Protein AF-A0A3M1V4D2-F1 (afdb_monomer)

Mean predicted aligned error: 13.79 Å

Structure (mmCIF, N/CA/C/O backbone):
data_AF-A0A3M1V4D2-F1
#
_entry.id   AF-A0A3M1V4D2-F1
#
loop_
_atom_site.group_PDB
_atom_site.id
_atom_site.type_symbol
_atom_site.label_atom_id
_atom_site.label_alt_id
_atom_site.label_comp_id
_atom_site.label_asym_id
_atom_site.label_entity_id
_atom_site.label_seq_id
_atom_site.pdbx_PDB_ins_code
_atom_site.Cartn_x
_atom_site.Cartn_y
_atom_site.Cartn_z
_atom_site.occupancy
_atom_site.B_iso_or_equiv
_atom_site.auth_seq_id
_atom_site.auth_comp_id
_atom_site.auth_asym_id
_atom_site.auth_atom_id
_atom_site.pdbx_PDB_model_num
ATOM 1 N N . MET A 1 1 ? -28.086 -14.097 -13.554 1.00 26.41 1 MET A N 1
ATOM 2 C CA . MET A 1 1 ? -28.713 -13.886 -12.233 1.00 26.41 1 MET A CA 1
ATOM 3 C C . MET A 1 1 ? -28.212 -12.572 -11.662 1.00 26.41 1 MET A C 1
ATOM 5 O O . MET A 1 1 ? -27.008 -12.388 -11.540 1.00 26.41 1 MET A O 1
ATOM 9 N N . ALA A 1 2 ? -29.116 -11.616 -11.460 1.00 24.11 2 ALA A N 1
ATOM 10 C CA . ALA A 1 2 ? -28.806 -10.274 -10.987 1.00 24.11 2 ALA A CA 1
ATOM 11 C C . ALA A 1 2 ? -28.511 -10.312 -9.480 1.00 24.11 2 ALA A C 1
ATOM 13 O O . ALA A 1 2 ? -29.419 -10.561 -8.695 1.00 24.11 2 ALA A O 1
ATOM 14 N N . ARG A 1 3 ? -27.258 -10.076 -9.073 1.00 22.58 3 ARG A N 1
ATOM 15 C CA . ARG A 1 3 ? -26.969 -9.670 -7.693 1.00 22.58 3 ARG A CA 1
ATOM 16 C C . ARG A 1 3 ? -27.338 -8.193 -7.586 1.00 22.58 3 ARG A C 1
ATOM 18 O O . ARG A 1 3 ? -26.773 -7.357 -8.289 1.00 22.58 3 ARG A O 1
ATOM 25 N N . SER A 1 4 ? -28.363 -7.925 -6.789 1.00 23.22 4 SER A N 1
ATOM 26 C CA . SER A 1 4 ? -28.792 -6.603 -6.347 1.00 23.22 4 SER A CA 1
ATOM 27 C C . SER A 1 4 ? -27.593 -5.761 -5.917 1.00 23.22 4 SER A C 1
ATOM 29 O O . SER A 1 4 ? -26.728 -6.240 -5.186 1.00 23.22 4 SER A O 1
ATOM 31 N N . SER A 1 5 ? -27.547 -4.506 -6.368 1.00 21.42 5 SER A N 1
ATOM 32 C CA . SER A 1 5 ? -26.651 -3.493 -5.810 1.00 21.42 5 SER A CA 1
ATOM 33 C C . SER A 1 5 ? -26.750 -3.517 -4.281 1.00 21.42 5 SER A C 1
ATOM 35 O O . SER A 1 5 ? -27.875 -3.470 -3.780 1.00 21.42 5 SER A O 1
ATOM 37 N N . PRO A 1 6 ? -25.638 -3.563 -3.527 1.00 26.36 6 PRO A N 1
ATOM 38 C CA . PRO A 1 6 ? -25.705 -3.355 -2.094 1.00 26.36 6 PRO A CA 1
ATOM 39 C C . PRO A 1 6 ? -26.093 -1.891 -1.890 1.00 26.36 6 PRO A C 1
ATOM 41 O O . PRO A 1 6 ? -25.299 -0.971 -2.087 1.00 26.36 6 PRO A O 1
ATOM 44 N N . THR A 1 7 ? -27.358 -1.657 -1.562 1.00 24.75 7 THR A N 1
ATOM 45 C CA . THR A 1 7 ? -27.764 -0.450 -0.856 1.00 24.75 7 THR A CA 1
ATOM 46 C C . THR A 1 7 ? -26.901 -0.384 0.393 1.00 24.75 7 THR A C 1
ATOM 48 O O . THR A 1 7 ? -27.079 -1.185 1.305 1.00 24.75 7 THR A O 1
ATOM 51 N N . PHE A 1 8 ? -25.921 0.523 0.395 1.00 33.62 8 PHE A N 1
ATOM 52 C CA . PHE A 1 8 ? -25.154 0.874 1.581 1.00 33.62 8 PHE A CA 1
ATOM 53 C C . PHE A 1 8 ? -26.161 1.175 2.690 1.00 33.62 8 PHE A C 1
ATOM 55 O O . PHE A 1 8 ? -26.823 2.217 2.651 1.00 33.62 8 PHE A O 1
ATOM 62 N N . HIS A 1 9 ? -26.300 0.269 3.658 1.00 32.53 9 HIS A N 1
ATOM 63 C CA . HIS A 1 9 ? -26.887 0.605 4.943 1.00 32.53 9 HIS A CA 1
ATOM 64 C C . HIS A 1 9 ? -25.924 1.597 5.581 1.00 32.53 9 HIS A C 1
ATOM 66 O O . HIS A 1 9 ? -25.039 1.236 6.344 1.00 32.53 9 HIS A O 1
ATOM 72 N N . ARG A 1 10 ? -26.046 2.875 5.205 1.00 37.75 10 ARG A N 1
ATOM 73 C CA . ARG A 1 10 ? -25.435 3.946 5.971 1.00 37.75 10 ARG A CA 1
ATOM 74 C C . ARG A 1 10 ? -26.011 3.786 7.367 1.00 37.75 10 ARG A C 1
ATOM 76 O O . ARG A 1 10 ? -27.197 4.062 7.560 1.00 37.75 10 ARG A O 1
ATOM 83 N N . HIS A 1 11 ? -25.176 3.402 8.324 1.00 42.81 11 HIS A N 1
ATOM 84 C CA . HIS A 1 11 ? -25.389 3.716 9.728 1.00 42.81 11 HIS A CA 1
ATOM 85 C C . HIS A 1 11 ? -25.345 5.236 9.892 1.00 42.81 11 HIS A C 1
ATOM 87 O O . HIS A 1 11 ? -24.552 5.777 10.638 1.00 42.81 11 HIS A O 1
ATOM 93 N N . ARG A 1 12 ? -26.219 5.982 9.205 1.00 42.88 12 ARG A N 1
ATOM 94 C CA . ARG A 1 12 ? -26.533 7.330 9.640 1.00 42.88 12 ARG A CA 1
ATOM 95 C C . ARG A 1 12 ? -27.176 7.130 10.997 1.00 42.88 12 ARG A C 1
ATOM 97 O O . ARG A 1 12 ? -28.382 6.911 11.082 1.00 42.88 12 ARG A O 1
ATOM 104 N N . LEU A 1 13 ? -26.348 7.190 12.039 1.00 49.31 13 LEU A N 1
ATOM 105 C CA . LEU A 1 13 ? -26.752 7.725 13.315 1.00 49.31 13 LEU A CA 1
ATOM 106 C C . LEU A 1 13 ? -27.535 8.961 12.941 1.00 49.31 13 LEU A C 1
ATOM 108 O O . LEU A 1 13 ? -26.986 9.925 12.400 1.00 49.31 13 LEU A O 1
ATOM 112 N N . SER A 1 14 ? -28.855 8.837 13.042 1.00 40.41 14 SER A N 1
ATOM 113 C CA . SER A 1 14 ? -29.757 9.901 12.669 1.00 40.41 14 SER A CA 1
ATOM 114 C C . SER A 1 14 ? -29.241 11.160 13.354 1.00 40.41 14 SER A C 1
ATOM 116 O O . SER A 1 14 ? -28.643 11.117 14.437 1.00 40.41 14 SER A O 1
ATOM 118 N N . THR A 1 15 ? -29.488 12.318 12.767 1.00 44.69 15 THR A N 1
ATOM 119 C CA . THR A 1 15 ? -29.325 13.618 13.432 1.00 44.69 15 THR A CA 1
ATOM 120 C C . THR A 1 15 ? -30.051 13.700 14.795 1.00 44.69 15 THR A C 1
ATOM 122 O O . THR A 1 15 ? -29.921 14.698 15.490 1.00 44.69 15 THR A O 1
ATOM 125 N N . HIS A 1 16 ? -30.747 12.631 15.210 1.00 41.44 16 HIS A N 1
ATOM 126 C CA . HIS A 1 16 ? -31.436 12.416 16.474 1.00 41.44 16 HIS A CA 1
ATOM 127 C C . HIS A 1 16 ? -30.729 11.523 17.504 1.00 41.44 16 HIS A C 1
ATOM 129 O O . HIS A 1 16 ? -31.363 11.253 18.516 1.00 41.44 16 HIS A O 1
ATOM 135 N N . ALA A 1 17 ? -29.484 11.047 17.325 1.00 48.53 17 ALA A N 1
ATOM 136 C CA . ALA A 1 17 ? -28.775 10.431 18.463 1.00 48.53 17 ALA A CA 1
ATOM 137 C C . ALA A 1 17 ? -28.760 11.438 19.629 1.00 48.53 17 ALA A C 1
ATOM 139 O O . ALA A 1 17 ? -28.096 12.476 19.546 1.00 48.53 17 ALA A O 1
ATOM 140 N N . GLN A 1 18 ? -29.602 11.176 20.629 1.00 50.59 18 GLN A N 1
ATOM 141 C CA . GLN A 1 18 ? -29.739 11.957 21.848 1.00 50.59 18 GLN A CA 1
ATOM 142 C C . GLN A 1 18 ? -28.381 11.954 22.562 1.00 50.59 18 GLN A C 1
ATOM 144 O O . GLN A 1 18 ? -27.518 11.129 22.256 1.00 50.59 18 GLN A O 1
ATOM 149 N N . ALA A 1 19 ? -28.141 12.910 23.458 1.00 58.62 19 ALA A N 1
ATOM 150 C CA . ALA A 1 19 ? -26.905 12.917 24.234 1.00 58.62 19 ALA A CA 1
ATOM 151 C C . ALA A 1 19 ? -26.676 11.531 24.874 1.00 58.62 19 ALA A C 1
ATOM 153 O O . ALA A 1 19 ? -27.565 11.041 25.565 1.00 58.62 19 ALA A O 1
ATOM 154 N N . GLY A 1 20 ? -25.516 10.907 24.623 1.00 75.88 20 GLY A N 1
ATOM 155 C CA . GLY A 1 20 ? -25.144 9.628 25.236 1.00 75.88 20 GLY A CA 1
ATOM 156 C C . GLY A 1 20 ? -25.184 8.390 24.333 1.00 75.88 20 GLY A C 1
ATOM 157 O O . GLY A 1 20 ? -25.438 7.307 24.844 1.00 75.88 20 GLY A O 1
ATOM 158 N N . TYR A 1 21 ? -24.915 8.500 23.024 1.00 88.94 21 TYR A N 1
ATOM 159 C CA . TYR A 1 21 ? -24.713 7.311 22.182 1.00 88.94 21 TYR A CA 1
ATOM 160 C C . TYR A 1 21 ? -23.415 6.594 22.586 1.00 88.94 21 TYR A C 1
ATOM 162 O O . TYR A 1 21 ? -22.324 7.153 22.441 1.00 88.94 21 TYR A O 1
ATOM 170 N N . ARG A 1 22 ? -23.526 5.376 23.123 1.00 93.56 22 ARG A N 1
ATOM 171 C CA . ARG A 1 22 ? -22.419 4.629 23.736 1.00 93.56 22 ARG A CA 1
ATOM 172 C C . ARG A 1 22 ? -21.688 3.794 22.694 1.00 93.56 22 ARG A C 1
ATOM 174 O O . ARG A 1 22 ? -22.275 2.905 22.075 1.00 93.56 22 ARG A O 1
ATOM 181 N N . ILE A 1 23 ? -20.397 4.051 22.519 1.00 94.88 23 ILE A N 1
ATOM 182 C CA . ILE A 1 23 ? -19.546 3.331 21.571 1.00 94.88 23 ILE A CA 1
ATOM 183 C C . ILE A 1 23 ? -18.421 2.652 22.338 1.00 94.88 23 ILE A C 1
ATOM 185 O O . ILE A 1 23 ? -17.636 3.304 23.031 1.00 94.88 23 ILE A O 1
ATOM 189 N N . VAL A 1 24 ? -18.333 1.337 22.169 1.00 95.44 24 VAL A N 1
ATOM 190 C CA . VAL A 1 24 ? -17.286 0.506 22.755 1.00 95.44 24 VAL A CA 1
ATOM 191 C C . VAL A 1 24 ? -16.304 0.097 21.670 1.00 95.44 24 VAL A C 1
ATOM 193 O O . VAL A 1 24 ? -16.643 -0.631 20.743 1.00 95.44 24 VAL A O 1
ATOM 196 N N . PHE A 1 25 ? -15.067 0.550 21.804 1.00 94.38 25 PHE A N 1
ATOM 197 C CA . PHE A 1 25 ? -13.943 0.131 20.986 1.00 94.38 25 PHE A CA 1
ATOM 198 C C . PHE A 1 25 ? -13.201 -1.013 21.683 1.00 94.38 25 PHE A C 1
ATOM 200 O O . PHE A 1 25 ? -12.829 -0.896 22.851 1.00 94.38 25 PHE A O 1
ATOM 207 N N . LEU A 1 26 ? -12.976 -2.115 20.971 1.00 91.56 26 LEU A N 1
ATOM 208 C CA . LEU A 1 26 ? -12.243 -3.283 21.457 1.00 91.56 26 LEU A CA 1
ATOM 209 C C . LEU A 1 26 ? -10.895 -3.362 20.742 1.00 91.56 26 LEU A C 1
ATOM 211 O O . LEU A 1 26 ? -10.863 -3.499 19.526 1.00 91.56 26 LEU A O 1
ATOM 215 N N . GLY A 1 27 ? -9.796 -3.305 21.483 1.00 81.75 27 GLY A N 1
ATOM 216 C CA . GLY A 1 27 ? -8.440 -3.275 20.941 1.00 81.75 27 GLY A CA 1
ATOM 217 C C . GLY A 1 27 ? -7.927 -1.853 20.725 1.00 81.75 27 GLY A C 1
ATOM 218 O O . GLY A 1 27 ? -8.624 -0.978 20.213 1.00 81.75 27 GLY A O 1
ATOM 219 N N . GLY A 1 28 ? -6.678 -1.621 21.120 1.00 73.88 28 GLY A N 1
ATOM 220 C CA . GLY A 1 28 ? -6.023 -0.318 21.053 1.00 73.88 28 GLY A CA 1
ATOM 221 C C . GLY A 1 28 ? -5.097 -0.179 19.858 1.00 73.88 28 GLY A C 1
ATOM 222 O O . GLY A 1 28 ? -3.987 0.276 20.059 1.00 73.88 28 GLY A O 1
ATOM 223 N N . ASN A 1 29 ? -5.496 -0.606 18.656 1.00 76.44 29 ASN A N 1
ATOM 224 C CA . ASN A 1 29 ? -4.677 -0.429 17.453 1.00 76.44 29 ASN A CA 1
ATOM 225 C C . ASN A 1 29 ? -4.819 0.993 16.860 1.00 76.44 29 ASN A C 1
ATOM 227 O O . ASN A 1 29 ? -5.741 1.740 17.203 1.00 76.44 29 ASN A O 1
ATOM 231 N N . LEU A 1 30 ? -3.921 1.377 15.943 1.00 83.50 30 LEU A N 1
ATOM 232 C CA . LEU A 1 30 ? -3.942 2.712 15.325 1.00 83.50 30 LEU A CA 1
ATOM 233 C C . LEU A 1 30 ? -5.248 3.004 14.560 1.00 83.50 30 LEU A C 1
ATOM 235 O O . LEU A 1 30 ? -5.706 4.144 14.557 1.00 83.50 30 LEU A O 1
ATOM 239 N N . GLY A 1 31 ? -5.874 1.995 13.949 1.00 89.00 31 GLY A N 1
ATOM 240 C CA . GLY A 1 31 ? -7.160 2.140 13.264 1.00 89.00 31 GLY A CA 1
ATOM 241 C C . GLY A 1 31 ? -8.300 2.488 14.221 1.00 89.00 31 GLY A C 1
ATOM 242 O O . GLY A 1 31 ? -9.074 3.403 13.944 1.00 89.00 31 GLY A O 1
ATOM 243 N N . THR A 1 32 ? -8.365 1.838 15.386 1.00 91.00 32 THR A N 1
ATOM 244 C CA . THR A 1 32 ? -9.307 2.168 16.468 1.00 91.00 32 THR A CA 1
ATOM 245 C C . THR A 1 32 ? -9.144 3.620 16.919 1.00 91.00 32 THR A C 1
ATOM 247 O O . THR A 1 32 ? -10.123 4.362 17.027 1.00 91.00 32 THR A O 1
ATOM 250 N N . LEU A 1 33 ? -7.902 4.055 17.151 1.00 91.69 33 LEU A N 1
ATOM 251 C CA . LEU A 1 33 ? -7.619 5.424 17.580 1.00 91.69 33 LEU A CA 1
ATOM 252 C C . LEU A 1 33 ? -7.946 6.444 16.480 1.00 91.69 33 LEU A C 1
ATOM 254 O O . LEU A 1 33 ? -8.520 7.492 16.773 1.00 91.69 33 LEU A O 1
ATOM 258 N N . ALA A 1 34 ? -7.644 6.129 15.218 1.00 93.44 34 ALA A N 1
ATOM 259 C CA . ALA A 1 34 ? -8.008 6.955 14.070 1.00 93.44 34 ALA A CA 1
ATOM 260 C C . ALA A 1 34 ? -9.533 7.081 13.916 1.00 93.44 34 ALA A C 1
ATOM 262 O O . ALA A 1 34 ? -10.034 8.181 13.674 1.00 93.44 34 ALA A O 1
ATOM 263 N N . ALA A 1 35 ? -10.281 5.992 14.119 1.00 95.00 35 ALA A N 1
ATOM 264 C CA . ALA A 1 35 ? -11.741 6.011 14.104 1.00 95.00 35 ALA A CA 1
ATOM 265 C C . ALA A 1 35 ? -12.301 6.936 15.191 1.00 95.00 35 ALA A C 1
ATOM 267 O O . ALA A 1 35 ? -13.112 7.811 14.892 1.00 95.00 35 ALA A O 1
ATOM 268 N N . ALA A 1 36 ? -11.832 6.799 16.436 1.00 94.38 36 ALA A N 1
ATOM 269 C CA . ALA A 1 36 ? -12.242 7.667 17.540 1.00 94.38 36 ALA A CA 1
ATOM 270 C C . ALA A 1 36 ? -11.868 9.141 17.291 1.00 94.38 36 ALA A C 1
ATOM 272 O O . ALA A 1 36 ? -12.657 10.043 17.576 1.00 94.38 36 ALA A O 1
ATOM 273 N N . PHE A 1 37 ? -10.691 9.392 16.713 1.00 94.75 37 PHE A N 1
ATOM 274 C CA . PHE A 1 37 ? -10.229 10.736 16.374 1.00 94.75 37 PHE A CA 1
ATOM 275 C C . PHE A 1 37 ? -11.132 11.417 15.353 1.00 94.75 37 PHE A C 1
ATOM 277 O O . PHE A 1 37 ? -11.637 12.507 15.614 1.00 94.75 37 PHE A O 1
ATOM 284 N N . HIS A 1 38 ? -11.364 10.773 14.208 1.00 94.06 38 HIS A N 1
ATOM 285 C CA . HIS A 1 38 ? -12.225 11.320 13.162 1.00 94.06 38 HIS A CA 1
ATOM 286 C C . HIS A 1 38 ? -13.684 11.413 13.618 1.00 94.06 38 HIS A C 1
ATOM 288 O O . HIS A 1 38 ? -14.352 12.396 13.309 1.00 94.06 38 HIS A O 1
ATOM 294 N N . LEU A 1 39 ? -14.157 10.456 14.424 1.00 93.19 39 LEU A N 1
ATOM 295 C CA . LEU A 1 39 ? -15.479 10.520 15.037 1.00 93.19 39 LEU A CA 1
ATOM 296 C C . LEU A 1 39 ? -15.656 11.799 15.859 1.00 93.19 39 LEU A C 1
ATOM 298 O O . LEU A 1 39 ? -16.659 12.474 15.681 1.00 93.19 39 LEU A O 1
ATOM 302 N N . LEU A 1 40 ? -14.721 12.122 16.758 1.00 93.12 40 LEU A N 1
ATOM 303 C CA . LEU A 1 40 ? -14.877 13.221 17.721 1.00 93.12 40 LEU A CA 1
ATOM 304 C C . LEU A 1 40 ? -14.452 14.585 17.173 1.00 93.12 40 LEU A C 1
ATOM 306 O O . LEU A 1 40 ? -15.011 15.611 17.564 1.00 93.12 40 LEU A O 1
ATOM 310 N N . ARG A 1 41 ? -13.466 14.623 16.277 1.00 91.19 41 ARG A N 1
ATOM 311 C CA . ARG A 1 41 ? -12.979 15.872 15.685 1.00 91.19 41 ARG A CA 1
ATOM 312 C C . ARG A 1 41 ? -14.062 16.584 14.878 1.00 91.19 41 ARG A C 1
ATOM 314 O O . ARG A 1 41 ? -14.167 17.801 14.959 1.00 91.19 41 ARG A O 1
ATOM 321 N N . GLU A 1 42 ? -14.866 15.827 14.140 1.00 82.69 42 GLU A N 1
ATOM 322 C CA . GLU A 1 42 ? -15.872 16.352 13.209 1.00 82.69 42 GLU A CA 1
ATOM 323 C C . GLU A 1 42 ? -17.194 16.739 13.911 1.00 82.69 42 GLU A C 1
ATOM 325 O O . GLU A 1 42 ? -18.194 17.028 13.256 1.00 82.69 42 GLU A O 1
ATOM 330 N N . GLN A 1 43 ? -17.235 16.727 15.252 1.00 81.31 43 GLN A N 1
ATOM 331 C CA . GLN A 1 43 ? -18.458 16.948 16.030 1.00 81.31 43 GLN A CA 1
ATOM 332 C C . GLN A 1 43 ? -18.452 18.301 16.741 1.00 81.31 43 GLN A C 1
ATOM 334 O O . GLN A 1 43 ? -17.613 18.520 17.617 1.00 81.31 43 GLN A O 1
ATOM 339 N N . PRO A 1 44 ? -19.457 19.162 16.484 1.00 78.69 44 PRO A N 1
ATOM 340 C CA . PRO A 1 44 ? -19.649 20.395 17.247 1.00 78.69 44 PRO A CA 1
ATOM 341 C C . PRO A 1 44 ? -19.877 20.130 18.740 1.00 78.69 44 PRO A C 1
ATOM 343 O O . PRO A 1 44 ? -19.427 20.893 19.588 1.00 78.69 44 PRO A O 1
ATOM 346 N N . ASN A 1 45 ? -20.565 19.029 19.070 1.00 81.19 45 ASN A N 1
ATOM 347 C CA . ASN A 1 45 ? -20.783 18.587 20.443 1.00 81.19 45 ASN A CA 1
ATOM 348 C C . ASN A 1 45 ? -20.279 17.152 20.641 1.00 81.19 45 ASN A C 1
ATOM 350 O O . ASN A 1 45 ? -21.022 16.182 20.473 1.00 81.19 45 ASN A O 1
ATOM 354 N N . ARG A 1 46 ? -19.016 17.029 21.058 1.00 83.56 46 ARG A N 1
ATOM 355 C CA . ARG A 1 46 ? -18.359 15.744 21.353 1.00 83.56 46 ARG A CA 1
ATOM 356 C C . ARG A 1 46 ? -19.089 14.925 22.427 1.00 83.56 46 ARG A C 1
ATOM 358 O O . ARG A 1 46 ? -19.093 13.703 22.345 1.00 83.56 46 ARG A O 1
ATOM 365 N N . ARG A 1 47 ? -19.792 15.576 23.372 1.00 80.06 47 ARG A N 1
ATOM 366 C CA . ARG A 1 47 ? -20.532 14.915 24.474 1.00 80.06 47 ARG A CA 1
ATOM 367 C C . ARG A 1 47 ? -21.740 14.095 24.014 1.00 80.06 47 ARG A C 1
ATOM 369 O O . ARG A 1 47 ? -22.369 13.420 24.821 1.00 80.06 47 ARG A O 1
ATOM 376 N N . ARG A 1 48 ? -22.086 14.156 22.727 1.00 84.38 48 ARG A N 1
ATOM 377 C CA . ARG A 1 48 ? -23.099 13.286 22.127 1.00 84.38 48 ARG A CA 1
ATOM 378 C C . ARG A 1 48 ? -22.697 11.808 22.171 1.00 84.38 48 ARG A C 1
ATOM 380 O O . ARG A 1 48 ? -23.585 10.961 22.198 1.00 84.38 48 ARG A O 1
ATOM 387 N N . PHE A 1 49 ? -21.396 11.518 22.209 1.00 89.62 49 PHE A N 1
ATOM 388 C CA . PHE A 1 49 ? -20.848 10.166 22.237 1.00 89.62 49 PHE A CA 1
ATOM 389 C C . PHE A 1 49 ? -20.229 9.850 23.605 1.00 89.62 49 PHE A C 1
ATOM 391 O O . PHE A 1 49 ? -19.397 10.615 24.092 1.00 89.62 49 PHE A O 1
ATOM 398 N N . ASP A 1 50 ? -20.600 8.715 24.205 1.00 91.56 50 ASP A N 1
ATOM 399 C CA . ASP A 1 50 ? -19.850 8.104 25.314 1.00 91.56 50 ASP A CA 1
ATOM 400 C C . ASP A 1 50 ? -18.908 7.056 24.717 1.00 91.56 50 ASP A C 1
ATOM 402 O O . ASP A 1 50 ? -19.341 5.970 24.330 1.00 91.56 50 ASP A O 1
ATOM 406 N N . VAL A 1 51 ? -17.632 7.411 24.567 1.00 92.88 51 VAL A N 1
ATOM 407 C CA . VAL A 1 51 ? -16.633 6.561 23.910 1.00 92.88 51 VAL A CA 1
ATOM 408 C C . VAL A 1 51 ? -15.756 5.883 24.953 1.00 92.88 51 VAL A C 1
ATOM 410 O O . VAL A 1 51 ? -15.051 6.552 25.717 1.00 92.88 51 VAL A O 1
ATOM 413 N N . ARG A 1 52 ? -15.750 4.548 24.937 1.00 92.56 52 ARG A N 1
ATOM 414 C CA . ARG A 1 52 ? -14.900 3.718 25.800 1.00 92.56 52 ARG A CA 1
ATOM 415 C C . ARG A 1 52 ? -14.042 2.784 24.962 1.00 92.56 52 ARG A C 1
ATOM 417 O O . ARG A 1 52 ? -14.547 2.152 24.040 1.00 92.56 52 ARG A O 1
ATOM 424 N N . LEU A 1 53 ? -12.756 2.691 25.280 1.00 90.94 53 LEU A N 1
ATOM 425 C CA . LEU A 1 53 ? -11.782 1.885 24.548 1.00 90.94 53 LEU A CA 1
ATOM 426 C C . LEU A 1 53 ? -11.131 0.873 25.491 1.00 90.94 53 LEU A C 1
ATOM 428 O O . LEU A 1 53 ? -10.464 1.263 26.445 1.00 90.94 53 LEU A O 1
ATOM 432 N N . PHE A 1 54 ? -11.318 -0.414 25.206 1.00 86.62 54 PHE A N 1
ATOM 433 C CA . PHE A 1 54 ? -10.811 -1.542 25.986 1.00 86.62 54 PHE A CA 1
ATOM 434 C C . PHE A 1 54 ? -9.595 -2.166 25.306 1.00 86.62 54 PHE A C 1
ATOM 436 O O . PHE A 1 54 ? -9.619 -2.394 24.098 1.00 86.62 54 PHE A O 1
ATOM 443 N N . PHE A 1 55 ? -8.540 -2.473 26.059 1.00 76.56 55 PHE A N 1
ATOM 444 C CA . PHE A 1 55 ? -7.349 -3.136 25.519 1.00 76.56 55 PHE A CA 1
ATOM 445 C C . PHE A 1 55 ? -6.616 -3.967 26.573 1.00 76.56 55 PHE A C 1
ATOM 447 O O . PHE A 1 55 ? -6.686 -3.694 27.774 1.00 76.56 55 PHE A O 1
ATOM 454 N N . THR A 1 56 ? -5.902 -4.987 26.096 1.00 66.69 56 THR A N 1
ATOM 455 C CA . THR A 1 56 ? -5.210 -5.995 26.912 1.00 66.69 56 THR A CA 1
ATOM 456 C C . THR A 1 56 ? -3.983 -5.451 27.627 1.00 66.69 56 THR A C 1
ATOM 458 O O . THR A 1 56 ? -3.645 -5.924 28.710 1.00 66.69 56 THR A O 1
ATOM 461 N N . ASP A 1 57 ? -3.321 -4.457 27.045 1.00 61.47 57 ASP A N 1
ATOM 462 C CA . ASP A 1 57 ? -2.016 -4.026 27.527 1.00 61.47 57 ASP A CA 1
ATOM 463 C C . ASP A 1 57 ? -2.097 -2.979 28.637 1.00 61.47 57 ASP A C 1
ATOM 465 O O . ASP A 1 57 ? -3.075 -2.244 28.799 1.00 61.47 57 ASP A O 1
ATOM 469 N N . ARG A 1 58 ? -0.987 -2.863 29.373 1.00 52.69 58 ARG A N 1
ATOM 470 C CA . ARG A 1 58 ? -0.789 -1.828 30.395 1.00 52.69 58 ARG A CA 1
ATOM 471 C C . ARG A 1 58 ? -0.687 -0.427 29.790 1.00 52.69 58 ARG A C 1
ATOM 473 O O . ARG A 1 58 ? -1.068 0.546 30.442 1.00 52.69 58 ARG A O 1
ATOM 480 N N . CYS A 1 59 ? -0.188 -0.328 28.556 1.00 50.62 59 CYS A N 1
ATOM 481 C CA . CYS A 1 59 ? 0.015 0.924 27.843 1.00 50.62 59 CYS A CA 1
ATOM 482 C C . CYS A 1 59 ? -0.716 0.891 26.489 1.00 50.62 59 CYS A C 1
ATOM 484 O O . CYS A 1 59 ? -0.473 -0.017 25.695 1.00 50.62 59 CYS A O 1
ATOM 486 N N . PRO A 1 60 ? -1.567 1.881 26.162 1.00 47.22 60 PRO A N 1
ATOM 487 C CA . PRO A 1 60 ? -2.206 1.933 24.846 1.00 47.22 60 PRO A CA 1
ATOM 488 C C . PRO A 1 60 ? -1.179 2.023 23.704 1.00 47.22 60 PRO A C 1
ATOM 490 O O . PRO A 1 60 ? -1.446 1.557 22.601 1.00 47.22 60 PRO A O 1
ATOM 493 N N . LEU A 1 61 ? 0.014 2.560 23.983 1.00 52.75 61 LEU A N 1
ATOM 494 C CA . LEU A 1 61 ? 1.113 2.656 23.021 1.00 52.75 61 LEU A CA 1
ATOM 495 C C . LEU A 1 61 ? 1.746 1.293 22.712 1.00 52.75 61 LEU A C 1
ATOM 497 O O . LEU A 1 61 ? 2.132 1.061 21.572 1.00 52.75 61 LEU A O 1
ATOM 501 N N . SER A 1 62 ? 1.819 0.387 23.696 1.00 45.41 62 SER A N 1
ATOM 502 C CA . SER A 1 62 ? 2.307 -0.980 23.473 1.00 45.41 62 SER A CA 1
ATOM 503 C C . SER A 1 62 ? 1.272 -1.795 22.687 1.00 45.41 62 SER A C 1
ATOM 505 O O . SER A 1 62 ? 1.637 -2.469 21.727 1.00 45.41 62 SER A O 1
ATOM 507 N N . ALA A 1 63 ? -0.024 -1.623 22.985 1.00 43.28 63 ALA A N 1
ATOM 508 C CA . ALA A 1 63 ? -1.110 -2.323 22.286 1.00 43.28 63 ALA A CA 1
ATOM 509 C C . ALA A 1 63 ? -1.162 -1.988 20.789 1.00 43.28 63 ALA A C 1
ATOM 511 O O . ALA A 1 63 ? -1.433 -2.859 19.964 1.00 43.28 63 ALA A O 1
ATOM 512 N N . CYS A 1 64 ? -0.871 -0.732 20.433 1.00 48.56 64 CYS A N 1
ATOM 513 C CA . CYS A 1 64 ? -0.780 -0.291 19.041 1.00 48.56 64 CYS A CA 1
ATOM 514 C C . CYS A 1 64 ? 0.397 -0.911 18.276 1.00 48.56 64 CYS A C 1
ATOM 516 O O . CYS A 1 64 ? 0.326 -1.008 17.054 1.00 48.56 64 CYS A O 1
ATOM 518 N N . MET A 1 65 ? 1.484 -1.244 18.979 1.00 48.12 65 MET A N 1
ATOM 519 C CA . MET A 1 65 ? 2.764 -1.642 18.387 1.00 48.12 65 MET A CA 1
ATOM 520 C C . MET A 1 65 ? 2.984 -3.155 18.370 1.00 48.12 65 MET A C 1
ATOM 522 O O . MET A 1 65 ? 3.731 -3.637 17.524 1.00 48.12 65 MET A O 1
ATOM 526 N N . HIS A 1 66 ? 2.373 -3.897 19.298 1.00 46.66 66 HIS A N 1
ATOM 527 C CA . HIS A 1 66 ? 2.725 -5.299 19.534 1.00 46.66 66 HIS A CA 1
ATOM 528 C C . HIS A 1 66 ? 1.648 -6.307 19.144 1.00 46.66 66 HIS A C 1
ATOM 530 O O . HIS A 1 66 ? 1.984 -7.477 18.980 1.00 46.66 66 HIS A O 1
ATOM 536 N N . GLY A 1 67 ? 0.377 -5.904 19.009 1.00 33.91 67 GLY A N 1
ATOM 537 C CA . GLY A 1 67 ? -0.722 -6.826 18.675 1.00 33.91 67 GLY A CA 1
ATOM 538 C C . GLY A 1 67 ? -0.912 -7.995 19.663 1.00 33.91 67 GLY A C 1
ATOM 539 O O . GLY A 1 67 ? -1.803 -8.813 19.474 1.00 33.91 67 GLY A O 1
ATOM 540 N N . ALA A 1 68 ? -0.107 -8.079 20.722 1.00 30.83 68 ALA A N 1
ATOM 541 C CA . ALA A 1 68 ? -0.091 -9.120 21.737 1.00 30.83 68 ALA A CA 1
ATOM 542 C C . ALA A 1 68 ? 0.499 -8.547 23.043 1.00 30.83 68 ALA A C 1
ATOM 544 O O . ALA A 1 68 ? 1.362 -7.665 22.984 1.00 30.83 68 ALA A O 1
ATOM 545 N N . PRO A 1 69 ? 0.063 -9.035 24.219 1.00 30.80 69 PRO A N 1
ATOM 546 C CA . PRO A 1 69 ? 0.582 -8.575 25.500 1.00 30.80 69 PRO A CA 1
ATOM 547 C C . PRO A 1 69 ? 2.045 -8.999 25.685 1.00 30.80 69 PRO A C 1
ATOM 549 O O . PRO A 1 69 ? 2.366 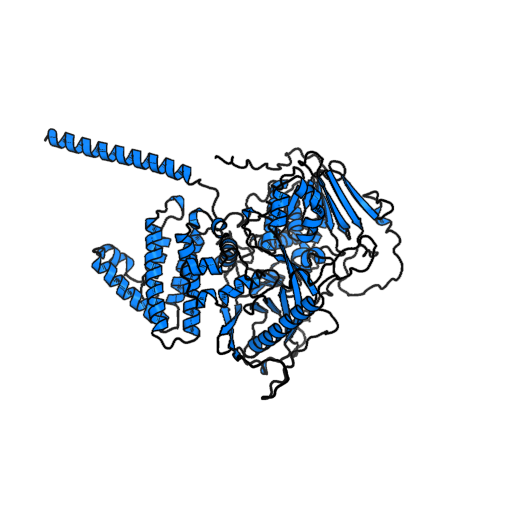-10.184 25.683 1.00 30.80 69 PRO A O 1
ATOM 552 N N . GLY A 1 70 ? 2.926 -8.021 25.897 1.00 32.19 70 GLY A N 1
ATOM 553 C CA . GLY A 1 70 ? 4.343 -8.229 26.200 1.00 32.19 70 GLY A CA 1
ATOM 554 C C . GLY A 1 70 ? 4.870 -7.200 27.208 1.00 32.19 70 GLY A C 1
ATOM 555 O O . GLY A 1 70 ? 4.232 -6.162 27.417 1.00 32.19 70 GLY A O 1
ATOM 556 N N . PRO A 1 71 ? 6.011 -7.464 27.874 1.00 29.39 71 PRO A N 1
ATOM 557 C CA . PRO A 1 71 ? 6.633 -6.477 28.748 1.00 29.39 71 PRO A CA 1
ATOM 558 C C . PRO A 1 71 ? 6.988 -5.222 27.934 1.00 29.39 71 PRO A C 1
ATOM 560 O O . PRO A 1 71 ? 7.447 -5.364 26.792 1.00 29.39 71 PRO A O 1
ATOM 563 N N . PRO A 1 72 ? 6.791 -4.011 28.495 1.00 32.78 72 PRO A N 1
ATOM 564 C CA . PRO A 1 72 ? 7.149 -2.776 27.812 1.00 32.78 72 PRO A CA 1
ATOM 565 C C . PRO A 1 72 ? 8.595 -2.881 27.329 1.00 32.78 72 PRO A C 1
ATOM 567 O O . PRO A 1 72 ? 9.474 -3.338 28.062 1.00 32.78 72 PRO A O 1
ATOM 570 N N . LEU A 1 73 ? 8.830 -2.521 26.067 1.00 34.09 73 LEU A N 1
ATOM 571 C CA . LEU A 1 73 ? 10.166 -2.118 25.653 1.00 34.09 73 LEU A CA 1
ATOM 572 C C . LEU A 1 73 ? 10.611 -1.063 26.672 1.00 34.09 73 LEU A C 1
ATOM 574 O O . LEU A 1 73 ? 9.885 -0.087 26.883 1.00 34.09 73 LEU A O 1
ATOM 578 N N . GLU A 1 74 ? 11.784 -1.229 27.290 1.00 31.42 74 GLU A N 1
ATOM 579 C CA . GLU A 1 74 ? 12.507 -0.010 27.634 1.00 31.42 74 GLU A CA 1
ATOM 580 C C . GLU A 1 74 ? 12.582 0.803 26.342 1.00 31.42 74 GLU A C 1
ATOM 582 O O . GLU A 1 74 ? 12.760 0.194 25.278 1.00 31.42 74 GLU A O 1
ATOM 587 N N . PRO A 1 75 ? 12.365 2.124 26.381 1.00 32.34 75 PRO A N 1
ATOM 588 C CA . PRO A 1 75 ? 12.529 2.963 25.214 1.00 32.34 75 PRO A CA 1
ATOM 589 C C . PRO A 1 75 ? 14.001 2.901 24.802 1.00 32.34 75 PRO A C 1
ATOM 591 O O . PRO A 1 75 ? 14.795 3.788 25.086 1.00 32.34 75 PRO A O 1
ATOM 594 N N . ALA A 1 76 ? 14.387 1.835 24.102 1.00 31.25 76 ALA A N 1
ATOM 595 C CA . ALA A 1 76 ? 15.514 1.862 23.219 1.00 31.25 76 ALA A CA 1
ATOM 596 C C . ALA A 1 76 ? 15.162 3.001 22.273 1.00 31.25 76 ALA A C 1
ATOM 598 O O . ALA A 1 76 ? 14.243 2.876 21.454 1.00 31.25 76 ALA A O 1
ATOM 599 N N . ALA A 1 77 ? 15.869 4.118 22.427 1.00 31.94 77 ALA A N 1
ATOM 600 C CA . ALA A 1 77 ? 15.732 5.354 21.663 1.00 31.94 77 ALA A CA 1
ATOM 601 C C . ALA A 1 77 ? 15.812 5.154 20.129 1.00 31.94 77 ALA A C 1
ATOM 603 O O . ALA A 1 77 ? 15.717 6.104 19.362 1.00 31.94 77 ALA A O 1
ATOM 604 N N . ASN A 1 78 ? 15.951 3.906 19.670 1.00 41.31 78 ASN A N 1
ATOM 605 C CA . ASN A 1 78 ? 16.422 3.489 18.365 1.00 41.31 78 ASN A CA 1
ATOM 606 C C . ASN A 1 78 ? 15.542 2.390 17.729 1.00 41.31 78 ASN A C 1
ATOM 608 O O . ASN A 1 78 ? 16.025 1.665 16.860 1.00 41.31 78 ASN A O 1
ATOM 612 N N . SER A 1 79 ? 14.270 2.225 18.133 1.00 39.94 79 SER A N 1
ATOM 613 C CA . SER A 1 79 ? 13.361 1.311 17.414 1.00 39.94 79 SER A CA 1
ATOM 614 C C . SER A 1 79 ? 12.939 1.907 16.060 1.00 39.94 79 SER A C 1
ATOM 616 O O . SER A 1 79 ? 11.930 2.605 15.928 1.00 39.94 79 SER A O 1
ATOM 618 N N . GLY A 1 80 ? 13.784 1.682 15.051 1.00 50.94 80 GLY A N 1
ATOM 619 C CA . GLY A 1 80 ? 13.645 2.154 13.681 1.00 50.94 80 GLY A CA 1
ATOM 620 C C . GLY A 1 80 ? 12.271 1.834 13.112 1.00 50.94 80 GLY A C 1
ATOM 621 O O . GLY A 1 80 ? 11.958 0.696 12.782 1.00 50.94 80 GLY A O 1
ATOM 622 N N . SER A 1 81 ? 11.449 2.868 12.990 1.00 64.88 81 SER A N 1
ATOM 623 C CA . SER A 1 81 ? 10.124 2.765 12.406 1.00 64.88 81 SER A CA 1
ATOM 624 C C . SER A 1 81 ? 10.007 3.786 11.302 1.00 64.88 81 SER A C 1
ATOM 626 O O . SER A 1 81 ? 10.338 4.961 11.477 1.00 64.88 81 SER A O 1
ATOM 628 N N . VAL A 1 82 ? 9.610 3.301 10.136 1.00 72.06 82 VAL A N 1
ATOM 629 C CA . VAL A 1 82 ? 9.593 4.072 8.900 1.00 72.06 82 VAL A CA 1
ATOM 630 C C . VAL A 1 82 ? 8.160 4.300 8.463 1.00 72.06 82 VAL A C 1
ATOM 632 O O . VAL A 1 82 ? 7.308 3.421 8.586 1.00 72.06 82 VAL A O 1
ATOM 635 N N . LEU A 1 83 ? 7.888 5.483 7.928 1.00 80.94 83 LEU A N 1
ATOM 636 C CA . LEU A 1 83 ? 6.636 5.762 7.237 1.00 80.94 83 LEU A CA 1
ATOM 637 C C . LEU A 1 83 ? 6.939 5.938 5.761 1.00 80.94 83 LEU A C 1
ATOM 639 O O . LEU A 1 83 ? 7.758 6.777 5.395 1.00 80.94 83 LEU A O 1
ATOM 643 N N . LEU A 1 84 ? 6.270 5.180 4.900 1.00 85.12 84 LEU A N 1
ATOM 644 C CA . LEU A 1 84 ? 6.382 5.417 3.468 1.00 85.12 84 LEU A CA 1
ATOM 645 C C . LEU A 1 84 ? 5.720 6.751 3.123 1.00 85.12 84 LEU A C 1
ATOM 647 O O . LEU A 1 84 ? 4.653 7.092 3.635 1.00 85.12 84 LEU A O 1
ATOM 651 N N . GLY A 1 85 ? 6.321 7.502 2.206 1.00 85.81 85 GLY A N 1
ATOM 652 C CA . GLY A 1 85 ? 5.779 8.784 1.762 1.00 85.81 85 GLY A CA 1
ATOM 653 C C . GLY A 1 85 ? 4.444 8.663 1.027 1.00 85.81 85 GLY A C 1
ATOM 654 O O . GLY A 1 85 ? 3.709 9.644 0.917 1.00 85.81 85 GLY A O 1
ATOM 655 N N . GLY A 1 86 ? 4.108 7.457 0.557 1.00 83.75 86 GLY A N 1
ATOM 656 C CA . GLY A 1 86 ? 2.805 7.098 -0.007 1.00 83.75 86 GLY A CA 1
ATOM 657 C C . GLY A 1 86 ? 1.705 6.817 1.029 1.00 83.75 86 GLY A C 1
ATOM 658 O O . GLY A 1 86 ? 0.586 6.474 0.637 1.00 83.75 86 GLY A O 1
ATOM 659 N N . TYR A 1 87 ? 1.974 6.936 2.335 1.00 87.19 87 TYR A N 1
ATOM 660 C CA . TYR A 1 87 ? 0.977 6.784 3.408 1.00 87.19 87 TYR A CA 1
ATOM 661 C C . TYR A 1 87 ? 0.191 8.086 3.625 1.00 87.19 87 TYR A C 1
ATOM 663 O O . TYR A 1 87 ? 0.327 8.770 4.638 1.00 87.19 87 TYR A O 1
ATOM 671 N N . TRP A 1 88 ? -0.600 8.470 2.620 1.00 87.00 88 TRP A N 1
ATOM 672 C CA . TRP A 1 88 ? -1.314 9.749 2.570 1.00 87.00 88 TRP A CA 1
ATOM 673 C C . TRP A 1 88 ? -2.221 9.986 3.772 1.00 87.00 88 TRP A C 1
ATOM 675 O O . TRP A 1 88 ? -2.197 11.075 4.348 1.00 87.00 88 TRP A O 1
ATOM 685 N N . ASN A 1 89 ? -3.016 8.982 4.146 1.00 89.38 89 ASN A N 1
ATOM 686 C CA . ASN A 1 89 ? -3.985 9.108 5.226 1.00 89.38 89 ASN A CA 1
ATOM 687 C C . ASN A 1 89 ? -3.281 9.137 6.581 1.00 89.38 89 ASN A C 1
ATOM 689 O O . ASN A 1 89 ? -3.616 9.970 7.416 1.00 89.38 89 ASN A O 1
ATOM 693 N N . THR A 1 90 ? -2.255 8.309 6.771 1.00 89.88 90 THR A N 1
ATOM 694 C CA . THR A 1 90 ? -1.456 8.276 8.003 1.00 89.88 90 THR A CA 1
ATOM 695 C C . THR A 1 90 ? -0.698 9.581 8.211 1.00 89.88 90 THR A C 1
ATOM 697 O O . THR A 1 90 ? -0.773 10.171 9.286 1.00 89.88 90 THR A O 1
ATOM 700 N N . LEU A 1 91 ? -0.007 10.078 7.179 1.00 89.50 91 LEU A N 1
ATOM 701 C CA . LEU A 1 91 ? 0.730 11.342 7.257 1.00 89.50 91 LEU A CA 1
ATOM 702 C C . LEU A 1 91 ? -0.225 12.528 7.451 1.00 89.50 91 LEU A C 1
ATOM 704 O O . LEU A 1 91 ? 0.082 13.443 8.216 1.00 89.50 91 LEU A O 1
ATOM 708 N N . SER A 1 92 ? -1.402 12.505 6.812 1.00 89.62 92 SER A N 1
ATOM 709 C CA . SER A 1 92 ? -2.426 13.531 7.025 1.00 89.62 92 SER A CA 1
ATOM 710 C C . SER A 1 92 ? -3.005 13.476 8.439 1.00 89.62 92 SER A C 1
ATOM 712 O O . SER A 1 92 ? -3.114 14.523 9.074 1.00 89.62 92 SER A O 1
ATOM 714 N N . LEU A 1 93 ? -3.340 12.285 8.952 1.00 91.31 93 LEU A N 1
ATOM 715 C CA . LEU A 1 93 ? -3.801 12.082 10.327 1.00 91.31 93 LEU A CA 1
ATOM 716 C C . LEU A 1 93 ? -2.769 12.629 11.310 1.00 91.31 93 LEU A C 1
ATOM 718 O O . LEU A 1 93 ? -3.113 13.466 12.139 1.00 91.31 93 LEU A O 1
ATOM 722 N N . ALA A 1 94 ? -1.506 12.217 11.173 1.00 90.06 94 ALA A N 1
ATOM 723 C CA . ALA A 1 94 ? -0.409 12.682 12.011 1.00 90.06 94 ALA A CA 1
ATOM 724 C C . ALA A 1 94 ? -0.323 14.213 12.005 1.00 90.06 94 ALA A C 1
ATOM 726 O O . ALA A 1 94 ? -0.352 14.846 13.059 1.00 90.06 94 ALA A O 1
ATOM 727 N N . ARG A 1 95 ? -0.307 14.833 10.817 1.00 90.38 95 ARG A N 1
ATOM 728 C CA . ARG A 1 95 ? -0.230 16.295 10.679 1.00 90.38 95 ARG A CA 1
ATOM 729 C C . ARG A 1 95 ? -1.380 16.972 11.412 1.00 90.38 95 ARG A C 1
ATOM 731 O O . ARG A 1 95 ? -1.163 17.921 12.163 1.00 90.38 95 ARG A O 1
ATOM 738 N N . THR A 1 96 ? -2.595 16.480 11.206 1.00 91.75 96 THR A N 1
ATOM 739 C CA . THR A 1 96 ? -3.797 17.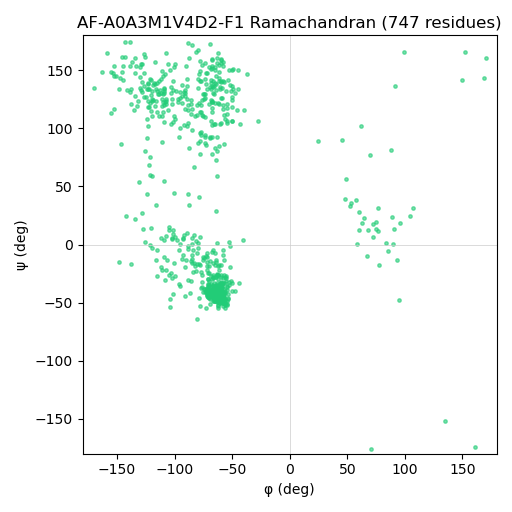025 11.830 1.00 91.75 96 THR A CA 1
ATOM 740 C C . THR A 1 96 ? -3.794 16.838 13.347 1.00 91.75 96 THR A C 1
ATOM 742 O O . THR A 1 96 ? -4.152 17.770 14.065 1.00 91.75 96 THR A O 1
ATOM 745 N N . VAL A 1 97 ? -3.369 15.678 13.847 1.00 92.25 97 VAL A N 1
ATOM 746 C CA . VAL A 1 97 ? -3.215 15.399 15.280 1.00 92.25 97 VAL A CA 1
ATOM 747 C C . VAL A 1 97 ? -2.250 16.402 15.912 1.00 92.25 97 VAL A C 1
ATOM 749 O O . VAL A 1 97 ? -2.622 17.062 16.875 1.00 92.25 97 VAL A O 1
ATOM 752 N N . TYR A 1 98 ? -1.063 16.603 15.335 1.00 91.25 98 TYR A N 1
ATOM 753 C CA . TYR A 1 98 ? -0.089 17.578 15.841 1.00 91.25 98 TYR A CA 1
ATOM 754 C C . TYR A 1 98 ? -0.636 19.009 15.852 1.00 91.25 98 TYR A C 1
ATOM 756 O O . TYR A 1 98 ? -0.539 19.704 16.863 1.00 91.25 98 TYR A O 1
ATOM 764 N N . GLN A 1 99 ? -1.263 19.441 14.755 1.00 91.88 99 GLN A N 1
ATOM 765 C CA . GLN A 1 99 ? -1.882 20.767 14.663 1.00 91.88 99 GLN A CA 1
ATOM 766 C C . GLN A 1 99 ? -2.969 20.965 15.726 1.00 91.88 99 GLN A C 1
ATOM 768 O O . GLN A 1 99 ? -3.011 22.003 16.384 1.00 91.88 99 GLN A O 1
ATOM 773 N N . THR A 1 100 ? -3.820 19.957 15.922 1.00 92.88 100 THR A N 1
ATOM 774 C CA . THR A 1 100 ? -4.937 20.021 16.872 1.00 92.88 100 THR A CA 1
ATOM 775 C C . THR A 1 100 ? -4.437 19.986 18.315 1.00 92.88 100 THR A C 1
ATOM 777 O O . THR A 1 100 ? -4.837 20.819 19.120 1.00 92.88 100 THR A O 1
ATOM 780 N N . ALA A 1 101 ? -3.498 19.092 18.634 1.00 90.75 101 ALA A N 1
ATOM 781 C CA . ALA A 1 101 ? -2.891 18.987 19.960 1.00 90.75 101 ALA A CA 1
ATOM 782 C C . ALA A 1 101 ? -2.153 20.271 20.350 1.00 90.75 101 ALA A C 1
ATOM 784 O O . ALA A 1 101 ? -2.229 20.705 21.499 1.00 90.75 101 ALA A O 1
ATOM 785 N N . ARG A 1 102 ? -1.476 20.918 19.394 1.00 90.31 102 ARG A N 1
ATOM 786 C CA . ARG A 1 102 ? -0.851 22.225 19.608 1.00 90.31 102 ARG A CA 1
ATOM 787 C C . ARG A 1 102 ? -1.888 23.319 19.854 1.00 90.31 102 ARG A C 1
ATOM 789 O O . ARG A 1 102 ? -1.720 24.090 20.795 1.00 90.31 102 ARG A O 1
ATOM 796 N N . ALA A 1 103 ? -2.947 23.378 19.044 1.00 91.69 103 ALA A N 1
ATOM 797 C CA . ALA A 1 103 ? -4.022 24.359 19.205 1.00 91.69 103 ALA A CA 1
ATOM 798 C C . ALA A 1 103 ? -4.732 24.229 20.566 1.00 91.69 103 ALA A C 1
ATOM 800 O O . ALA A 1 103 ? -5.059 25.237 21.184 1.00 91.69 103 ALA A O 1
ATOM 801 N N . GLU A 1 104 ? -4.894 23.003 21.069 1.00 91.50 104 GLU A N 1
ATOM 802 C CA . GLU A 1 104 ? -5.460 22.719 22.396 1.00 91.50 104 GLU A CA 1
ATOM 803 C C . GLU A 1 104 ? -4.415 22.783 23.535 1.00 91.50 104 GLU A C 1
ATOM 805 O O . GLU A 1 104 ? -4.723 22.503 24.690 1.00 91.50 104 GLU A O 1
ATOM 810 N N . GLY A 1 105 ? -3.170 23.185 23.244 1.00 89.38 105 GLY A N 1
ATOM 811 C CA . GLY A 1 105 ? -2.130 23.422 24.250 1.00 89.38 105 GLY A CA 1
ATOM 812 C C . GLY A 1 105 ? -1.506 22.165 24.868 1.00 89.38 105 GLY A C 1
ATOM 813 O O . GLY A 1 105 ? -0.778 22.279 25.849 1.00 89.38 105 GLY A O 1
ATOM 814 N N . LEU A 1 106 ? -1.729 20.982 24.292 1.00 86.69 106 LEU A N 1
ATOM 815 C CA . LEU A 1 106 ? -1.275 19.689 24.828 1.00 86.69 106 LEU A CA 1
ATOM 816 C C . LEU A 1 106 ? 0.203 19.366 24.536 1.00 86.69 106 LEU A C 1
ATOM 818 O O . LEU A 1 106 ? 0.725 18.363 25.029 1.00 86.69 106 LEU A O 1
ATOM 822 N N . LEU A 1 107 ? 0.868 20.190 23.717 1.00 83.06 107 LEU A N 1
ATOM 823 C CA . LEU A 1 107 ? 2.258 20.008 23.272 1.00 83.06 107 LEU A CA 1
ATOM 824 C C . LEU A 1 107 ? 3.193 21.169 23.660 1.00 83.06 107 LEU A C 1
ATOM 826 O O . LEU A 1 107 ? 4.280 21.263 23.098 1.00 83.06 107 LEU A O 1
ATOM 830 N N . ARG A 1 108 ? 2.789 22.061 24.580 1.00 74.06 108 ARG A N 1
ATOM 831 C CA . ARG A 1 108 ? 3.548 23.288 24.915 1.00 74.06 108 ARG A CA 1
ATOM 832 C C . ARG A 1 108 ? 4.988 23.020 25.362 1.00 74.06 108 ARG A C 1
ATOM 834 O O . ARG A 1 108 ? 5.882 23.718 24.904 1.00 74.06 108 ARG A O 1
ATOM 841 N N . ASP A 1 109 ? 5.195 21.970 26.150 1.00 71.00 109 ASP A N 1
ATOM 842 C CA . ASP A 1 109 ? 6.505 21.627 26.725 1.00 71.00 109 ASP A CA 1
ATOM 843 C C . ASP A 1 109 ? 7.202 20.479 25.972 1.00 71.00 109 ASP A C 1
ATOM 845 O O . ASP A 1 109 ? 8.160 19.881 26.460 1.00 71.00 109 ASP A O 1
ATOM 849 N N . SER A 1 110 ? 6.699 20.109 24.787 1.00 71.12 110 SER A N 1
ATOM 850 C CA . SER A 1 110 ? 7.280 19.020 24.002 1.00 71.12 110 SER A CA 1
ATOM 851 C C . SER A 1 110 ? 8.339 19.545 23.027 1.00 71.12 110 SER A C 1
ATOM 853 O O . SER A 1 110 ? 8.023 20.424 22.220 1.00 71.12 110 SER A O 1
ATOM 855 N N . PRO A 1 111 ? 9.548 18.947 22.982 1.00 65.00 111 PRO A N 1
ATOM 856 C CA . PRO A 1 111 ? 10.527 19.241 21.929 1.00 65.00 111 PRO A CA 1
ATOM 857 C C . PRO A 1 111 ? 10.023 18.831 20.529 1.00 65.00 111 PRO A C 1
ATOM 859 O O . PRO A 1 111 ? 10.531 19.288 19.507 1.00 65.00 111 PRO A O 1
ATOM 862 N N . PHE A 1 112 ? 8.963 18.021 20.471 1.00 70.81 112 PHE A N 1
ATOM 863 C CA . PHE A 1 112 ? 8.302 17.555 19.257 1.00 70.81 112 PHE A CA 1
ATOM 864 C C . PHE A 1 112 ? 6.924 18.207 19.110 1.00 70.81 112 PHE A C 1
ATOM 866 O O . PHE A 1 112 ? 5.909 17.530 19.003 1.00 70.81 112 PHE A O 1
ATOM 873 N N . SER A 1 113 ? 6.859 19.538 19.135 1.00 76.06 113 SER A N 1
ATOM 874 C CA . SER A 1 113 ? 5.594 20.285 19.026 1.00 76.06 113 SER A CA 1
ATOM 875 C C . SER A 1 113 ? 4.995 20.313 17.609 1.00 76.06 113 SER A C 1
ATOM 877 O O . SER A 1 113 ? 3.827 20.674 17.435 1.00 76.06 113 SER A O 1
ATOM 879 N N . GLU A 1 114 ? 5.758 19.888 16.596 1.00 83.00 114 GLU A N 1
ATOM 880 C CA . GLU A 1 114 ? 5.340 19.797 15.196 1.00 83.00 114 GLU A CA 1
ATOM 881 C C . GLU A 1 114 ? 5.750 18.460 14.564 1.00 83.00 114 GLU A C 1
ATOM 883 O O . GLU A 1 114 ? 6.821 17.926 14.851 1.00 83.00 114 GLU A O 1
ATOM 888 N N . LEU A 1 115 ? 4.942 17.957 13.621 1.00 84.44 115 LEU A N 1
ATOM 889 C CA . LEU A 1 115 ? 5.237 16.715 12.893 1.00 84.44 115 LEU A CA 1
ATOM 890 C C . LEU A 1 115 ? 6.574 16.782 12.131 1.00 84.44 115 LEU A C 1
ATOM 892 O O . LEU A 1 115 ? 7.294 15.790 12.050 1.00 84.44 115 LEU A O 1
ATOM 896 N N . ALA A 1 116 ? 6.928 17.948 11.584 1.00 82.31 116 ALA A N 1
ATOM 897 C CA . ALA A 1 116 ? 8.186 18.140 10.860 1.00 82.31 116 ALA A CA 1
ATOM 898 C C . ALA A 1 116 ? 9.425 17.938 11.755 1.00 82.31 116 ALA A C 1
ATOM 900 O O . ALA A 1 116 ? 10.475 17.532 11.263 1.00 82.31 116 ALA A O 1
ATOM 901 N N . ASN A 1 117 ? 9.292 18.137 13.071 1.00 79.94 117 ASN A N 1
ATOM 902 C CA . ASN A 1 117 ? 10.381 17.911 14.024 1.00 79.94 117 ASN A CA 1
ATOM 903 C C . ASN A 1 117 ? 10.616 16.419 14.286 1.00 79.94 117 ASN A C 1
ATOM 905 O O . ASN A 1 117 ? 11.642 16.055 14.849 1.00 79.94 117 ASN A O 1
ATOM 909 N N . VAL A 1 118 ? 9.686 15.562 13.862 1.00 80.19 118 VAL A N 1
ATOM 910 C CA . VAL A 1 118 ? 9.669 14.121 14.135 1.00 80.19 118 VAL A CA 1
ATOM 911 C C . VAL A 1 118 ? 9.995 13.292 12.898 1.00 80.19 118 VAL A C 1
ATOM 913 O O . VAL A 1 118 ? 10.570 12.211 13.018 1.00 80.19 118 VAL A O 1
ATOM 916 N N . LEU A 1 119 ? 9.646 13.792 11.711 1.00 84.56 119 LEU A N 1
ATOM 917 C CA . LEU A 1 119 ? 9.917 13.131 10.439 1.00 84.56 119 LEU A CA 1
ATOM 918 C C . LEU A 1 119 ? 11.284 13.532 9.879 1.00 84.56 119 LEU A C 1
ATOM 920 O O . LEU A 1 119 ? 11.635 14.708 9.829 1.00 84.56 119 LEU A O 1
ATOM 924 N N . GLU A 1 120 ? 12.031 12.553 9.381 1.00 83.69 120 GLU A N 1
ATOM 925 C CA . GLU A 1 120 ? 13.272 12.770 8.644 1.00 83.69 120 GLU A CA 1
ATOM 926 C C . GLU A 1 120 ? 13.145 12.199 7.223 1.00 83.69 120 GLU A C 1
ATOM 928 O O . GLU A 1 120 ? 13.058 10.978 7.075 1.00 83.69 120 GLU A O 1
ATOM 933 N N . PRO A 1 121 ? 13.092 13.044 6.176 1.00 85.81 121 PRO A N 1
ATOM 934 C CA . PRO A 1 121 ? 12.904 12.593 4.800 1.00 85.81 121 PRO A CA 1
ATOM 935 C C . PRO A 1 121 ? 14.126 11.830 4.279 1.00 85.81 121 PRO A C 1
ATOM 937 O O . PRO A 1 121 ? 15.258 12.291 4.406 1.00 85.81 121 PRO A O 1
ATOM 940 N N . GLN A 1 122 ? 13.888 10.686 3.640 1.00 83.56 122 GLN A N 1
ATOM 941 C CA . GLN A 1 122 ? 14.926 9.808 3.106 1.00 83.56 122 GLN A CA 1
ATOM 942 C C . GLN A 1 122 ? 14.644 9.422 1.648 1.00 83.56 122 GLN A C 1
ATOM 944 O O . GLN A 1 122 ? 13.499 9.240 1.221 1.00 83.56 122 GLN A O 1
ATOM 949 N N . SER A 1 123 ? 15.723 9.301 0.874 1.00 83.06 123 SER A N 1
ATOM 950 C CA . SER A 1 123 ? 15.679 9.082 -0.579 1.00 83.06 123 SER A CA 1
ATOM 951 C C . SER A 1 123 ? 16.261 7.763 -1.035 1.00 83.06 123 SER A C 1
ATOM 953 O O . SER A 1 123 ? 16.077 7.400 -2.189 1.00 83.06 123 SER A O 1
ATOM 955 N N . VAL A 1 124 ? 16.986 7.064 -0.171 1.00 83.00 124 VAL A N 1
ATOM 956 C CA . VAL A 1 124 ? 17.708 5.857 -0.560 1.00 83.00 124 VAL A CA 1
ATOM 957 C C . VAL A 1 124 ? 17.036 4.645 0.060 1.00 83.00 124 VAL A C 1
ATOM 959 O O . VAL A 1 124 ? 16.690 4.651 1.243 1.00 83.00 124 VAL A O 1
ATOM 962 N N . VAL A 1 125 ? 16.865 3.612 -0.758 1.00 83.62 125 VAL A N 1
ATOM 963 C CA . VAL A 1 125 ? 16.552 2.252 -0.325 1.00 83.62 125 VAL A CA 1
ATOM 964 C C . VAL A 1 125 ? 17.691 1.364 -0.802 1.00 83.62 125 VAL A C 1
ATOM 966 O O . VAL A 1 125 ? 18.025 1.376 -1.987 1.00 83.62 125 VAL A O 1
ATOM 969 N N . SER A 1 126 ? 18.307 0.614 0.106 1.00 84.19 126 SER A N 1
ATOM 970 C CA . SER A 1 126 ? 19.309 -0.384 -0.258 1.00 84.19 126 SER A CA 1
ATOM 971 C C . SER A 1 126 ? 18.631 -1.728 -0.458 1.00 84.19 126 SER A C 1
ATOM 973 O O . SER A 1 126 ? 17.861 -2.187 0.377 1.00 84.19 126 SER A O 1
ATOM 975 N N . LEU A 1 127 ? 18.934 -2.374 -1.567 1.00 86.88 127 LEU A N 1
ATOM 976 C CA . LEU A 1 127 ? 18.514 -3.729 -1.861 1.00 86.88 127 LEU A CA 1
ATOM 977 C C . LEU A 1 127 ? 19.730 -4.643 -1.804 1.00 86.88 127 LEU A C 1
ATOM 979 O O . LEU A 1 127 ? 20.829 -4.242 -2.195 1.00 86.88 127 LEU A O 1
ATOM 983 N N . ILE A 1 128 ? 19.539 -5.866 -1.336 1.00 85.12 128 ILE A N 1
ATOM 984 C CA . ILE A 1 128 ? 20.529 -6.924 -1.458 1.00 85.12 128 ILE A CA 1
ATOM 985 C C . ILE A 1 128 ? 20.158 -7.754 -2.677 1.00 85.12 128 ILE A C 1
ATOM 987 O O . ILE A 1 128 ? 19.044 -8.244 -2.818 1.00 85.12 128 ILE A O 1
ATOM 991 N N . GLU A 1 129 ? 21.090 -7.843 -3.611 1.00 87.75 129 GLU A N 1
ATOM 992 C CA . GLU A 1 129 ? 20.908 -8.549 -4.864 1.00 87.75 129 GLU A CA 1
ATOM 993 C C . GLU A 1 129 ? 21.792 -9.787 -4.871 1.00 87.75 129 GLU A C 1
ATOM 995 O O . GLU A 1 129 ? 23.016 -9.692 -4.796 1.00 87.75 129 GLU A O 1
ATOM 1000 N N . THR A 1 130 ? 21.167 -10.954 -4.977 1.00 84.06 130 THR A N 1
ATOM 1001 C CA . THR A 1 130 ? 21.878 -12.232 -5.003 1.00 84.06 130 THR A CA 1
ATOM 1002 C C . THR A 1 130 ? 22.141 -12.649 -6.448 1.00 84.06 130 THR A C 1
ATOM 1004 O O . THR A 1 130 ? 21.210 -12.807 -7.235 1.00 84.06 130 THR A O 1
ATOM 1007 N N . ARG A 1 131 ? 23.414 -12.842 -6.803 1.00 82.31 131 ARG A N 1
ATOM 1008 C CA . ARG A 1 131 ? 23.877 -13.351 -8.107 1.00 82.31 131 ARG A CA 1
ATOM 1009 C C . ARG A 1 131 ? 24.810 -14.548 -7.906 1.00 82.31 131 ARG A C 1
ATOM 1011 O O . ARG A 1 131 ? 25.357 -14.675 -6.819 1.00 82.31 131 ARG A O 1
ATOM 1018 N N . PRO A 1 132 ? 25.099 -15.369 -8.936 1.00 81.50 132 PRO A N 1
ATOM 1019 C CA . PRO A 1 132 ? 25.985 -16.532 -8.791 1.00 81.50 132 PRO A CA 1
ATOM 1020 C C . PRO A 1 132 ? 27.338 -16.241 -8.118 1.00 81.50 132 PRO A C 1
ATOM 1022 O O . PRO A 1 132 ? 27.847 -17.075 -7.381 1.00 81.50 132 PRO A O 1
ATOM 1025 N N . ALA A 1 133 ? 27.901 -15.047 -8.331 1.00 79.88 133 ALA A N 1
ATOM 1026 C CA . ALA A 1 133 ? 29.174 -14.637 -7.737 1.00 79.88 133 ALA A CA 1
ATOM 1027 C C . ALA A 1 133 ? 29.082 -14.251 -6.247 1.00 79.88 133 ALA A C 1
ATOM 1029 O O . ALA A 1 133 ? 30.071 -14.360 -5.532 1.00 79.88 133 ALA A O 1
ATOM 1030 N N . GLY A 1 134 ? 27.922 -13.805 -5.755 1.00 83.06 134 GLY A N 1
ATOM 1031 C CA . GLY A 1 134 ? 27.788 -13.249 -4.406 1.00 83.06 134 GLY A CA 1
ATOM 1032 C C . GLY A 1 134 ? 26.543 -12.388 -4.204 1.00 83.06 134 GLY A C 1
ATOM 1033 O O . GLY A 1 134 ? 25.693 -12.258 -5.089 1.00 83.06 134 GLY A O 1
ATOM 1034 N N . HIS A 1 135 ? 26.461 -11.777 -3.030 1.00 83.31 135 HIS A N 1
ATOM 1035 C CA . HIS A 1 135 ? 25.468 -10.778 -2.664 1.00 83.31 135 HIS A CA 1
ATOM 1036 C C . HIS A 1 135 ? 26.029 -9.377 -2.899 1.00 83.31 135 HIS A C 1
ATOM 1038 O O . HIS A 1 135 ? 27.127 -9.058 -2.452 1.00 83.31 135 HIS A O 1
ATOM 1044 N N . TYR A 1 136 ? 25.265 -8.527 -3.577 1.00 84.62 136 TYR A N 1
ATOM 1045 C CA . TYR A 1 136 ? 25.648 -7.162 -3.922 1.00 84.62 136 TYR A CA 1
ATOM 1046 C C . TYR A 1 136 ? 24.696 -6.170 -3.273 1.00 84.62 136 TYR A C 1
ATOM 1048 O O . TYR A 1 136 ? 23.479 -6.347 -3.327 1.00 84.62 136 TYR A O 1
ATOM 1056 N N . ARG A 1 137 ? 25.227 -5.063 -2.754 1.00 85.31 137 ARG A N 1
ATOM 1057 C CA . ARG A 1 137 ? 24.389 -3.920 -2.389 1.00 85.31 137 ARG A CA 1
ATOM 1058 C C . ARG A 1 137 ? 23.958 -3.171 -3.653 1.00 85.31 137 ARG A C 1
ATOM 1060 O O . ARG A 1 137 ? 24.783 -2.805 -4.494 1.00 85.31 137 ARG A O 1
ATOM 1067 N N . TRP A 1 138 ? 22.665 -2.909 -3.782 1.00 87.31 138 TRP A N 1
ATOM 1068 C CA . TRP A 1 138 ? 22.078 -2.099 -4.843 1.00 87.31 138 TRP A CA 1
ATOM 1069 C C . TRP A 1 138 ? 21.270 -0.955 -4.238 1.00 87.31 138 TRP A C 1
ATOM 1071 O O . TRP A 1 138 ? 20.191 -1.155 -3.696 1.00 87.31 138 TRP A O 1
ATOM 1081 N N . ASN A 1 139 ? 21.779 0.269 -4.346 1.00 86.25 139 ASN A N 1
ATOM 1082 C CA . ASN A 1 139 ? 21.055 1.444 -3.878 1.00 86.25 139 ASN A CA 1
ATOM 1083 C C . ASN A 1 139 ? 20.103 1.959 -4.959 1.00 86.25 139 ASN A C 1
ATOM 1085 O O . ASN A 1 139 ? 20.531 2.294 -6.064 1.00 86.25 139 ASN A O 1
ATOM 1089 N N . LEU A 1 140 ? 18.824 2.064 -4.611 1.00 86.81 140 LEU A N 1
ATOM 1090 C CA . LEU A 1 140 ? 17.829 2.807 -5.367 1.00 86.81 140 LEU A CA 1
ATOM 1091 C C . LEU A 1 140 ? 17.672 4.195 -4.750 1.00 86.81 140 LEU A C 1
ATOM 1093 O O . LEU A 1 140 ? 17.388 4.324 -3.559 1.00 86.81 140 LEU A O 1
ATOM 1097 N N . THR A 1 141 ? 17.835 5.227 -5.575 1.00 86.12 141 THR A N 1
ATOM 1098 C CA . THR A 1 141 ? 17.677 6.625 -5.166 1.00 86.12 141 THR A CA 1
ATOM 1099 C C . THR A 1 141 ? 16.391 7.195 -5.747 1.00 86.12 141 THR A C 1
ATOM 1101 O O . THR A 1 141 ? 16.179 7.183 -6.958 1.00 86.12 141 THR A O 1
ATOM 1104 N N . PHE A 1 142 ? 15.551 7.738 -4.873 1.00 86.19 142 PHE A N 1
ATOM 1105 C CA . PHE A 1 142 ? 14.285 8.379 -5.193 1.00 86.19 142 PHE A CA 1
ATOM 1106 C C . PHE A 1 142 ? 14.389 9.897 -4.988 1.00 86.19 142 PHE A C 1
ATOM 1108 O O . PHE A 1 142 ? 14.867 10.349 -3.940 1.00 86.19 142 PHE A O 1
ATOM 1115 N N . PRO A 1 143 ? 13.932 10.714 -5.950 1.00 84.31 143 PRO A N 1
ATOM 1116 C CA . PRO A 1 143 ? 14.074 12.164 -5.872 1.00 84.31 143 PRO A CA 1
ATOM 1117 C C . PRO A 1 143 ? 13.256 12.751 -4.715 1.00 84.31 143 PRO A C 1
ATOM 1119 O O . PRO A 1 143 ? 12.088 12.399 -4.545 1.00 84.31 143 PRO A O 1
ATOM 1122 N N . GLN A 1 144 ? 13.829 13.685 -3.951 1.00 83.69 144 GLN A N 1
ATOM 1123 C CA . GLN A 1 144 ? 13.040 14.487 -3.012 1.00 83.69 144 GLN A CA 1
ATOM 1124 C C . GLN A 1 144 ? 12.273 15.571 -3.762 1.00 83.69 144 GLN A C 1
ATOM 1126 O O . GLN A 1 144 ? 12.775 16.189 -4.701 1.00 83.69 144 GLN A O 1
ATOM 1131 N N . ARG A 1 145 ? 11.041 15.806 -3.337 1.00 79.25 145 ARG A N 1
ATOM 1132 C CA . ARG A 1 145 ? 10.144 16.822 -3.879 1.00 79.25 145 ARG A CA 1
ATOM 1133 C C . ARG A 1 145 ? 10.057 17.984 -2.893 1.00 79.25 145 ARG A C 1
ATOM 1135 O O . ARG A 1 145 ? 10.268 17.815 -1.696 1.00 79.25 145 ARG A O 1
ATOM 1142 N N . LYS A 1 146 ? 9.724 19.170 -3.404 1.00 76.00 146 LYS A N 1
ATOM 1143 C CA . LYS A 1 146 ? 9.579 20.395 -2.594 1.00 76.00 146 LYS A CA 1
ATOM 1144 C C . LYS A 1 146 ? 8.287 20.429 -1.765 1.00 76.00 146 LYS A C 1
ATOM 1146 O O . LYS A 1 146 ? 8.129 21.302 -0.918 1.00 76.00 146 LYS A O 1
ATOM 1151 N N . ASP A 1 147 ? 7.369 19.503 -2.023 1.00 71.62 147 ASP A N 1
ATOM 1152 C CA . ASP A 1 147 ? 6.105 19.365 -1.305 1.00 71.62 147 ASP A CA 1
ATOM 1153 C C . ASP A 1 147 ? 6.383 18.940 0.158 1.00 71.62 147 ASP A C 1
ATOM 1155 O O . ASP A 1 147 ? 7.261 18.121 0.405 1.00 71.62 147 ASP A O 1
ATOM 1159 N N . GLY A 1 148 ? 5.654 19.464 1.149 1.00 67.62 148 GLY A N 1
ATOM 1160 C CA . GLY A 1 148 ? 5.787 19.025 2.550 1.00 67.62 148 GLY A CA 1
ATOM 1161 C C . GLY A 1 148 ? 5.260 17.598 2.812 1.00 67.62 148 GLY A C 1
ATOM 1162 O O . GLY A 1 148 ? 4.613 16.995 1.942 1.00 67.62 148 GLY A O 1
ATOM 1163 N N . PRO A 1 149 ? 5.462 17.034 4.021 1.00 65.62 149 PRO A N 1
ATOM 1164 C CA . PRO A 1 149 ? 4.853 15.759 4.393 1.00 65.62 149 PRO A CA 1
ATOM 1165 C C . PRO A 1 149 ? 3.329 15.898 4.349 1.00 65.62 149 PRO A C 1
ATOM 1167 O O . PRO A 1 149 ? 2.765 16.763 5.020 1.00 65.62 149 PRO A O 1
ATOM 1170 N N . SER A 1 150 ? 2.658 15.079 3.529 1.00 62.03 150 SER A N 1
ATOM 1171 C CA . SER A 1 150 ? 1.213 15.152 3.216 1.00 62.03 150 SER A CA 1
ATOM 1172 C C . SER A 1 150 ? 0.731 16.411 2.466 1.00 62.03 150 SER A C 1
ATOM 1174 O O . SER A 1 150 ? -0.449 16.773 2.542 1.00 62.03 150 SER A O 1
ATOM 1176 N N . ALA A 1 151 ? 1.608 17.121 1.751 1.00 55.81 151 ALA A N 1
ATOM 1177 C CA . ALA A 1 151 ? 1.186 18.223 0.887 1.00 55.81 151 ALA A CA 1
ATOM 1178 C C . ALA A 1 151 ? 0.557 17.696 -0.420 1.00 55.81 151 ALA A C 1
ATOM 1180 O O . ALA A 1 151 ? 1.182 16.939 -1.160 1.00 55.81 151 ALA A O 1
ATOM 1181 N N . GLY A 1 152 ? -0.676 18.129 -0.699 1.00 51.22 152 GLY A N 1
ATOM 1182 C CA . GLY A 1 152 ? -1.378 17.886 -1.962 1.00 51.22 152 GLY A CA 1
ATOM 1183 C C . GLY A 1 152 ? -2.394 16.739 -1.955 1.00 51.22 152 GLY A C 1
ATOM 1184 O O . GLY A 1 152 ? -2.448 15.905 -1.053 1.00 51.22 152 GLY A O 1
ATOM 1185 N N . THR A 1 153 ? -3.230 16.719 -2.993 1.00 52.69 153 THR A N 1
ATOM 1186 C CA . THR A 1 153 ? -4.129 15.606 -3.315 1.00 52.69 153 THR A CA 1
ATOM 1187 C C . THR A 1 153 ? -3.295 14.373 -3.687 1.00 52.69 153 THR A C 1
ATOM 1189 O O . THR A 1 153 ? -2.312 14.513 -4.421 1.00 52.69 153 THR A O 1
ATOM 1192 N N . PRO A 1 154 ? -3.677 13.166 -3.238 1.00 60.50 154 PRO A N 1
ATOM 1193 C CA . PRO A 1 154 ? -3.037 11.917 -3.635 1.00 60.50 154 PRO A CA 1
ATOM 1194 C C . PRO A 1 154 ? -2.800 11.829 -5.144 1.00 60.50 154 PRO A C 1
ATOM 1196 O O . PRO A 1 154 ? -3.750 11.811 -5.926 1.00 60.50 154 PRO A O 1
ATOM 1199 N N . ARG A 1 155 ? -1.534 11.779 -5.574 1.00 57.12 155 ARG A N 1
ATOM 1200 C CA . ARG A 1 155 ? -1.194 11.777 -7.006 1.00 57.12 155 ARG A CA 1
ATOM 1201 C C . ARG A 1 155 ? -1.391 10.413 -7.687 1.00 57.12 155 ARG A C 1
ATOM 1203 O O . ARG A 1 155 ? -1.471 10.403 -8.905 1.00 57.12 155 ARG A O 1
ATOM 1210 N N . ALA A 1 156 ? -1.490 9.299 -6.950 1.00 58.44 156 ALA A N 1
ATOM 1211 C CA . ALA A 1 156 ? -1.327 7.948 -7.518 1.00 58.44 156 ALA A CA 1
ATOM 1212 C C . ALA A 1 156 ? -2.458 6.942 -7.211 1.00 58.44 156 ALA A C 1
ATOM 1214 O O . ALA A 1 156 ? -2.200 5.744 -7.146 1.00 58.44 156 ALA A O 1
ATOM 1215 N N . ALA A 1 157 ? -3.696 7.393 -6.979 1.00 60.53 157 ALA A N 1
ATOM 1216 C CA . ALA A 1 157 ? -4.828 6.461 -6.851 1.00 60.53 157 ALA A CA 1
ATOM 1217 C C . ALA A 1 157 ? -5.423 6.051 -8.212 1.00 60.53 157 ALA A C 1
ATOM 1219 O O . ALA A 1 157 ? -6.030 4.994 -8.304 1.00 60.53 157 ALA A O 1
ATOM 1220 N N . ASP A 1 158 ? -5.233 6.868 -9.255 1.00 79.88 158 ASP A N 1
ATOM 1221 C CA . ASP A 1 158 ? -5.800 6.646 -10.589 1.00 79.88 158 ASP A CA 1
ATOM 1222 C C . ASP A 1 158 ? -4.833 5.832 -11.477 1.00 79.88 158 ASP A C 1
ATOM 1224 O O . ASP A 1 158 ? -3.745 6.330 -11.795 1.00 79.88 158 ASP A O 1
ATOM 1228 N N . PRO A 1 159 ? -5.202 4.613 -11.924 1.00 86.88 159 PRO A N 1
ATOM 1229 C CA . PRO A 1 159 ? -4.353 3.797 -12.786 1.00 86.88 159 PRO A CA 1
ATOM 1230 C C . PRO A 1 159 ? -4.000 4.462 -14.124 1.00 86.88 159 PRO A C 1
ATOM 1232 O O . PRO A 1 159 ? -2.940 4.173 -14.676 1.00 86.88 159 PRO A O 1
ATOM 1235 N N . TRP A 1 160 ? -4.847 5.354 -14.658 1.00 89.19 160 TRP A N 1
ATOM 1236 C CA . TRP A 1 160 ? -4.514 6.106 -15.873 1.00 89.19 160 TRP A CA 1
ATOM 1237 C C . TRP A 1 160 ? -3.348 7.060 -15.624 1.00 89.19 160 TRP A C 1
ATOM 1239 O O . TRP A 1 160 ? -2.385 7.093 -16.387 1.00 89.19 160 TRP A O 1
ATOM 1249 N N . LYS A 1 161 ? -3.390 7.783 -14.504 1.00 86.81 161 LYS A N 1
ATOM 1250 C CA . LYS A 1 161 ? -2.303 8.677 -14.116 1.00 86.81 161 LYS A CA 1
ATOM 1251 C C . LYS A 1 161 ? -1.006 7.920 -13.841 1.00 86.81 161 LYS A C 1
ATOM 1253 O O . LYS A 1 161 ? 0.053 8.383 -14.250 1.00 86.81 161 LYS A O 1
ATOM 1258 N N . VAL A 1 162 ? -1.088 6.743 -13.216 1.00 88.25 162 VAL A N 1
ATOM 1259 C CA . VAL A 1 162 ? 0.066 5.846 -13.043 1.00 88.25 162 VAL A CA 1
ATOM 1260 C C . VAL A 1 162 ? 0.676 5.465 -14.394 1.00 88.25 162 VAL A C 1
ATOM 1262 O O . VAL A 1 162 ? 1.897 5.495 -14.526 1.00 88.25 162 VAL A O 1
ATOM 1265 N N . LEU A 1 163 ? -0.149 5.149 -15.400 1.00 92.38 163 LEU A N 1
ATOM 1266 C CA . LEU A 1 163 ? 0.336 4.834 -16.745 1.00 92.38 163 LEU A CA 1
ATOM 1267 C C . LEU A 1 163 ? 1.098 6.018 -17.366 1.00 92.38 163 LEU A C 1
ATOM 1269 O O . LEU A 1 163 ? 2.229 5.841 -17.816 1.00 92.38 163 LEU A O 1
ATOM 1273 N N . CYS A 1 164 ? 0.519 7.221 -17.348 1.00 91.81 164 CYS A N 1
ATOM 1274 C CA . CYS A 1 164 ? 1.164 8.428 -17.879 1.00 91.81 164 CYS A CA 1
ATOM 1275 C C . CYS A 1 164 ? 2.464 8.770 -17.131 1.00 91.81 164 CYS A C 1
ATOM 1277 O O . CYS A 1 164 ? 3.497 9.024 -17.749 1.00 91.81 164 CYS A O 1
ATOM 1279 N N . ASP A 1 165 ? 2.438 8.759 -15.796 1.00 89.31 165 ASP A N 1
ATOM 1280 C CA . ASP A 1 165 ? 3.606 9.064 -14.963 1.00 89.31 165 ASP A CA 1
ATOM 1281 C C . ASP A 1 165 ? 4.722 8.026 -15.170 1.00 89.31 165 ASP A C 1
ATOM 1283 O O . ASP A 1 165 ? 5.896 8.390 -15.248 1.00 89.31 165 ASP A O 1
ATOM 1287 N N . GLY A 1 166 ? 4.366 6.747 -15.317 1.00 92.38 166 GLY A N 1
ATOM 1288 C CA . GLY A 1 166 ? 5.309 5.664 -15.584 1.00 92.38 166 GLY A CA 1
ATOM 1289 C C . GLY A 1 166 ? 5.948 5.737 -16.971 1.00 92.38 166 GLY A C 1
ATOM 1290 O O . GLY A 1 166 ? 7.153 5.525 -17.088 1.00 92.38 166 GLY A O 1
ATOM 1291 N N . LEU A 1 167 ? 5.186 6.097 -18.010 1.00 95.12 167 LEU A N 1
ATOM 1292 C CA . LEU A 1 167 ? 5.731 6.336 -19.353 1.00 95.12 167 LEU A CA 1
ATOM 1293 C C . LEU A 1 167 ? 6.736 7.494 -19.344 1.00 95.12 167 LEU A C 1
ATOM 1295 O O . LEU A 1 167 ? 7.848 7.346 -19.848 1.00 95.12 167 LEU A O 1
ATOM 1299 N N . ARG A 1 168 ? 6.387 8.617 -18.704 1.00 92.12 168 ARG A N 1
ATOM 1300 C CA . ARG A 1 168 ? 7.292 9.770 -18.565 1.00 92.12 168 ARG A CA 1
ATOM 1301 C C . ARG A 1 168 ? 8.543 9.429 -17.764 1.00 92.12 168 ARG A C 1
ATOM 1303 O O . ARG A 1 168 ? 9.635 9.873 -18.109 1.00 92.12 168 ARG A O 1
ATOM 1310 N N . TRP A 1 169 ? 8.402 8.619 -16.716 1.00 91.56 169 TRP A N 1
ATOM 1311 C CA . TRP A 1 169 ? 9.543 8.129 -15.949 1.00 91.56 169 TRP A CA 1
ATOM 1312 C C . TRP A 1 169 ? 10.458 7.234 -16.788 1.00 91.56 169 TRP A C 1
ATOM 1314 O O . TRP A 1 169 ? 11.670 7.423 -16.747 1.00 91.56 169 TRP A O 1
ATOM 1324 N N . LEU A 1 170 ? 9.898 6.306 -17.574 1.00 95.06 170 LEU A N 1
ATOM 1325 C CA . LEU A 1 170 ? 10.675 5.449 -18.471 1.00 95.06 170 LEU A CA 1
ATOM 1326 C C . LEU A 1 170 ? 11.440 6.280 -19.505 1.00 95.06 170 LEU A C 1
ATOM 1328 O O . LEU A 1 170 ? 12.638 6.067 -19.662 1.00 95.06 170 LEU A O 1
ATOM 1332 N N . VAL A 1 171 ? 10.782 7.256 -20.144 1.00 94.44 171 VAL A N 1
ATOM 1333 C CA . VAL A 1 171 ? 11.428 8.202 -21.071 1.00 94.44 171 VAL A CA 1
ATOM 1334 C C . VAL A 1 171 ? 12.584 8.922 -20.380 1.00 94.44 171 VAL A C 1
ATOM 1336 O O . VAL A 1 171 ? 13.723 8.832 -20.826 1.00 94.44 171 VAL A O 1
ATOM 1339 N N . ALA A 1 172 ? 12.324 9.568 -19.240 1.00 92.12 172 ALA A N 1
ATOM 1340 C CA . ALA A 1 172 ? 13.351 10.304 -18.509 1.00 92.12 172 ALA A CA 1
ATOM 1341 C C . ALA A 1 172 ? 14.522 9.409 -18.074 1.00 92.12 172 ALA A C 1
ATOM 1343 O O . ALA A 1 172 ? 15.663 9.866 -18.038 1.00 92.12 172 ALA A O 1
ATOM 1344 N N . ARG A 1 173 ? 14.252 8.142 -17.740 1.00 92.31 173 ARG A N 1
ATOM 1345 C CA . ARG A 1 173 ? 15.269 7.170 -17.340 1.00 92.31 173 ARG A CA 1
ATOM 1346 C C . ARG A 1 173 ? 16.170 6.778 -18.506 1.00 92.31 173 ARG A C 1
ATOM 1348 O O . ARG A 1 173 ? 17.386 6.856 -18.361 1.00 92.31 173 ARG A O 1
ATOM 1355 N N . VAL A 1 174 ? 15.598 6.385 -19.646 1.00 93.31 174 VAL A N 1
ATOM 1356 C CA . VAL A 1 174 ? 16.400 5.933 -20.796 1.00 93.31 174 VAL A CA 1
ATOM 1357 C C . VAL A 1 174 ? 17.154 7.084 -21.454 1.00 93.31 174 VAL A C 1
ATOM 1359 O O . VAL A 1 174 ? 18.309 6.899 -21.825 1.00 93.31 174 VAL A O 1
ATOM 1362 N N . SER A 1 175 ? 16.563 8.282 -21.516 1.00 90.44 175 SER A N 1
ATOM 1363 C CA . SER A 1 175 ? 17.208 9.462 -22.110 1.00 90.44 175 SER A CA 1
ATOM 1364 C C . SER A 1 175 ? 18.356 10.010 -21.257 1.00 90.44 175 SER A C 1
ATOM 1366 O O . SER A 1 175 ? 19.270 10.630 -21.784 1.00 90.44 175 SER A O 1
ATOM 1368 N N . ARG A 1 176 ? 18.349 9.763 -19.938 1.00 89.88 176 ARG A N 1
ATOM 1369 C CA . ARG A 1 176 ? 19.425 10.170 -19.009 1.00 89.88 176 ARG A CA 1
ATOM 1370 C C . ARG A 1 176 ? 20.387 9.035 -18.664 1.00 89.88 176 ARG A C 1
ATOM 1372 O O . ARG A 1 176 ? 21.219 9.191 -17.771 1.00 89.88 176 ARG A O 1
ATOM 1379 N N . SER A 1 177 ? 20.248 7.884 -19.317 1.00 89.62 177 SER A N 1
ATOM 1380 C CA . SER A 1 177 ? 21.096 6.730 -19.049 1.00 89.62 177 SER A CA 1
ATOM 1381 C C . SER A 1 177 ? 22.538 7.007 -19.469 1.00 89.62 177 SER A C 1
ATOM 1383 O O . SER A 1 177 ? 22.801 7.516 -20.558 1.00 89.62 177 SER A O 1
ATOM 1385 N N . VAL A 1 178 ? 23.482 6.634 -18.606 1.00 90.56 178 VAL A N 1
ATOM 1386 C CA . VAL A 1 178 ? 24.927 6.704 -18.883 1.00 90.56 178 VAL A CA 1
ATOM 1387 C C . VAL A 1 178 ? 25.459 5.432 -19.547 1.00 90.56 178 VAL A C 1
ATOM 1389 O O . VAL A 1 178 ? 26.639 5.357 -19.870 1.00 90.56 178 VAL A O 1
ATOM 1392 N N . TYR A 1 179 ? 24.606 4.421 -19.723 1.00 91.88 179 TYR A N 1
ATOM 1393 C CA . TYR A 1 179 ? 25.015 3.104 -20.194 1.00 91.88 179 TYR A CA 1
ATOM 1394 C C . TYR A 1 179 ? 24.973 3.010 -21.727 1.00 91.88 179 TYR A C 1
ATOM 1396 O O . TYR A 1 179 ? 23.904 3.251 -22.307 1.00 91.88 179 TYR A O 1
ATOM 1404 N N . PRO A 1 180 ? 26.082 2.617 -22.387 1.00 91.81 180 PRO A N 1
ATOM 1405 C CA . PRO A 1 180 ? 26.181 2.594 -23.846 1.00 91.81 180 PRO A CA 1
ATOM 1406 C C . PRO A 1 180 ? 25.099 1.758 -24.532 1.00 91.81 180 PRO A C 1
ATOM 1408 O O . PRO A 1 180 ? 24.525 2.208 -25.525 1.00 91.81 180 PRO A O 1
ATOM 1411 N N . ALA A 1 181 ? 24.755 0.581 -23.994 1.00 92.06 181 ALA A N 1
ATOM 1412 C CA . ALA A 1 181 ? 23.714 -0.261 -24.586 1.00 92.06 181 ALA A CA 1
ATOM 1413 C C . ALA A 1 181 ? 22.337 0.430 -24.596 1.00 92.06 181 ALA A C 1
ATOM 1415 O O . ALA A 1 181 ? 21.576 0.312 -25.559 1.00 92.06 181 ALA A O 1
ATOM 1416 N N . VAL A 1 182 ? 22.021 1.200 -23.549 1.00 92.88 182 VAL A N 1
ATOM 1417 C CA . VAL A 1 182 ? 20.753 1.938 -23.449 1.00 92.88 182 VAL A CA 1
ATOM 1418 C C . VAL A 1 182 ? 20.738 3.122 -24.417 1.00 92.88 182 VAL A C 1
ATOM 1420 O O . VAL A 1 182 ? 19.747 3.314 -25.120 1.00 92.88 182 VAL A O 1
ATOM 1423 N N . GLN A 1 183 ? 21.835 3.881 -24.501 1.00 92.62 183 GLN A N 1
ATOM 1424 C CA . GLN A 1 183 ? 21.970 5.002 -25.442 1.00 92.62 183 GLN A CA 1
ATOM 1425 C C . GLN A 1 183 ? 21.819 4.525 -26.893 1.00 92.62 183 GLN A C 1
ATOM 1427 O O . GLN A 1 183 ? 20.996 5.056 -27.642 1.00 92.62 183 GLN A O 1
ATOM 1432 N N . PHE A 1 184 ? 22.508 3.438 -27.249 1.00 93.19 184 PHE A N 1
ATOM 1433 C CA . PHE A 1 184 ? 22.393 2.805 -28.560 1.00 93.19 184 PHE A CA 1
ATOM 1434 C C . PHE A 1 184 ? 20.958 2.355 -28.870 1.00 93.19 184 PHE A C 1
ATOM 1436 O O . PHE A 1 184 ? 20.467 2.548 -29.984 1.00 93.19 184 PHE A O 1
ATOM 1443 N N . ALA A 1 185 ? 20.250 1.777 -27.895 1.00 94.75 185 ALA A N 1
ATOM 1444 C CA . ALA A 1 185 ? 18.860 1.372 -28.078 1.00 94.75 185 ALA A CA 1
ATOM 1445 C C . ALA A 1 185 ? 17.932 2.561 -28.376 1.00 94.75 185 ALA A C 1
ATOM 1447 O O . ALA A 1 185 ? 17.047 2.449 -29.229 1.00 94.75 185 ALA A O 1
ATOM 1448 N N . VAL A 1 186 ? 18.132 3.698 -27.701 1.00 94.19 186 VAL A N 1
ATOM 1449 C CA . VAL A 1 186 ? 17.361 4.930 -27.929 1.00 94.19 186 VAL A CA 1
ATOM 1450 C C . VAL A 1 186 ? 17.610 5.473 -29.338 1.00 94.19 186 VAL A C 1
ATOM 1452 O O . VAL A 1 186 ? 16.645 5.723 -30.063 1.00 94.19 186 VAL A O 1
ATOM 1455 N N . GLU A 1 187 ? 18.871 5.572 -29.761 1.00 93.25 187 GLU A N 1
ATOM 1456 C CA . GLU A 1 187 ? 19.254 6.026 -31.105 1.00 93.25 187 GLU A CA 1
ATOM 1457 C C . GLU A 1 187 ? 18.709 5.111 -32.203 1.00 93.25 187 GLU A C 1
ATOM 1459 O O . GLU A 1 187 ? 18.049 5.565 -33.141 1.00 93.25 187 GLU A O 1
ATOM 1464 N N . ARG A 1 188 ? 18.919 3.798 -32.062 1.00 94.56 188 ARG A N 1
ATOM 1465 C CA . ARG A 1 188 ? 18.406 2.803 -33.007 1.00 94.56 188 ARG A CA 1
ATOM 1466 C C . ARG A 1 188 ? 16.887 2.870 -33.109 1.00 94.56 188 ARG A C 1
ATOM 1468 O O . ARG A 1 188 ? 16.343 2.848 -34.210 1.00 94.56 188 ARG A O 1
ATOM 1475 N N . SER A 1 189 ? 16.202 2.984 -31.973 1.00 95.31 189 SER A N 1
ATOM 1476 C CA . SER A 1 189 ? 14.748 3.112 -31.934 1.00 95.31 189 SER A CA 1
ATOM 1477 C C . SER A 1 189 ? 14.257 4.385 -32.624 1.00 95.31 189 SER A C 1
ATOM 1479 O O . SER A 1 189 ? 13.216 4.336 -33.274 1.00 95.31 189 SER A O 1
ATOM 1481 N N . ALA A 1 190 ? 14.986 5.498 -32.521 1.00 90.75 190 ALA A N 1
ATOM 1482 C CA . ALA A 1 190 ? 14.653 6.733 -33.226 1.00 90.75 190 ALA A CA 1
ATOM 1483 C C . ALA A 1 190 ? 14.795 6.579 -34.751 1.00 90.75 190 ALA A C 1
ATOM 1485 O O . ALA A 1 190 ? 13.888 6.951 -35.496 1.00 90.75 190 ALA A O 1
ATOM 1486 N N . VAL A 1 191 ? 15.884 5.960 -35.222 1.00 90.31 191 VAL A N 1
ATOM 1487 C CA . VAL A 1 191 ? 16.100 5.687 -36.655 1.00 90.31 191 VAL A CA 1
ATOM 1488 C C . VAL A 1 191 ? 15.030 4.747 -37.213 1.00 90.31 191 VAL A C 1
ATOM 1490 O O . VAL A 1 191 ? 14.472 5.006 -38.282 1.00 90.31 191 VAL A O 1
ATOM 1493 N N . ASP A 1 192 ? 14.720 3.668 -36.493 1.00 91.56 192 ASP A N 1
ATOM 1494 C CA . ASP A 1 192 ? 13.685 2.718 -36.901 1.00 91.56 192 ASP A CA 1
ATOM 1495 C C . ASP A 1 192 ? 12.311 3.404 -36.953 1.00 91.56 192 ASP A C 1
ATOM 1497 O O . ASP A 1 192 ? 11.590 3.248 -37.938 1.00 91.56 192 ASP A O 1
ATOM 1501 N N . LEU A 1 193 ? 11.986 4.249 -35.965 1.00 88.69 193 LEU A N 1
ATOM 1502 C CA . LEU A 1 193 ? 10.731 5.002 -35.938 1.00 88.69 193 LEU A CA 1
ATOM 1503 C C . LEU A 1 193 ? 10.607 5.943 -37.142 1.00 88.69 193 LEU A C 1
ATOM 1505 O O . LEU A 1 193 ? 9.566 5.980 -37.796 1.00 88.69 193 LEU A O 1
ATOM 1509 N N . GLN A 1 194 ? 11.667 6.690 -37.458 1.00 82.81 194 GLN A N 1
ATOM 1510 C CA . GLN A 1 194 ? 11.686 7.588 -38.614 1.00 82.81 194 GLN A CA 1
ATOM 1511 C C . GLN A 1 194 ? 11.419 6.826 -39.916 1.00 82.81 194 GLN A C 1
ATOM 1513 O O . GLN A 1 194 ? 10.601 7.263 -40.727 1.00 82.81 194 GLN A O 1
ATOM 1518 N N . ARG A 1 195 ? 12.050 5.660 -40.108 1.00 85.06 195 ARG A N 1
ATOM 1519 C CA . ARG A 1 195 ? 11.804 4.806 -41.282 1.00 85.06 195 ARG A CA 1
ATOM 1520 C C . ARG A 1 195 ? 10.363 4.307 -41.328 1.00 85.06 195 ARG A C 1
ATOM 1522 O O . ARG A 1 195 ? 9.739 4.376 -42.386 1.00 85.06 195 ARG A O 1
ATOM 1529 N N . GLU A 1 196 ? 9.832 3.834 -40.202 1.00 86.31 196 GLU A N 1
ATOM 1530 C CA . GLU A 1 196 ? 8.453 3.348 -40.098 1.00 86.31 196 GLU A CA 1
ATOM 1531 C C . GLU A 1 196 ? 7.451 4.464 -40.456 1.00 86.31 196 GLU A C 1
ATOM 1533 O O . GLU A 1 196 ? 6.586 4.262 -41.314 1.00 86.31 196 GLU A O 1
ATOM 1538 N N . ILE A 1 197 ? 7.626 5.677 -39.918 1.00 78.50 197 ILE A N 1
ATOM 1539 C CA . ILE A 1 197 ? 6.772 6.832 -40.231 1.00 78.50 197 ILE A CA 1
ATOM 1540 C C . ILE A 1 197 ? 6.867 7.211 -41.716 1.00 78.50 197 ILE A C 1
ATOM 1542 O O . ILE A 1 197 ? 5.829 7.349 -42.370 1.00 78.50 197 ILE A O 1
ATOM 1546 N N . LEU A 1 198 ? 8.078 7.327 -42.274 1.00 76.19 198 LEU A N 1
ATOM 1547 C CA . LEU A 1 198 ? 8.281 7.656 -43.691 1.00 76.19 198 LEU A CA 1
ATOM 1548 C C . LEU A 1 198 ? 7.637 6.615 -44.618 1.00 76.19 198 LEU A C 1
ATOM 1550 O O . LEU A 1 198 ? 7.004 6.976 -45.608 1.00 76.19 198 LEU A O 1
ATOM 1554 N N . SER A 1 199 ? 7.737 5.330 -44.269 1.00 78.56 199 SER A N 1
ATOM 1555 C CA . SER A 1 199 ? 7.159 4.233 -45.055 1.00 78.56 199 SER A CA 1
ATOM 1556 C C . SER A 1 199 ? 5.627 4.159 -44.992 1.00 78.56 199 SER A C 1
ATOM 1558 O O . SER A 1 199 ? 4.999 3.611 -45.895 1.00 78.56 199 SER A O 1
ATOM 1560 N N . SER A 1 200 ? 5.010 4.732 -43.954 1.00 71.69 200 SER A N 1
ATOM 1561 C CA . SER A 1 200 ? 3.560 4.666 -43.722 1.00 71.69 200 SER A CA 1
ATOM 1562 C C . SER A 1 200 ? 2.735 5.714 -44.486 1.00 71.69 200 SER A C 1
ATOM 1564 O O . SER A 1 200 ? 1.508 5.713 -44.397 1.00 71.69 200 SER A O 1
ATOM 1566 N N . GLY A 1 201 ? 3.381 6.639 -45.208 1.00 61.59 201 GLY A N 1
ATOM 1567 C CA . GLY A 1 201 ? 2.705 7.764 -45.868 1.00 61.59 201 GLY A CA 1
ATOM 1568 C C . GLY A 1 201 ? 2.198 8.851 -44.904 1.00 61.59 201 GLY A C 1
ATOM 1569 O O . GLY A 1 201 ? 1.541 9.794 -45.335 1.00 61.59 201 GLY A O 1
ATOM 1570 N N . LEU A 1 202 ? 2.522 8.765 -43.606 1.00 59.59 202 LEU A N 1
ATOM 1571 C CA . LEU A 1 202 ? 2.163 9.738 -42.561 1.00 59.59 202 LEU A CA 1
ATOM 1572 C C . LEU A 1 202 ? 3.190 10.880 -42.429 1.00 59.59 202 LEU A C 1
ATOM 1574 O O . LEU A 1 202 ? 3.414 11.403 -41.337 1.00 59.59 202 LEU A O 1
ATOM 1578 N N . HIS A 1 203 ? 3.807 11.303 -43.536 1.00 55.56 203 HIS A N 1
ATOM 1579 C CA . HIS A 1 203 ? 4.898 12.290 -43.548 1.00 55.56 203 HIS A CA 1
ATOM 1580 C C . HIS A 1 203 ? 4.543 13.629 -42.866 1.00 55.56 203 HIS A C 1
ATOM 1582 O O . HIS A 1 203 ? 5.419 14.295 -42.327 1.00 55.56 203 HIS A O 1
ATOM 1588 N N . ASN A 1 204 ? 3.260 14.010 -42.829 1.00 50.84 204 ASN A N 1
ATOM 1589 C CA . ASN A 1 204 ? 2.814 15.264 -42.209 1.00 50.84 204 ASN A CA 1
ATOM 1590 C C . ASN A 1 204 ? 2.790 15.180 -40.675 1.00 50.84 204 ASN A C 1
ATOM 1592 O O . ASN A 1 204 ? 3.083 16.172 -40.021 1.00 50.84 204 ASN A O 1
ATOM 1596 N N . LEU A 1 205 ? 2.510 13.999 -40.103 1.00 50.69 205 LEU A N 1
ATOM 1597 C CA . LEU A 1 205 ? 2.681 13.755 -38.663 1.00 50.69 205 LEU A CA 1
ATOM 1598 C C . LEU A 1 205 ? 4.170 13.700 -38.296 1.00 50.69 205 LEU A C 1
ATOM 1600 O O . LEU A 1 205 ? 4.564 14.130 -37.218 1.00 50.69 205 LEU A O 1
ATOM 1604 N N . ALA A 1 206 ? 4.991 13.183 -39.215 1.00 48.81 206 ALA A N 1
ATOM 1605 C CA . ALA A 1 206 ? 6.436 13.081 -39.068 1.00 48.81 206 ALA A CA 1
ATOM 1606 C C . ALA A 1 206 ? 7.065 14.454 -38.776 1.00 48.81 206 ALA A C 1
ATOM 1608 O O . ALA A 1 206 ? 7.812 14.594 -37.822 1.00 48.81 206 ALA A O 1
ATOM 1609 N N . VAL A 1 207 ? 6.722 15.492 -39.539 1.00 50.69 207 VAL A N 1
ATOM 1610 C CA . VAL A 1 207 ? 7.353 16.818 -39.399 1.00 50.69 207 VAL A CA 1
ATOM 1611 C C . VAL A 1 207 ? 6.961 17.535 -38.096 1.00 50.69 207 VAL A C 1
ATOM 1613 O O . VAL A 1 207 ? 7.810 18.191 -37.501 1.00 50.69 207 VAL A O 1
ATOM 1616 N N . GLU A 1 208 ? 5.727 17.371 -37.603 1.00 52.41 208 GLU A N 1
ATOM 1617 C CA . GLU A 1 208 ? 5.289 17.963 -36.322 1.00 52.41 208 GLU A CA 1
ATOM 1618 C C . GLU A 1 208 ? 5.802 17.214 -35.080 1.00 52.41 208 GLU A C 1
ATOM 1620 O O . GLU A 1 208 ? 5.856 17.801 -34.003 1.00 52.41 208 GLU A O 1
ATOM 1625 N N . MET A 1 209 ? 6.144 15.925 -35.200 1.00 50.53 209 MET A N 1
ATOM 1626 C CA . MET A 1 209 ? 6.531 15.072 -34.061 1.00 50.53 209 MET A CA 1
ATOM 1627 C C . MET A 1 209 ? 8.027 14.729 -34.011 1.00 50.53 209 MET A C 1
ATOM 1629 O O . MET A 1 209 ? 8.530 14.373 -32.953 1.00 50.53 209 MET A O 1
ATOM 1633 N N . ILE A 1 210 ? 8.741 14.812 -35.141 1.00 51.78 210 ILE A N 1
ATOM 1634 C CA . ILE A 1 210 ? 10.172 14.463 -35.267 1.00 51.78 210 ILE A CA 1
ATOM 1635 C C . ILE A 1 210 ? 11.070 15.701 -35.073 1.00 51.78 210 ILE A C 1
ATOM 1637 O O . ILE A 1 210 ? 12.278 15.575 -34.871 1.00 51.78 210 ILE A O 1
ATOM 1641 N N . GLY A 1 211 ? 10.495 16.907 -35.087 1.00 46.00 211 GLY A N 1
ATOM 1642 C CA . GLY A 1 211 ? 11.196 18.144 -34.762 1.00 46.00 211 GLY A CA 1
ATOM 1643 C C . GLY A 1 211 ? 11.365 18.313 -33.254 1.00 46.00 211 GLY A C 1
ATOM 1644 O O . GLY A 1 211 ? 10.465 18.821 -32.600 1.00 46.00 211 GLY A O 1
ATOM 1645 N N . THR A 1 212 ? 12.532 17.901 -32.751 1.00 46.09 212 THR A N 1
ATOM 1646 C CA . THR A 1 212 ? 13.125 18.232 -31.440 1.00 46.09 212 THR A CA 1
ATOM 1647 C C . THR A 1 212 ? 12.338 17.783 -30.202 1.00 46.09 212 THR A C 1
ATOM 1649 O O . THR A 1 212 ? 11.431 18.474 -29.747 1.00 46.09 212 THR A O 1
ATOM 1652 N N . SER A 1 213 ? 12.776 16.689 -29.563 1.00 50.72 213 SER A N 1
ATOM 1653 C CA . SER A 1 213 ? 12.817 16.745 -28.099 1.00 50.72 213 SER A CA 1
ATOM 1654 C C . SER A 1 213 ? 13.998 17.642 -27.723 1.00 50.72 213 SER A C 1
ATOM 1656 O O . SER A 1 213 ? 15.042 17.596 -28.377 1.00 50.72 213 SER A O 1
ATOM 1658 N N . ASP A 1 214 ? 13.849 18.452 -26.680 1.00 54.12 214 ASP A N 1
ATOM 1659 C CA . ASP A 1 214 ? 14.945 19.283 -26.164 1.00 54.12 214 ASP A CA 1
ATOM 1660 C C . ASP A 1 214 ? 16.094 18.437 -25.548 1.00 54.12 214 ASP A C 1
ATOM 1662 O O . ASP A 1 214 ? 17.134 18.983 -25.186 1.00 54.12 214 ASP A O 1
ATOM 1666 N N . ASP A 1 215 ? 15.934 17.104 -25.469 1.00 56.34 215 ASP A N 1
ATOM 1667 C CA . ASP A 1 215 ? 16.739 16.179 -24.655 1.00 56.34 215 ASP A CA 1
ATOM 1668 C C . ASP A 1 215 ? 17.459 15.048 -25.444 1.00 56.34 215 ASP A C 1
ATOM 1670 O O . ASP A 1 215 ? 18.145 14.235 -24.821 1.00 56.34 215 ASP A O 1
ATOM 1674 N N . GLY A 1 216 ? 17.330 14.935 -26.780 1.00 70.88 216 GLY A N 1
ATOM 1675 C CA . GLY A 1 216 ? 18.061 13.924 -27.580 1.00 70.88 216 GLY A CA 1
ATOM 1676 C C . GLY A 1 216 ? 17.238 13.156 -28.639 1.00 70.88 216 GLY A C 1
ATOM 1677 O O . GLY A 1 216 ? 16.278 13.694 -29.188 1.00 70.88 216 GLY A O 1
ATOM 1678 N N . PRO A 1 217 ? 17.607 11.904 -28.996 1.00 82.75 217 PRO A N 1
ATOM 1679 C CA . PRO A 1 217 ? 16.915 11.135 -30.037 1.00 82.75 217 PRO A CA 1
ATOM 1680 C C . PRO A 1 217 ? 15.473 10.753 -29.652 1.00 82.75 217 PRO A C 1
ATOM 1682 O O . PRO A 1 217 ? 15.224 10.170 -28.596 1.00 82.75 217 PRO A O 1
ATOM 1685 N N . TYR A 1 218 ? 14.517 11.014 -30.549 1.00 87.00 218 TYR A N 1
ATOM 1686 C CA . TYR A 1 218 ? 13.091 10.744 -30.330 1.00 87.00 218 TYR A CA 1
ATOM 1687 C C . TYR A 1 218 ? 12.719 9.293 -30.687 1.00 87.00 218 TYR A C 1
ATOM 1689 O O . TYR A 1 218 ? 12.535 8.942 -31.852 1.00 87.00 218 TYR A O 1
ATOM 1697 N N . SER A 1 219 ? 12.637 8.431 -29.672 1.00 92.12 219 SER A N 1
ATOM 1698 C CA . SER A 1 219 ? 12.387 6.986 -29.820 1.00 92.12 219 SER A CA 1
ATOM 1699 C C . SER A 1 219 ? 10.897 6.601 -29.834 1.00 92.12 219 SER A C 1
ATOM 1701 O O . SER A 1 219 ? 10.019 7.406 -29.526 1.00 92.12 219 SER A O 1
ATOM 1703 N N . HIS A 1 220 ? 10.591 5.324 -30.101 1.00 94.44 220 HIS A N 1
ATOM 1704 C CA . HIS A 1 220 ? 9.219 4.795 -30.013 1.00 94.44 220 HIS A CA 1
ATOM 1705 C C . HIS A 1 220 ? 8.578 5.009 -28.629 1.00 94.44 220 HIS A C 1
ATOM 1707 O O . HIS A 1 220 ? 7.370 5.215 -28.529 1.00 94.44 220 HIS A O 1
ATOM 1713 N N . LEU A 1 221 ? 9.378 4.977 -27.559 1.00 95.19 221 LEU A N 1
ATOM 1714 C CA . LEU A 1 221 ? 8.897 5.207 -26.197 1.00 95.19 221 LEU A CA 1
ATOM 1715 C C . LEU A 1 221 ? 8.494 6.673 -25.968 1.00 95.19 221 LEU A C 1
ATOM 1717 O O . LEU A 1 221 ? 7.492 6.916 -25.299 1.00 95.19 221 LEU A O 1
ATOM 1721 N N . HIS A 1 222 ? 9.217 7.631 -26.564 1.00 92.38 222 HIS A N 1
ATOM 1722 C CA . HIS A 1 222 ? 8.834 9.048 -26.539 1.00 92.38 222 HIS A CA 1
ATOM 1723 C C . HIS A 1 222 ? 7.476 9.241 -27.218 1.00 92.38 222 HIS A C 1
ATOM 1725 O O . HIS A 1 222 ? 6.568 9.823 -26.632 1.00 92.38 222 HIS A O 1
ATOM 1731 N N . LEU A 1 223 ? 7.294 8.627 -28.393 1.00 91.12 223 LEU A N 1
ATOM 1732 C CA . LEU A 1 223 ? 6.016 8.646 -29.100 1.00 91.12 223 LEU A CA 1
ATOM 1733 C C . LEU A 1 223 ? 4.875 8.042 -28.267 1.00 91.12 223 LEU A C 1
ATOM 1735 O O . LEU A 1 223 ? 3.762 8.561 -28.281 1.00 91.12 223 LEU A O 1
ATOM 1739 N N . ALA A 1 224 ? 5.134 6.956 -27.532 1.00 93.56 224 ALA A N 1
ATOM 1740 C CA . ALA A 1 224 ? 4.139 6.338 -26.656 1.00 93.56 224 ALA A CA 1
ATOM 1741 C C . ALA A 1 224 ? 3.725 7.262 -25.497 1.00 93.56 224 ALA A C 1
ATOM 1743 O O . ALA A 1 224 ? 2.535 7.348 -25.184 1.00 93.56 224 ALA A O 1
ATOM 1744 N N . ALA A 1 225 ? 4.689 7.950 -24.874 1.00 93.25 225 ALA A N 1
ATOM 1745 C CA . ALA A 1 225 ? 4.438 8.903 -23.795 1.00 93.25 225 ALA A CA 1
ATOM 1746 C C . ALA A 1 225 ? 3.662 10.133 -24.295 1.00 93.25 225 ALA A C 1
ATOM 1748 O O . ALA A 1 225 ? 2.610 10.448 -23.741 1.00 93.25 225 ALA A O 1
ATOM 1749 N N . ASP A 1 226 ? 4.097 10.747 -25.397 1.00 89.81 226 ASP A N 1
ATOM 1750 C CA . ASP A 1 226 ? 3.421 11.906 -25.994 1.00 89.81 226 ASP A CA 1
ATOM 1751 C C . ASP A 1 226 ? 2.014 11.557 -26.483 1.00 89.81 226 ASP A C 1
ATOM 1753 O O . ASP A 1 226 ? 1.083 12.360 -26.385 1.00 89.81 226 ASP A O 1
ATOM 1757 N N . TRP A 1 227 ? 1.830 10.339 -27.001 1.00 89.75 227 TRP A N 1
ATOM 1758 C CA . TRP A 1 227 ? 0.510 9.838 -27.361 1.00 89.75 227 TRP A CA 1
ATOM 1759 C C . TRP A 1 227 ? -0.406 9.752 -26.139 1.00 89.75 227 TRP A C 1
ATOM 1761 O O . TRP A 1 227 ? -1.552 10.197 -26.207 1.00 89.75 227 TRP A O 1
ATOM 1771 N N . ALA A 1 228 ? 0.090 9.218 -25.018 1.00 91.69 228 ALA A N 1
ATOM 1772 C CA . ALA A 1 228 ? -0.667 9.151 -23.773 1.00 91.69 228 ALA A CA 1
ATOM 1773 C C . ALA A 1 228 ? -1.005 10.549 -23.224 1.00 91.69 228 ALA A C 1
ATOM 1775 O O . ALA A 1 228 ? -2.135 10.765 -22.793 1.00 91.69 228 ALA A O 1
ATOM 1776 N N . ASP A 1 229 ? -0.083 11.510 -23.305 1.00 89.38 229 ASP A N 1
ATOM 1777 C CA . ASP A 1 229 ? -0.304 12.890 -22.847 1.00 89.38 229 ASP A CA 1
ATOM 1778 C C . ASP A 1 229 ? -1.328 13.654 -23.710 1.00 89.38 229 ASP A C 1
ATOM 1780 O O . ASP A 1 229 ? -2.022 14.546 -23.217 1.00 89.38 229 ASP A O 1
ATOM 1784 N N . ARG A 1 230 ? -1.479 13.283 -24.990 1.00 87.62 230 ARG A N 1
ATOM 1785 C CA . ARG A 1 230 ? -2.509 13.832 -25.894 1.00 87.62 230 ARG A CA 1
ATOM 1786 C C . ARG A 1 230 ? -3.889 13.196 -25.711 1.00 87.62 230 ARG A C 1
ATOM 1788 O O . ARG A 1 230 ? -4.879 13.748 -26.200 1.00 87.62 230 ARG A O 1
ATOM 1795 N N . MET A 1 231 ? -3.983 12.039 -25.051 1.00 88.69 231 MET A N 1
ATOM 1796 C CA . MET A 1 231 ? -5.272 11.416 -24.739 1.00 88.69 231 MET A CA 1
ATOM 1797 C C . MET A 1 231 ? -6.053 12.256 -23.715 1.00 88.69 231 MET A C 1
ATOM 1799 O O . MET A 1 231 ? -5.514 13.101 -23.004 1.00 88.69 231 MET A O 1
ATOM 1803 N N . SER A 1 232 ? -7.372 12.051 -23.650 1.00 86.62 232 SER A N 1
ATOM 1804 C CA . SER A 1 232 ? -8.215 12.791 -22.706 1.00 86.62 232 SER A CA 1
ATOM 1805 C C . SER A 1 232 ? -7.796 12.512 -21.256 1.00 86.62 232 SER A C 1
ATOM 1807 O O . SER A 1 232 ? -7.413 11.409 -20.900 1.00 86.62 232 SER A O 1
ATOM 1809 N N . SER A 1 233 ? -7.948 13.478 -20.355 1.00 83.94 233 SER A N 1
ATOM 1810 C CA . SER A 1 233 ? -7.872 13.175 -18.919 1.00 83.94 233 SER A CA 1
ATOM 1811 C C . SER A 1 233 ? -9.084 12.368 -18.431 1.00 83.94 233 SER A C 1
ATOM 1813 O O . SER A 1 233 ? -9.034 11.737 -17.378 1.00 83.94 233 SER A O 1
ATOM 1815 N N . ASN A 1 234 ? -10.187 12.369 -19.190 1.00 84.44 234 ASN A N 1
ATOM 1816 C CA . ASN A 1 234 ? -11.375 11.587 -18.884 1.00 84.44 234 ASN A CA 1
ATOM 1817 C C . ASN A 1 234 ? -11.314 10.222 -19.578 1.00 84.44 234 ASN A C 1
ATOM 1819 O O . ASN A 1 234 ? -11.657 10.093 -20.756 1.00 84.44 234 ASN A O 1
ATOM 1823 N N . VAL A 1 235 ? -10.996 9.192 -18.791 1.00 85.62 235 VAL A N 1
ATOM 1824 C CA . VAL A 1 235 ? -10.870 7.798 -19.242 1.00 85.62 235 VAL A CA 1
ATOM 1825 C C . VAL A 1 235 ? -12.082 7.315 -20.045 1.00 85.62 235 VAL A C 1
ATOM 1827 O O . VAL A 1 235 ? -11.926 6.549 -20.988 1.00 85.62 235 VAL A O 1
ATOM 1830 N N . SER A 1 236 ? -13.297 7.806 -19.770 1.00 84.31 236 SER A N 1
ATOM 1831 C CA . SER A 1 236 ? -14.504 7.401 -20.515 1.00 84.31 236 SER A CA 1
ATOM 1832 C C . SER A 1 236 ? -14.480 7.748 -22.014 1.00 84.31 236 SER A C 1
ATOM 1834 O O . SER A 1 236 ? -15.235 7.158 -22.799 1.00 84.31 236 SER A O 1
ATOM 1836 N N . HIS A 1 237 ? -13.616 8.676 -22.429 1.00 86.25 237 HIS A N 1
ATOM 1837 C CA . HIS A 1 237 ? -13.416 9.041 -23.829 1.00 86.25 237 HIS A CA 1
ATOM 1838 C C . HIS A 1 237 ? -12.428 8.126 -24.554 1.00 86.25 237 HIS A C 1
ATOM 1840 O O . HIS A 1 237 ? -12.409 8.134 -25.783 1.00 86.25 237 HIS A O 1
ATOM 1846 N N . HIS A 1 238 ? -11.676 7.298 -23.830 1.00 88.00 238 HIS A N 1
ATOM 1847 C CA . HIS A 1 238 ? -10.632 6.478 -24.426 1.00 88.00 238 HIS A CA 1
ATOM 1848 C C . HIS A 1 238 ? -11.204 5.356 -25.297 1.00 88.00 238 HIS A C 1
ATOM 1850 O O . HIS A 1 238 ? -12.331 4.856 -25.118 1.00 88.00 238 HIS A O 1
ATOM 1856 N N . LEU A 1 239 ? -10.393 4.956 -26.267 1.00 86.69 239 LEU A N 1
ATOM 1857 C CA . LEU A 1 239 ? -10.653 3.923 -27.251 1.00 86.69 239 LEU A CA 1
ATOM 1858 C C . LEU A 1 239 ? -9.589 2.831 -27.131 1.00 86.69 239 LEU A C 1
ATOM 1860 O O . LEU A 1 239 ? -8.402 3.105 -26.992 1.00 86.69 239 LEU A O 1
ATOM 1864 N N . SER A 1 240 ? -9.989 1.567 -27.289 1.00 86.12 240 SER A N 1
ATOM 1865 C CA . SER A 1 240 ? -9.068 0.420 -27.207 1.00 86.12 240 SER A CA 1
ATOM 1866 C C . SER A 1 240 ? -7.877 0.521 -28.171 1.00 86.12 240 SER A C 1
ATOM 1868 O O . SER A 1 240 ? -6.786 0.060 -27.856 1.00 86.12 240 SER A O 1
ATOM 1870 N N . ARG A 1 241 ? -8.064 1.163 -29.333 1.00 85.00 241 ARG A N 1
ATOM 1871 C CA . ARG A 1 241 ? -6.997 1.382 -30.323 1.00 85.00 241 ARG A CA 1
ATOM 1872 C C . ARG A 1 241 ? -5.889 2.323 -29.842 1.00 85.00 241 ARG A C 1
ATOM 1874 O O . ARG A 1 241 ? -4.765 2.182 -30.307 1.00 85.00 241 ARG A O 1
ATOM 1881 N N . GLU A 1 242 ? -6.204 3.258 -28.946 1.00 88.44 242 GLU A N 1
ATOM 1882 C CA . GLU A 1 242 ? -5.234 4.216 -28.399 1.00 88.44 242 GLU A CA 1
ATOM 1883 C C . GLU A 1 242 ? -4.276 3.489 -27.456 1.00 88.44 242 GLU A C 1
ATOM 1885 O O . GLU A 1 242 ? -3.063 3.581 -27.606 1.00 88.44 242 GLU A O 1
ATOM 1890 N N . TYR A 1 243 ? -4.816 2.642 -26.580 1.00 92.56 243 TYR A N 1
ATOM 1891 C CA . TYR A 1 243 ? -4.017 1.764 -25.730 1.00 92.56 243 TYR A CA 1
ATOM 1892 C C . TYR A 1 243 ? -3.184 0.754 -26.522 1.00 92.56 243 TYR A C 1
ATOM 1894 O O . TYR A 1 243 ? -2.028 0.511 -26.190 1.00 92.56 243 TYR A O 1
ATOM 1902 N N . ALA A 1 244 ? -3.742 0.200 -27.602 1.00 92.12 244 ALA A N 1
ATOM 1903 C CA . ALA A 1 244 ? -3.000 -0.699 -28.479 1.00 92.12 244 ALA A CA 1
ATOM 1904 C C . ALA A 1 244 ? -1.827 0.005 -29.187 1.00 92.12 244 ALA A C 1
ATOM 1906 O O . ALA A 1 244 ? -0.851 -0.654 -29.531 1.00 92.12 244 ALA A O 1
ATOM 1907 N N . ALA A 1 245 ? -1.910 1.320 -29.429 1.00 91.00 245 ALA A N 1
ATOM 1908 C CA . ALA A 1 245 ? -0.786 2.089 -29.957 1.00 91.00 245 ALA A CA 1
ATOM 1909 C C . ALA A 1 245 ? 0.335 2.215 -28.916 1.00 91.00 245 ALA A C 1
ATOM 1911 O O . ALA A 1 245 ? 1.479 1.910 -29.241 1.00 91.00 245 ALA A O 1
ATOM 1912 N N . ILE A 1 246 ? -0.007 2.562 -27.669 1.00 95.31 246 ILE A N 1
ATOM 1913 C CA . ILE A 1 246 ? 0.950 2.631 -26.552 1.00 95.31 246 ILE A CA 1
ATOM 1914 C C . ILE A 1 246 ? 1.650 1.278 -26.354 1.00 95.31 246 ILE A C 1
ATOM 1916 O O . ILE A 1 246 ? 2.877 1.234 -26.336 1.00 95.31 246 ILE A O 1
ATOM 1920 N N . ASP A 1 247 ? 0.890 0.176 -26.270 1.00 96.88 247 ASP A N 1
ATOM 1921 C CA . ASP A 1 247 ? 1.434 -1.186 -26.119 1.00 96.88 247 ASP A CA 1
ATOM 1922 C C . ASP A 1 247 ? 2.421 -1.522 -27.249 1.00 96.88 247 ASP A C 1
ATOM 1924 O O . ASP A 1 247 ? 3.564 -1.894 -26.984 1.00 96.88 247 ASP A O 1
ATOM 1928 N N . ARG A 1 248 ? 2.028 -1.320 -28.516 1.00 95.75 248 ARG A N 1
ATOM 1929 C CA . ARG A 1 248 ? 2.906 -1.604 -29.663 1.00 95.75 248 ARG A CA 1
ATOM 1930 C C . ARG A 1 248 ? 4.198 -0.793 -29.623 1.00 95.75 248 ARG A C 1
ATOM 1932 O O . ARG A 1 248 ? 5.268 -1.367 -29.806 1.00 95.75 248 ARG A O 1
ATOM 1939 N N . LEU A 1 249 ? 4.104 0.517 -29.395 1.00 95.38 249 LEU A N 1
ATOM 1940 C CA . LEU A 1 249 ? 5.254 1.422 -29.407 1.00 95.38 249 LEU A CA 1
ATOM 1941 C C . LEU A 1 249 ? 6.232 1.120 -28.267 1.00 95.38 249 LEU A C 1
ATOM 1943 O O . LEU A 1 249 ? 7.433 0.986 -28.501 1.00 95.38 249 LEU A O 1
ATOM 1947 N N . GLY A 1 250 ? 5.729 0.955 -27.043 1.00 96.81 250 GLY A N 1
ATOM 1948 C CA . GLY A 1 250 ? 6.587 0.632 -25.907 1.00 96.81 250 GLY A CA 1
ATOM 1949 C C . GLY A 1 250 ? 7.172 -0.779 -26.000 1.00 96.81 250 GLY A C 1
ATOM 1950 O O . GLY A 1 250 ? 8.370 -0.944 -25.794 1.00 96.81 250 GLY A O 1
ATOM 1951 N N . THR A 1 251 ? 6.397 -1.782 -26.433 1.00 97.75 251 THR A N 1
ATOM 1952 C CA . THR A 1 251 ? 6.908 -3.152 -26.642 1.00 97.75 251 THR A CA 1
ATOM 1953 C C . THR A 1 251 ? 7.999 -3.173 -27.716 1.00 97.75 251 THR A C 1
ATOM 1955 O O . THR A 1 251 ? 9.014 -3.859 -27.564 1.00 97.75 251 THR A O 1
ATOM 1958 N N . ARG A 1 252 ? 7.837 -2.385 -28.788 1.00 97.38 252 ARG A N 1
ATOM 1959 C CA . ARG A 1 252 ? 8.854 -2.215 -29.833 1.00 97.38 252 ARG A CA 1
ATOM 1960 C C . ARG A 1 252 ? 10.148 -1.636 -29.267 1.00 97.38 252 ARG A C 1
ATOM 1962 O O . ARG A 1 252 ? 11.209 -2.200 -29.520 1.00 97.38 252 ARG A O 1
ATOM 1969 N N . PHE A 1 253 ? 10.062 -0.570 -28.470 1.00 97.88 253 PHE A N 1
ATOM 1970 C CA . PHE A 1 253 ? 11.225 0.005 -27.793 1.00 97.88 253 PHE A CA 1
ATOM 1971 C C . PHE A 1 253 ? 11.908 -1.006 -26.863 1.00 97.88 253 PHE A C 1
ATOM 1973 O O . PHE A 1 253 ? 13.115 -1.206 -26.967 1.00 97.88 253 PHE A O 1
ATOM 1980 N N . MET A 1 254 ? 11.147 -1.692 -26.007 1.00 98.06 254 MET A N 1
ATOM 1981 C CA . MET A 1 254 ? 11.705 -2.657 -25.053 1.00 98.06 254 MET A CA 1
ATOM 1982 C C . MET A 1 254 ? 12.384 -3.843 -25.739 1.00 98.06 254 MET A C 1
ATOM 1984 O O . MET A 1 254 ? 13.406 -4.325 -25.260 1.00 98.06 254 MET A O 1
ATOM 1988 N N . THR A 1 255 ? 11.881 -4.268 -26.901 1.00 97.62 255 THR A N 1
ATOM 1989 C CA . THR A 1 255 ? 12.535 -5.299 -27.723 1.00 97.62 255 THR A CA 1
ATOM 1990 C C . THR A 1 255 ? 13.901 -4.827 -28.230 1.00 97.62 255 THR A C 1
ATOM 1992 O O . THR A 1 255 ? 14.873 -5.576 -28.170 1.00 97.62 255 THR A O 1
ATOM 1995 N N . ILE A 1 256 ? 13.991 -3.581 -28.708 1.00 97.38 256 ILE A N 1
ATOM 1996 C CA . ILE A 1 256 ? 15.254 -2.981 -29.168 1.00 97.38 256 ILE A CA 1
ATOM 1997 C C . ILE A 1 256 ? 16.232 -2.837 -27.998 1.00 97.38 256 ILE A C 1
ATOM 1999 O O . ILE A 1 256 ? 17.404 -3.184 -28.137 1.00 97.38 256 ILE A O 1
ATOM 2003 N N . LEU A 1 257 ? 15.744 -2.380 -26.840 1.00 96.19 257 LEU A N 1
ATOM 2004 C CA . LEU A 1 257 ? 16.544 -2.269 -25.624 1.00 96.19 257 LEU A CA 1
ATOM 2005 C C . LEU A 1 257 ? 17.108 -3.626 -25.204 1.00 96.19 257 LEU A C 1
ATOM 2007 O O . LEU A 1 257 ? 18.302 -3.725 -24.938 1.00 96.19 257 LEU A O 1
ATOM 2011 N N . ARG A 1 258 ? 16.286 -4.681 -25.216 1.00 95.31 258 ARG A N 1
ATOM 2012 C CA . ARG A 1 258 ? 16.749 -6.023 -24.864 1.00 95.31 258 ARG A CA 1
ATOM 2013 C C . ARG A 1 258 ? 17.871 -6.501 -25.781 1.00 95.31 258 ARG A C 1
ATOM 2015 O O . ARG A 1 258 ? 18.903 -6.952 -25.301 1.00 95.31 258 ARG A O 1
ATOM 2022 N N . GLN A 1 259 ? 17.685 -6.342 -27.090 1.00 95.00 259 GLN A N 1
ATOM 2023 C CA . GLN A 1 259 ? 18.685 -6.723 -28.088 1.00 95.00 259 GLN A CA 1
ATOM 2024 C C . GLN A 1 259 ? 20.006 -5.969 -27.909 1.00 95.00 259 GLN A C 1
ATOM 2026 O O . GLN A 1 259 ? 21.065 -6.547 -28.129 1.00 95.00 259 GLN A O 1
ATOM 2031 N N . ALA A 1 260 ? 19.955 -4.691 -27.526 1.00 93.69 260 ALA A N 1
ATOM 2032 C CA . ALA A 1 260 ? 21.155 -3.905 -27.263 1.00 93.69 260 ALA A CA 1
ATOM 2033 C C . ALA A 1 260 ? 21.900 -4.392 -26.012 1.00 93.69 260 ALA A C 1
ATOM 2035 O O . ALA A 1 260 ? 23.122 -4.510 -26.045 1.00 93.69 260 ALA A O 1
ATOM 2036 N N . ILE A 1 261 ? 21.168 -4.720 -24.941 1.00 92.12 261 ILE A N 1
ATOM 2037 C CA . ILE A 1 261 ? 21.742 -5.262 -23.702 1.00 92.12 261 ILE A CA 1
ATOM 2038 C C . ILE A 1 261 ? 22.390 -6.628 -23.956 1.00 92.12 261 ILE A C 1
ATOM 2040 O O . ILE A 1 261 ? 23.531 -6.828 -23.549 1.00 92.12 261 ILE A O 1
ATOM 2044 N N . ASP A 1 262 ? 21.705 -7.529 -24.671 1.00 90.75 262 ASP A N 1
ATOM 2045 C CA . ASP A 1 262 ? 22.209 -8.876 -24.988 1.00 90.75 262 ASP A CA 1
ATOM 2046 C C . ASP A 1 262 ? 23.428 -8.857 -25.936 1.00 90.75 262 ASP A C 1
ATOM 2048 O O . ASP A 1 262 ? 24.222 -9.795 -25.940 1.00 90.75 262 ASP A O 1
ATOM 2052 N N . ALA A 1 263 ? 23.577 -7.814 -26.762 1.00 87.81 263 ALA A N 1
ATOM 2053 C CA . ALA A 1 263 ? 24.700 -7.668 -27.691 1.00 87.81 263 ALA A CA 1
ATOM 2054 C C . ALA A 1 263 ? 25.974 -7.093 -27.039 1.00 87.81 263 ALA A C 1
ATOM 2056 O O . ALA A 1 263 ? 27.056 -7.204 -27.621 1.00 87.81 263 ALA A O 1
ATOM 2057 N N . GLY A 1 264 ? 25.857 -6.457 -25.870 1.00 75.06 264 GLY A N 1
ATOM 2058 C CA . GLY A 1 264 ? 26.986 -5.927 -25.103 1.00 75.06 264 GLY A CA 1
ATOM 2059 C C . GLY A 1 264 ? 27.637 -6.974 -24.192 1.00 75.06 264 GLY A C 1
ATOM 2060 O O . GLY A 1 264 ? 27.115 -8.065 -23.986 1.00 75.06 264 GLY A O 1
ATOM 2061 N N . THR A 1 265 ? 28.772 -6.638 -23.573 1.00 64.62 265 THR A N 1
ATOM 2062 C CA . THR A 1 265 ? 29.417 -7.455 -22.521 1.00 64.62 265 THR A CA 1
ATOM 2063 C C . THR A 1 265 ? 28.731 -7.280 -21.156 1.00 64.62 265 THR A C 1
ATOM 2065 O O . THR A 1 265 ? 29.418 -7.138 -20.148 1.00 64.62 265 THR A O 1
ATOM 2068 N N . SER A 1 266 ? 27.391 -7.229 -21.147 1.00 69.88 266 SER A N 1
ATOM 2069 C CA . SER A 1 266 ? 26.526 -6.539 -20.175 1.00 69.88 266 SER A CA 1
ATOM 2070 C C . SER A 1 266 ? 27.129 -6.397 -18.773 1.00 69.88 266 SER A C 1
ATOM 2072 O O . SER A 1 266 ? 27.180 -7.351 -17.990 1.00 69.88 266 SER A O 1
ATOM 2074 N N . GLU A 1 267 ? 27.555 -5.181 -18.426 1.00 81.62 267 GLU A N 1
ATOM 2075 C CA . GLU A 1 267 ? 27.993 -4.890 -17.064 1.00 81.62 267 GLU A CA 1
ATOM 2076 C C . GLU A 1 267 ? 26.810 -4.967 -16.087 1.00 81.62 267 GLU A C 1
ATOM 2078 O O . GLU A 1 267 ? 25.642 -4.797 -16.447 1.00 81.62 267 GLU A O 1
ATOM 2083 N N . ILE A 1 268 ? 27.110 -5.162 -14.800 1.00 85.50 268 ILE A N 1
ATOM 2084 C CA . ILE A 1 268 ? 26.102 -5.240 -13.734 1.00 85.50 268 ILE A CA 1
ATOM 2085 C C . ILE A 1 268 ? 25.139 -4.038 -13.733 1.00 85.50 268 ILE A C 1
ATOM 2087 O O . ILE A 1 268 ? 23.956 -4.188 -13.428 1.00 85.50 268 ILE A O 1
ATOM 2091 N N . GLY A 1 269 ? 25.641 -2.852 -14.089 1.00 87.44 269 GLY A N 1
ATOM 2092 C CA . GLY A 1 269 ? 24.854 -1.629 -14.195 1.00 87.44 269 GLY A CA 1
ATOM 2093 C C . GLY A 1 269 ? 23.837 -1.673 -15.335 1.00 87.44 269 GLY A C 1
ATOM 2094 O O . GLY A 1 269 ? 22.675 -1.337 -15.119 1.00 87.44 269 GLY A O 1
ATOM 2095 N N . GLU A 1 270 ? 24.226 -2.181 -16.506 1.00 89.94 270 GLU A N 1
ATOM 2096 C CA . GLU A 1 270 ? 23.332 -2.332 -17.662 1.00 89.94 270 GLU A CA 1
ATOM 2097 C C . GLU A 1 270 ? 22.219 -3.346 -17.380 1.00 89.94 270 GLU A C 1
ATOM 2099 O O . GLU A 1 270 ? 21.052 -3.099 -17.682 1.00 89.94 270 GLU A O 1
ATOM 2104 N N . LEU A 1 271 ? 22.551 -4.454 -16.709 1.00 90.44 271 LEU A N 1
ATOM 2105 C CA . LEU A 1 271 ? 21.568 -5.459 -16.290 1.00 90.44 271 LEU A CA 1
ATOM 2106 C C . LEU A 1 271 ? 20.560 -4.900 -15.275 1.00 90.44 271 LEU A C 1
ATOM 2108 O O . LEU A 1 271 ? 19.371 -5.228 -15.323 1.00 90.44 271 LEU A O 1
ATOM 2112 N N . ARG A 1 272 ? 21.015 -4.042 -14.356 1.00 92.50 272 ARG A N 1
ATOM 2113 C CA . ARG A 1 272 ? 20.148 -3.339 -13.398 1.00 92.50 272 ARG A CA 1
ATOM 2114 C C . ARG A 1 272 ? 19.244 -2.319 -14.090 1.00 92.50 272 ARG A C 1
ATOM 2116 O O . ARG A 1 272 ? 18.071 -2.219 -13.729 1.00 92.50 272 ARG A O 1
ATOM 2123 N N . GLU A 1 273 ? 19.744 -1.603 -15.096 1.00 91.88 273 GLU A N 1
ATOM 2124 C CA . GLU A 1 273 ? 18.913 -0.708 -15.910 1.00 91.88 273 GLU A CA 1
ATOM 2125 C C . GLU A 1 273 ? 17.864 -1.464 -16.718 1.00 91.88 273 GLU A C 1
ATOM 2127 O O . GLU A 1 273 ? 16.696 -1.069 -16.705 1.00 91.88 273 GLU A O 1
ATOM 2132 N N . TRP A 1 274 ? 18.249 -2.575 -17.353 1.00 95.31 274 TRP A N 1
ATOM 2133 C CA . TRP A 1 274 ? 17.308 -3.478 -18.010 1.00 95.31 274 TRP A CA 1
ATOM 2134 C C . TRP A 1 274 ? 16.218 -3.928 -17.035 1.00 95.31 274 TRP A C 1
ATOM 2136 O O . TRP A 1 274 ? 15.041 -3.734 -17.317 1.00 95.31 274 TRP A O 1
ATOM 2146 N N . THR A 1 275 ? 16.604 -4.436 -15.861 1.00 95.75 275 THR A N 1
ATOM 2147 C CA . THR A 1 275 ? 15.677 -4.912 -14.819 1.00 95.75 275 THR A CA 1
ATOM 2148 C C . THR A 1 275 ? 14.645 -3.845 -14.446 1.00 95.75 275 THR A C 1
ATOM 2150 O O . THR A 1 275 ? 13.453 -4.132 -14.351 1.00 95.75 275 THR A O 1
ATOM 2153 N N . LEU A 1 276 ? 15.077 -2.597 -14.241 1.00 95.31 276 LEU A N 1
ATOM 2154 C CA . LEU A 1 276 ? 14.176 -1.508 -13.859 1.00 95.31 276 LEU A CA 1
ATOM 2155 C C . LEU A 1 276 ? 13.271 -1.059 -15.013 1.00 95.31 276 LEU A C 1
ATOM 2157 O O . LEU A 1 276 ? 12.097 -0.766 -14.774 1.00 95.31 276 LEU A O 1
ATOM 2161 N N . CYS A 1 277 ? 13.779 -1.026 -16.248 1.00 97.06 277 CYS A N 1
ATOM 2162 C CA . CYS A 1 277 ? 12.971 -0.702 -17.425 1.00 97.06 277 CYS A CA 1
ATOM 2163 C C . CYS A 1 277 ? 11.946 -1.801 -17.732 1.00 97.06 277 CYS A C 1
ATOM 2165 O O . CYS A 1 277 ? 10.782 -1.498 -17.985 1.00 97.06 277 CYS A O 1
ATOM 2167 N N . ASP A 1 278 ? 12.357 -3.065 -17.664 1.00 98.31 278 ASP A N 1
ATOM 2168 C CA . ASP A 1 278 ? 11.510 -4.231 -17.897 1.00 98.31 278 ASP A CA 1
ATOM 2169 C C . ASP A 1 278 ? 10.422 -4.370 -16.828 1.00 98.31 278 ASP A C 1
ATOM 2171 O O . ASP A 1 278 ? 9.249 -4.548 -17.159 1.00 98.31 278 ASP A O 1
ATOM 2175 N N . LEU A 1 279 ? 10.764 -4.173 -15.549 1.00 97.69 279 LEU A N 1
ATOM 2176 C CA . LEU A 1 279 ? 9.786 -4.177 -14.459 1.00 97.69 279 LEU A CA 1
ATOM 2177 C C . LEU A 1 279 ? 8.746 -3.065 -14.628 1.00 97.69 279 LEU A C 1
ATOM 2179 O O . LEU A 1 279 ? 7.545 -3.311 -14.489 1.00 97.69 279 LEU A O 1
ATOM 2183 N N . ALA A 1 280 ? 9.191 -1.844 -14.934 1.00 96.12 280 ALA A N 1
ATOM 2184 C CA . ALA A 1 280 ? 8.292 -0.716 -15.139 1.00 96.12 280 ALA A CA 1
ATOM 2185 C C . ALA A 1 280 ? 7.404 -0.932 -16.371 1.00 96.12 280 ALA A C 1
ATOM 2187 O O . ALA A 1 280 ? 6.186 -0.806 -16.262 1.00 96.12 280 ALA A O 1
ATOM 2188 N N . TRP A 1 281 ? 7.972 -1.318 -17.518 1.00 98.12 281 TRP A N 1
ATOM 2189 C CA . TRP A 1 281 ? 7.190 -1.584 -18.725 1.00 98.12 281 TRP A CA 1
ATOM 2190 C C . TRP A 1 281 ? 6.197 -2.729 -18.528 1.00 98.12 281 TRP A C 1
ATOM 2192 O O . TRP A 1 281 ? 5.031 -2.573 -18.884 1.00 98.12 281 TRP A O 1
ATOM 2202 N N . THR A 1 282 ? 6.613 -3.836 -17.904 1.00 98.38 282 THR A N 1
ATOM 2203 C CA . THR A 1 282 ? 5.726 -4.971 -17.611 1.00 98.38 282 THR A CA 1
ATOM 2204 C C . THR A 1 282 ? 4.540 -4.530 -16.759 1.00 98.38 282 THR A C 1
ATOM 2206 O O . THR A 1 282 ? 3.396 -4.873 -17.066 1.00 98.38 282 THR A O 1
ATOM 2209 N N . CYS A 1 283 ? 4.780 -3.712 -15.727 1.00 96.50 283 CYS A N 1
ATOM 2210 C CA . CYS A 1 283 ? 3.697 -3.127 -14.944 1.00 96.50 283 CYS A CA 1
ATOM 2211 C C . CYS A 1 283 ? 2.754 -2.303 -15.836 1.00 96.50 283 CYS A C 1
ATOM 2213 O O . CYS A 1 283 ? 1.553 -2.560 -15.843 1.00 96.50 283 CYS A O 1
ATOM 2215 N N . LEU A 1 284 ? 3.279 -1.355 -16.621 1.00 96.31 284 LEU A N 1
ATOM 2216 C CA . LEU A 1 284 ? 2.485 -0.436 -17.451 1.00 96.31 284 LEU A CA 1
ATOM 2217 C C . LEU A 1 284 ? 1.673 -1.157 -18.536 1.00 96.31 284 LEU A C 1
ATOM 2219 O O . LEU A 1 284 ? 0.477 -0.898 -18.694 1.00 96.31 284 LEU A O 1
ATOM 2223 N N . VAL A 1 285 ? 2.296 -2.087 -19.260 1.00 97.50 285 VAL A N 1
ATOM 2224 C CA . VAL A 1 285 ? 1.624 -2.866 -20.303 1.00 97.50 285 VAL A CA 1
ATOM 2225 C C . VAL A 1 285 ? 0.595 -3.819 -19.697 1.00 97.50 285 VAL A C 1
ATOM 2227 O O . VAL A 1 285 ? -0.482 -3.998 -20.265 1.00 97.50 285 VAL A O 1
ATOM 2230 N N . GLY A 1 286 ? 0.856 -4.349 -18.499 1.00 97.06 286 GLY A N 1
ATOM 2231 C CA . GLY A 1 286 ? -0.114 -5.127 -17.737 1.00 97.06 286 GLY A CA 1
ATOM 2232 C C . GLY A 1 286 ? -1.346 -4.310 -17.333 1.00 97.06 286 GLY A C 1
ATOM 2233 O O . GLY A 1 286 ? -2.468 -4.805 -17.466 1.00 97.06 286 GLY A O 1
ATOM 2234 N N . LEU A 1 287 ? -1.182 -3.033 -16.942 1.00 94.06 287 LEU A N 1
ATOM 2235 C CA . LEU A 1 287 ? -2.320 -2.135 -16.665 1.00 94.06 287 LEU A CA 1
ATOM 2236 C C . LEU A 1 287 ? -3.241 -1.978 -17.883 1.00 94.06 287 LEU A C 1
ATOM 2238 O O . LEU A 1 287 ? -4.466 -1.900 -17.738 1.00 94.06 287 LEU A O 1
ATOM 2242 N N . ILE A 1 288 ? -2.648 -1.936 -19.079 1.00 94.88 288 ILE A N 1
ATOM 2243 C CA . ILE A 1 288 ? -3.364 -1.845 -20.352 1.00 94.88 288 ILE A CA 1
ATOM 2244 C C . ILE A 1 288 ? -4.054 -3.174 -20.683 1.00 94.88 288 ILE A C 1
ATOM 2246 O O . ILE A 1 288 ? -5.266 -3.197 -20.910 1.00 94.88 288 ILE A O 1
ATOM 2250 N N . ARG A 1 289 ? -3.295 -4.276 -20.709 1.00 95.56 289 ARG A N 1
ATOM 2251 C CA . ARG A 1 289 ? -3.748 -5.590 -21.194 1.00 95.56 289 ARG A CA 1
ATOM 2252 C C . ARG A 1 289 ? -4.830 -6.210 -20.314 1.00 95.56 289 ARG A C 1
ATOM 2254 O O . ARG A 1 289 ? -5.765 -6.804 -20.845 1.00 95.56 289 ARG A O 1
ATOM 2261 N N . ASP A 1 290 ? -4.762 -5.996 -19.000 1.00 94.94 290 ASP A N 1
ATOM 2262 C CA . ASP A 1 290 ? -5.787 -6.458 -18.054 1.00 94.94 290 ASP A CA 1
ATOM 2263 C C . ASP A 1 290 ? -6.887 -5.409 -17.790 1.00 94.94 290 ASP A C 1
ATOM 2265 O O . ASP A 1 290 ? -7.746 -5.608 -16.929 1.00 94.94 290 ASP A O 1
ATOM 2269 N N . ALA A 1 291 ? -6.898 -4.298 -18.540 1.00 92.00 291 ALA A N 1
ATOM 2270 C CA . ALA A 1 291 ? -7.886 -3.221 -18.432 1.00 92.00 291 ALA A CA 1
ATOM 2271 C C . ALA A 1 291 ? -8.039 -2.657 -17.001 1.00 92.00 291 ALA A C 1
ATOM 2273 O O . ALA A 1 291 ? -9.128 -2.243 -16.588 1.00 92.00 291 ALA A O 1
ATOM 2274 N N . VAL A 1 292 ? -6.931 -2.583 -16.258 1.00 90.88 292 VAL A N 1
ATOM 2275 C CA . VAL A 1 292 ? -6.864 -2.069 -14.876 1.00 90.88 292 VAL A CA 1
ATOM 2276 C C . VAL A 1 292 ? -7.359 -0.628 -14.799 1.00 90.88 292 VAL A C 1
ATOM 2278 O O . VAL A 1 292 ? -8.040 -0.243 -13.855 1.00 90.88 292 VAL A O 1
ATOM 2281 N N . ILE A 1 293 ? -7.115 0.146 -15.854 1.00 88.38 293 ILE A N 1
ATOM 2282 C CA . ILE A 1 293 ? -7.585 1.528 -16.010 1.00 88.38 293 ILE A CA 1
ATOM 2283 C C . ILE A 1 293 ? -9.115 1.646 -15.893 1.00 88.38 293 ILE A C 1
ATOM 2285 O O . ILE A 1 293 ? -9.635 2.671 -15.462 1.00 88.38 293 ILE A O 1
ATOM 2289 N N . TRP A 1 294 ? -9.846 0.585 -16.235 1.00 84.88 294 TRP A N 1
ATOM 2290 C CA . TRP A 1 294 ? -11.308 0.550 -16.205 1.00 84.88 294 TRP A CA 1
ATOM 2291 C C . TRP A 1 294 ? -11.874 -0.195 -15.000 1.00 84.88 294 TRP A C 1
ATOM 2293 O O . TRP A 1 294 ? -13.000 0.079 -14.579 1.00 84.88 294 TRP A O 1
ATOM 2303 N N . HIS A 1 295 ? -11.131 -1.170 -14.479 1.00 85.44 295 HIS A N 1
ATOM 2304 C CA . HIS A 1 295 ? -11.631 -2.120 -13.485 1.00 85.44 295 HIS A CA 1
ATOM 2305 C C . HIS A 1 295 ? -10.942 -2.021 -12.119 1.00 85.44 295 HIS A C 1
ATOM 2307 O O . HIS A 1 295 ? -11.384 -2.679 -11.178 1.00 85.44 295 HIS A O 1
ATOM 2313 N N . GLY A 1 296 ? -9.916 -1.179 -11.990 1.00 86.69 296 GLY A N 1
ATOM 2314 C CA . GLY A 1 296 ? -9.063 -1.121 -10.809 1.00 86.69 296 GLY A CA 1
ATOM 2315 C C . GLY A 1 296 ? -8.158 -2.347 -10.690 1.00 86.69 296 GLY A C 1
ATOM 2316 O O . GLY A 1 296 ? -8.130 -3.216 -11.564 1.00 86.69 296 GLY A O 1
ATOM 2317 N N . PHE A 1 297 ? -7.411 -2.420 -9.591 1.00 87.50 297 PHE A N 1
ATOM 2318 C CA . PHE A 1 297 ? -6.418 -3.473 -9.355 1.00 87.50 297 PHE A CA 1
ATOM 2319 C C . PHE A 1 297 ? -7.031 -4.761 -8.789 1.00 87.50 297 PHE A C 1
ATOM 2321 O O . PHE A 1 297 ? -6.410 -5.819 -8.838 1.00 87.50 297 PHE A O 1
ATOM 2328 N N . GLU A 1 298 ? -8.260 -4.704 -8.271 1.00 84.69 298 GLU A N 1
ATOM 2329 C CA . GLU A 1 298 ? -8.894 -5.824 -7.566 1.00 84.69 298 GLU A CA 1
ATOM 2330 C C . GLU A 1 298 ? -8.988 -7.127 -8.383 1.00 84.69 298 GLU A C 1
ATOM 2332 O O . GLU A 1 298 ? -8.672 -8.184 -7.834 1.00 84.69 298 GLU A O 1
ATOM 2337 N N . PRO A 1 299 ? -9.339 -7.108 -9.688 1.00 87.50 299 PRO A N 1
ATOM 2338 C CA . PRO A 1 299 ? -9.382 -8.326 -10.501 1.00 87.50 299 PRO A CA 1
ATOM 2339 C C . PRO A 1 299 ? -8.032 -9.040 -10.642 1.00 87.50 299 PRO A C 1
ATOM 2341 O O . PRO A 1 299 ? -8.001 -10.210 -11.028 1.00 87.50 299 PRO A O 1
ATOM 2344 N N . LEU A 1 300 ? -6.921 -8.353 -10.357 1.00 90.12 300 LEU A N 1
ATOM 2345 C CA . LEU A 1 300 ? -5.577 -8.921 -10.433 1.00 90.12 300 LEU A CA 1
ATOM 2346 C C . LEU A 1 300 ? -5.237 -9.787 -9.219 1.00 90.12 300 LEU A C 1
ATOM 2348 O O . LEU A 1 300 ? -4.332 -10.608 -9.307 1.00 90.12 300 LEU A O 1
ATOM 2352 N N . ASN A 1 301 ? -5.978 -9.668 -8.112 1.00 86.62 301 ASN A N 1
ATOM 2353 C CA . ASN A 1 301 ? -5.688 -10.384 -6.866 1.00 86.62 301 ASN A CA 1
ATOM 2354 C C . ASN A 1 301 ? -5.811 -11.915 -6.960 1.00 86.62 301 ASN A C 1
ATOM 2356 O O . ASN A 1 301 ? -5.455 -12.613 -6.019 1.00 86.62 301 ASN A O 1
ATOM 2360 N N . ARG A 1 302 ? -6.304 -12.444 -8.084 1.00 85.50 302 ARG A N 1
ATOM 2361 C CA . ARG A 1 302 ? -6.293 -13.883 -8.391 1.00 85.50 302 ARG A CA 1
ATOM 2362 C C . ARG A 1 302 ? -4.904 -14.434 -8.729 1.00 85.50 302 ARG A C 1
ATOM 2364 O O . ARG A 1 302 ? -4.755 -15.648 -8.774 1.00 85.50 302 ARG A O 1
ATOM 2371 N N . TYR A 1 303 ? -3.945 -13.558 -9.019 1.00 90.44 303 TYR A N 1
ATOM 2372 C CA . TYR A 1 303 ? -2.571 -13.917 -9.347 1.00 90.44 303 TYR A CA 1
ATOM 2373 C C . TYR A 1 303 ? -1.645 -13.529 -8.199 1.00 90.44 303 TYR A C 1
ATOM 2375 O O . TYR A 1 303 ? -1.845 -12.489 -7.559 1.00 90.44 303 TYR A O 1
ATOM 2383 N N . ASP A 1 304 ? -0.599 -14.322 -7.996 1.00 91.25 304 ASP A N 1
ATOM 2384 C CA . ASP A 1 304 ? 0.582 -13.839 -7.283 1.00 91.25 304 ASP A CA 1
ATOM 2385 C C . ASP A 1 304 ? 1.305 -12.763 -8.124 1.00 91.25 304 ASP A C 1
ATOM 2387 O O . ASP A 1 304 ? 1.209 -12.748 -9.355 1.00 91.25 304 ASP A O 1
ATOM 2391 N N . PHE A 1 305 ? 2.015 -11.831 -7.485 1.00 93.62 305 PHE A N 1
ATOM 2392 C CA . PHE A 1 305 ? 2.684 -10.734 -8.184 1.00 93.62 305 PHE A CA 1
ATOM 2393 C C . PHE A 1 305 ? 3.735 -11.228 -9.193 1.00 93.62 305 PHE A C 1
ATOM 2395 O O . PHE A 1 305 ? 3.756 -10.738 -10.323 1.00 93.62 305 PHE A O 1
ATOM 2402 N N . ARG A 1 306 ? 4.541 -12.246 -8.860 1.00 94.88 306 ARG A N 1
ATOM 2403 C CA . ARG A 1 306 ? 5.521 -12.834 -9.796 1.00 94.88 306 ARG A CA 1
ATOM 2404 C C . ARG A 1 306 ? 4.850 -13.570 -10.952 1.00 94.88 306 ARG A C 1
ATOM 2406 O O . ARG A 1 306 ? 5.298 -13.463 -12.096 1.00 94.88 306 ARG A O 1
ATOM 2413 N N . GLU A 1 307 ? 3.761 -14.283 -10.670 1.00 95.31 307 GLU A N 1
ATOM 2414 C CA . GLU A 1 307 ? 2.940 -14.934 -11.700 1.00 95.31 307 GLU A CA 1
ATOM 2415 C C . GLU A 1 307 ? 2.389 -13.896 -12.689 1.00 95.31 307 GLU A C 1
ATOM 2417 O O . GLU A 1 307 ? 2.490 -14.067 -13.906 1.00 95.31 307 GLU A O 1
ATOM 2422 N N . TRP A 1 308 ? 1.856 -12.787 -12.171 1.00 96.88 308 TRP A N 1
ATOM 2423 C CA . TRP A 1 308 ? 1.311 -11.707 -12.986 1.00 96.88 308 TRP A CA 1
ATOM 2424 C C . TRP A 1 308 ? 2.383 -11.027 -13.847 1.00 96.88 308 TRP A C 1
ATOM 2426 O O . TRP A 1 308 ? 2.152 -10.810 -15.035 1.00 96.88 308 TRP A O 1
ATOM 2436 N N . LEU A 1 309 ? 3.571 -10.756 -13.294 1.00 98.25 309 LEU A N 1
ATOM 2437 C CA . LEU A 1 309 ? 4.701 -10.215 -14.059 1.00 98.25 309 LEU A CA 1
ATOM 2438 C C . LEU A 1 309 ? 5.107 -11.152 -15.206 1.00 98.25 309 LEU A C 1
ATOM 2440 O O . LEU A 1 309 ? 5.226 -10.717 -16.351 1.00 98.25 309 LEU A O 1
ATOM 2444 N N . THR A 1 310 ? 5.239 -12.450 -14.920 1.00 98.25 310 THR A N 1
ATOM 2445 C CA . THR A 1 310 ? 5.584 -13.470 -15.927 1.00 98.25 310 THR A CA 1
ATOM 2446 C C . THR A 1 310 ? 4.549 -13.505 -17.055 1.00 98.25 310 THR A C 1
ATOM 2448 O O . THR A 1 310 ? 4.898 -13.523 -18.233 1.00 98.25 310 THR A O 1
ATOM 2451 N N . ARG A 1 311 ? 3.255 -13.445 -16.711 1.00 97.50 311 ARG A N 1
ATOM 2452 C CA . ARG A 1 311 ? 2.146 -13.430 -17.677 1.00 97.50 311 ARG A CA 1
ATOM 2453 C C . ARG A 1 311 ? 2.201 -12.237 -18.636 1.00 97.50 311 ARG A C 1
ATOM 2455 O O . ARG A 1 311 ? 1.764 -12.364 -19.779 1.00 97.50 311 ARG A O 1
ATOM 2462 N N . HIS A 1 312 ? 2.708 -11.093 -18.179 1.00 97.81 312 HIS A N 1
ATOM 2463 C CA . HIS A 1 312 ? 2.816 -9.873 -18.987 1.00 97.81 312 HIS A CA 1
ATOM 2464 C C . HIS A 1 312 ? 4.162 -9.712 -19.697 1.00 97.81 312 HIS A C 1
ATOM 2466 O O . HIS A 1 312 ? 4.341 -8.736 -20.426 1.00 97.81 312 HIS A O 1
ATOM 2472 N N . GLY A 1 313 ? 5.039 -10.714 -19.588 1.00 96.75 313 GLY A N 1
ATOM 2473 C CA . GLY A 1 313 ? 6.267 -10.819 -20.370 1.00 96.75 313 GLY A CA 1
ATOM 2474 C C . GLY A 1 313 ? 7.521 -10.289 -19.682 1.00 96.75 313 GLY A C 1
ATOM 2475 O O . GLY A 1 313 ? 8.492 -10.047 -20.391 1.00 96.75 313 GLY A O 1
ATOM 2476 N N . ALA A 1 314 ? 7.519 -10.122 -18.352 1.00 98.00 314 ALA A N 1
ATOM 2477 C CA . ALA A 1 314 ? 8.750 -9.806 -17.627 1.00 98.00 314 ALA A CA 1
ATOM 2478 C C . ALA A 1 314 ? 9.813 -10.887 -17.852 1.00 98.00 314 ALA A C 1
ATOM 2480 O O . ALA A 1 314 ? 9.520 -12.087 -17.838 1.00 98.00 314 ALA A O 1
ATOM 2481 N N . ASP A 1 315 ? 11.061 -10.450 -17.988 1.00 96.56 315 ASP A N 1
ATOM 2482 C CA . ASP A 1 315 ? 12.212 -11.337 -18.052 1.00 96.56 315 ASP A CA 1
ATOM 2483 C C . ASP A 1 315 ? 12.343 -12.153 -16.747 1.00 96.56 315 ASP A C 1
ATOM 2485 O O . ASP A 1 315 ? 12.098 -11.618 -15.659 1.00 96.56 315 ASP A O 1
ATOM 2489 N N . PRO A 1 316 ? 12.761 -13.434 -16.797 1.00 94.88 316 PRO A N 1
ATOM 2490 C CA . PRO A 1 316 ? 12.952 -14.236 -15.589 1.00 94.88 316 PRO A CA 1
ATOM 2491 C C . PRO A 1 316 ? 13.898 -13.588 -14.564 1.00 94.88 316 PRO A C 1
ATOM 2493 O O . PRO A 1 316 ? 13.656 -13.687 -13.358 1.00 94.88 316 PRO A O 1
ATOM 2496 N N . GLY A 1 317 ? 14.937 -12.883 -15.029 1.00 92.31 317 GLY A N 1
ATOM 2497 C CA . GLY A 1 317 ? 15.849 -12.116 -14.184 1.00 92.31 317 GLY A CA 1
ATOM 2498 C C . GLY A 1 317 ? 15.148 -10.953 -13.483 1.00 92.31 317 GLY A C 1
ATOM 2499 O O . GLY A 1 317 ? 15.410 -10.704 -12.309 1.00 92.31 317 GLY A O 1
ATOM 2500 N N . THR A 1 318 ? 14.195 -10.303 -14.156 1.00 96.25 318 THR A N 1
ATOM 2501 C CA . THR A 1 318 ? 13.341 -9.253 -13.582 1.00 96.25 318 THR A CA 1
ATOM 2502 C C . THR A 1 318 ? 12.382 -9.815 -12.535 1.00 96.25 318 THR A C 1
ATOM 2504 O O . THR A 1 318 ? 12.268 -9.250 -11.447 1.00 96.25 318 THR A O 1
ATOM 2507 N N . VAL A 1 319 ? 11.724 -10.946 -12.807 1.00 95.81 319 VAL A N 1
ATOM 2508 C CA . VAL A 1 319 ? 10.786 -11.588 -11.863 1.00 95.81 319 VAL A CA 1
ATOM 2509 C C . VAL A 1 319 ? 11.488 -12.007 -10.565 1.00 95.81 319 VAL A C 1
ATOM 2511 O O . VAL A 1 319 ? 10.925 -11.863 -9.477 1.00 95.81 319 VAL A O 1
ATOM 2514 N N . GLY A 1 320 ? 12.723 -12.504 -10.673 1.00 90.56 320 GLY A N 1
ATOM 2515 C CA . GLY A 1 320 ? 13.571 -12.880 -9.538 1.00 90.56 320 GLY A CA 1
ATOM 2516 C C . GLY A 1 320 ? 14.453 -11.754 -8.990 1.00 90.56 320 GLY A C 1
ATOM 2517 O O . GLY A 1 320 ? 15.350 -12.033 -8.199 1.00 90.56 320 GLY A O 1
ATOM 2518 N N . SER A 1 321 ? 14.254 -10.508 -9.427 1.00 93.00 321 SER A N 1
ATOM 2519 C CA . SER A 1 321 ? 15.152 -9.398 -9.097 1.00 93.00 321 SER A CA 1
ATOM 2520 C C . SER A 1 321 ? 14.953 -8.851 -7.681 1.00 93.00 321 SER A C 1
ATOM 2522 O O . SER A 1 321 ? 13.871 -8.947 -7.093 1.00 93.00 321 SER A O 1
ATOM 2524 N N . ALA A 1 322 ? 15.989 -8.184 -7.160 1.00 91.44 322 ALA A N 1
ATOM 2525 C CA . ALA A 1 322 ? 15.950 -7.557 -5.841 1.00 91.44 322 ALA A CA 1
ATOM 2526 C C . ALA A 1 322 ? 14.802 -6.530 -5.669 1.00 91.44 322 ALA A C 1
ATOM 2528 O O . ALA A 1 322 ? 14.186 -6.528 -4.606 1.00 91.44 322 ALA A O 1
ATOM 2529 N N . PRO A 1 323 ? 14.438 -5.692 -6.669 1.00 92.69 323 PRO A N 1
ATOM 2530 C CA . PRO A 1 323 ? 13.274 -4.811 -6.562 1.00 92.69 323 PRO A CA 1
ATOM 2531 C C . PRO A 1 323 ? 11.946 -5.549 -6.383 1.00 92.69 323 PRO A C 1
ATOM 2533 O O . PRO A 1 323 ? 11.106 -5.085 -5.618 1.00 92.69 323 PRO A O 1
ATOM 2536 N N . VAL A 1 324 ? 11.745 -6.687 -7.060 1.00 93.00 324 VAL A N 1
ATOM 2537 C CA . VAL A 1 324 ? 10.527 -7.497 -6.891 1.00 93.00 324 VAL A CA 1
ATOM 2538 C C . VAL A 1 324 ? 10.528 -8.161 -5.520 1.00 93.00 324 VAL A C 1
ATOM 2540 O O . VAL A 1 324 ? 9.522 -8.104 -4.818 1.00 93.00 324 VAL A O 1
ATOM 2543 N N . GLU A 1 325 ? 11.658 -8.737 -5.107 1.00 88.75 325 GLU A N 1
ATOM 2544 C CA . GLU A 1 325 ? 11.825 -9.342 -3.782 1.00 88.75 325 GLU A CA 1
ATOM 2545 C C . GLU A 1 325 ? 11.556 -8.344 -2.648 1.00 88.75 325 GLU A C 1
ATOM 2547 O O . GLU A 1 325 ? 10.830 -8.660 -1.707 1.00 88.75 325 GLU A O 1
ATOM 2552 N N . ALA A 1 326 ? 12.027 -7.104 -2.789 1.00 87.38 326 ALA A N 1
ATOM 2553 C CA . ALA A 1 326 ? 11.805 -6.047 -1.811 1.00 87.38 326 ALA A CA 1
ATOM 2554 C C . ALA A 1 326 ? 10.317 -5.771 -1.544 1.00 87.38 326 ALA A C 1
ATOM 2556 O O . ALA A 1 326 ? 9.953 -5.449 -0.417 1.00 87.38 326 ALA A O 1
ATOM 2557 N N . VAL A 1 327 ? 9.439 -5.918 -2.545 1.00 88.69 327 VAL A N 1
ATOM 2558 C CA . VAL A 1 327 ? 7.988 -5.747 -2.352 1.00 88.69 327 VAL A CA 1
ATOM 2559 C C . VAL A 1 327 ? 7.426 -6.831 -1.430 1.00 88.69 327 VAL A C 1
ATOM 2561 O O . VAL A 1 327 ? 6.608 -6.527 -0.563 1.00 88.69 327 VAL A O 1
ATOM 2564 N N . TYR A 1 328 ? 7.876 -8.078 -1.583 1.00 85.94 328 TYR A N 1
ATOM 2565 C CA . TYR A 1 328 ? 7.477 -9.172 -0.695 1.00 85.94 328 TYR A CA 1
ATOM 2566 C C . TYR A 1 328 ? 8.040 -8.978 0.711 1.00 85.94 328 TYR A C 1
ATOM 2568 O O . TYR A 1 328 ? 7.320 -9.190 1.685 1.00 85.94 328 TYR A O 1
ATOM 2576 N N . ASP A 1 329 ? 9.295 -8.539 0.817 1.00 79.38 329 ASP A N 1
ATOM 2577 C CA . ASP A 1 329 ? 9.956 -8.291 2.097 1.00 79.38 329 ASP A CA 1
ATOM 2578 C C . ASP A 1 329 ? 9.254 -7.170 2.878 1.00 79.38 329 ASP A C 1
ATOM 2580 O O . ASP A 1 329 ? 8.888 -7.376 4.033 1.00 79.38 329 ASP A O 1
ATOM 2584 N N . PHE A 1 330 ? 8.978 -6.021 2.244 1.00 78.75 330 PHE A N 1
ATOM 2585 C CA . PHE A 1 330 ? 8.291 -4.889 2.884 1.00 78.75 330 PHE A CA 1
ATOM 2586 C C . PHE A 1 330 ? 6.868 -5.205 3.346 1.00 78.75 330 PHE A C 1
ATOM 2588 O O . PHE A 1 330 ? 6.365 -4.548 4.254 1.00 78.75 330 PHE A O 1
ATOM 2595 N N . LEU A 1 331 ? 6.210 -6.170 2.704 1.00 77.62 331 LEU A N 1
ATOM 2596 C CA . LEU A 1 331 ? 4.845 -6.582 3.027 1.00 77.62 331 LEU A CA 1
ATOM 2597 C C . LEU A 1 331 ? 4.788 -7.885 3.834 1.00 77.62 331 LEU A C 1
ATOM 2599 O O . LEU A 1 331 ? 3.693 -8.399 4.059 1.00 77.62 331 LEU A O 1
ATOM 2603 N N . HIS A 1 332 ? 5.941 -8.435 4.235 1.00 75.31 332 HIS A N 1
ATOM 2604 C CA . HIS A 1 332 ? 6.061 -9.731 4.911 1.00 75.31 332 HIS A CA 1
ATOM 2605 C C . HIS A 1 332 ? 5.259 -10.854 4.223 1.00 75.31 332 HIS A C 1
ATOM 2607 O O . HIS A 1 332 ? 4.661 -11.718 4.870 1.00 75.31 332 HIS A O 1
ATOM 2613 N N . ALA A 1 333 ? 5.254 -10.846 2.889 1.00 77.31 333 ALA A N 1
ATOM 2614 C CA . ALA A 1 333 ? 4.355 -11.633 2.049 1.00 77.31 333 ALA A CA 1
ATOM 2615 C C . ALA A 1 333 ? 4.900 -13.037 1.720 1.00 77.31 333 ALA A C 1
ATOM 2617 O O . ALA A 1 333 ? 4.823 -13.500 0.583 1.00 77.31 333 ALA A O 1
ATOM 2618 N N . TYR A 1 334 ? 5.466 -13.713 2.719 1.00 75.06 334 TYR A N 1
ATOM 2619 C CA . TYR A 1 334 ? 5.940 -15.095 2.626 1.00 75.06 334 TYR A CA 1
ATOM 2620 C C . TYR A 1 334 ? 5.141 -15.951 3.597 1.00 75.06 334 TYR A C 1
ATOM 2622 O O . TYR A 1 334 ? 5.142 -15.695 4.802 1.00 75.06 334 TYR A O 1
ATOM 2630 N N . GLU A 1 335 ? 4.429 -16.942 3.070 1.00 67.38 335 GLU A N 1
ATOM 2631 C CA . GLU A 1 335 ? 3.468 -17.738 3.823 1.00 67.38 335 GLU A CA 1
ATOM 2632 C C . GLU A 1 335 ? 4.149 -18.419 5.010 1.00 67.38 335 GLU A C 1
ATOM 2634 O O . GLU A 1 335 ? 5.108 -19.175 4.836 1.00 67.38 335 GLU A O 1
ATOM 2639 N N . PHE A 1 336 ? 3.675 -18.117 6.224 1.00 59.56 336 PHE A N 1
ATOM 2640 C CA . PHE A 1 336 ? 4.268 -18.618 7.466 1.00 59.56 336 PHE A CA 1
ATOM 2641 C C . PHE A 1 336 ? 5.786 -18.350 7.542 1.00 59.56 336 PHE A C 1
ATOM 2643 O O . PHE A 1 336 ? 6.559 -19.169 8.022 1.00 59.56 336 PHE A O 1
ATOM 2650 N N . GLY A 1 337 ? 6.260 -17.246 6.969 1.00 59.44 337 GLY A N 1
ATOM 2651 C CA . GLY A 1 337 ? 7.677 -16.883 6.972 1.00 59.44 337 GLY A CA 1
ATOM 2652 C C . GLY A 1 337 ? 8.621 -17.852 6.259 1.00 59.44 337 GLY A C 1
ATOM 2653 O O . GLY A 1 337 ? 9.831 -17.823 6.497 1.00 59.44 337 GLY A O 1
ATOM 2654 N N . PHE A 1 338 ? 8.094 -18.714 5.387 1.00 65.69 338 PHE A N 1
ATOM 2655 C CA . PHE A 1 338 ? 8.901 -19.572 4.531 1.00 65.69 338 PHE A CA 1
ATOM 2656 C C . PHE A 1 338 ? 9.250 -18.857 3.219 1.00 65.69 338 PHE A C 1
ATOM 2658 O O . PHE A 1 338 ? 8.379 -18.571 2.400 1.00 65.69 338 PHE A O 1
ATOM 2665 N N . ASP A 1 339 ? 10.541 -18.601 3.002 1.00 66.62 339 ASP A N 1
ATOM 2666 C CA . ASP A 1 339 ? 11.070 -17.893 1.822 1.00 66.62 339 ASP A CA 1
ATOM 2667 C C . ASP A 1 339 ? 10.682 -18.507 0.472 1.00 66.62 339 ASP A C 1
ATOM 2669 O O . ASP A 1 339 ? 10.653 -17.820 -0.549 1.00 66.62 339 ASP A O 1
ATOM 2673 N N . ASP A 1 340 ? 10.457 -19.819 0.443 1.00 71.38 340 ASP A N 1
ATOM 2674 C CA . ASP A 1 340 ? 10.087 -20.585 -0.746 1.00 71.38 340 ASP A CA 1
ATOM 2675 C C . ASP A 1 340 ? 8.576 -20.557 -1.016 1.00 71.38 340 ASP A C 1
ATOM 2677 O O . ASP A 1 340 ? 8.117 -21.117 -2.012 1.00 71.38 340 ASP A O 1
ATOM 2681 N N . ARG A 1 341 ? 7.804 -19.863 -0.170 1.00 74.69 341 ARG A N 1
ATOM 2682 C CA . ARG A 1 341 ? 6.350 -19.710 -0.285 1.00 74.69 341 ARG A CA 1
ATOM 2683 C C . ARG A 1 341 ? 5.939 -18.236 -0.397 1.00 74.69 341 ARG A C 1
ATOM 2685 O O . ARG A 1 341 ? 5.200 -17.741 0.456 1.00 74.69 341 ARG A O 1
ATOM 2692 N N . PRO A 1 342 ? 6.401 -17.503 -1.428 1.00 80.25 342 PRO A N 1
ATOM 2693 C CA . PRO A 1 342 ? 5.926 -16.147 -1.680 1.00 80.25 342 PRO A CA 1
ATOM 2694 C C . PRO A 1 342 ? 4.416 -16.159 -1.946 1.00 80.25 342 PRO A C 1
ATOM 2696 O O . 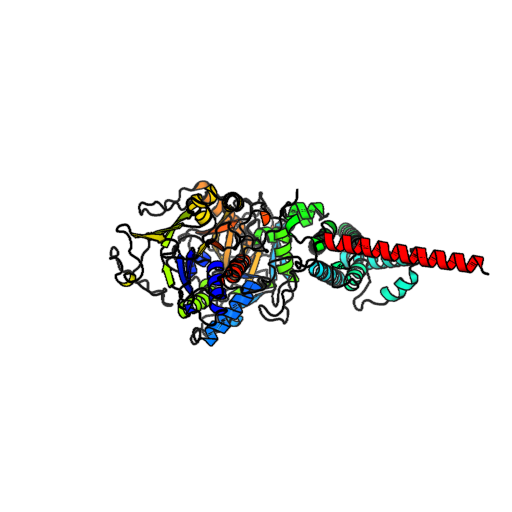PRO A 1 342 ? 3.904 -17.006 -2.683 1.00 80.25 342 PRO A O 1
ATOM 2699 N N . ASN A 1 343 ? 3.700 -15.223 -1.331 1.00 80.50 343 ASN A N 1
ATOM 2700 C CA . ASN A 1 343 ? 2.252 -15.128 -1.414 1.00 80.50 343 ASN A CA 1
ATOM 2701 C C . ASN A 1 343 ? 1.806 -13.665 -1.356 1.00 80.50 343 ASN A C 1
ATOM 2703 O O . ASN A 1 343 ? 1.502 -13.133 -0.288 1.00 80.50 343 ASN A O 1
ATOM 2707 N N . LEU A 1 344 ? 1.777 -13.005 -2.515 1.00 85.38 344 LEU A N 1
ATOM 2708 C CA . LEU A 1 344 ? 1.363 -11.610 -2.609 1.00 85.38 344 LEU A CA 1
ATOM 2709 C C . LEU A 1 344 ? 0.417 -11.397 -3.786 1.00 85.38 344 LEU A C 1
ATOM 2711 O O . LEU A 1 344 ? 0.814 -11.497 -4.943 1.00 85.38 344 LEU A O 1
ATOM 2715 N N . ALA A 1 345 ? -0.829 -11.025 -3.494 1.00 87.31 345 ALA A N 1
ATOM 2716 C CA . ALA A 1 345 ? -1.814 -10.701 -4.518 1.00 87.31 345 ALA A CA 1
ATOM 2717 C C . ALA A 1 345 ? -1.328 -9.546 -5.419 1.00 87.31 345 ALA A C 1
ATOM 2719 O O . ALA A 1 345 ? -1.009 -8.458 -4.930 1.00 87.31 345 ALA A O 1
ATOM 2720 N N . ALA A 1 346 ? -1.317 -9.754 -6.740 1.00 91.81 346 ALA A N 1
ATOM 2721 C CA . ALA A 1 346 ? -0.741 -8.807 -7.698 1.00 91.81 346 ALA A CA 1
ATOM 2722 C C . ALA A 1 346 ? -1.387 -7.411 -7.643 1.00 91.81 346 ALA A C 1
ATOM 2724 O O . ALA A 1 346 ? -0.699 -6.400 -7.765 1.00 91.81 346 ALA A O 1
ATOM 2725 N N . GLY A 1 347 ? -2.702 -7.332 -7.410 1.00 89.50 347 GLY A N 1
ATOM 2726 C CA . GLY A 1 347 ? -3.399 -6.053 -7.282 1.00 89.50 347 GLY A CA 1
ATOM 2727 C C . GLY A 1 347 ? -2.978 -5.269 -6.037 1.00 89.50 347 GLY A C 1
ATOM 2728 O O . GLY A 1 347 ? -2.725 -4.068 -6.124 1.00 89.50 347 GLY A O 1
ATOM 2729 N N . ALA A 1 348 ? -2.837 -5.944 -4.893 1.00 86.81 348 ALA A N 1
ATOM 2730 C CA . ALA A 1 348 ? -2.330 -5.342 -3.660 1.00 86.81 348 ALA A CA 1
ATOM 2731 C C . ALA A 1 348 ? -0.863 -4.892 -3.803 1.00 86.81 348 ALA A C 1
ATOM 2733 O O . ALA A 1 348 ? -0.529 -3.764 -3.431 1.00 86.81 348 ALA A O 1
ATOM 2734 N N . ALA A 1 349 ? -0.015 -5.721 -4.427 1.00 90.25 349 ALA A N 1
ATOM 2735 C CA . ALA A 1 349 ? 1.372 -5.377 -4.744 1.00 90.25 349 ALA A CA 1
ATOM 2736 C C . ALA A 1 349 ? 1.458 -4.107 -5.599 1.00 90.25 349 ALA A C 1
ATOM 2738 O O . ALA A 1 349 ? 2.163 -3.163 -5.250 1.00 90.25 349 ALA A O 1
ATOM 2739 N N . LEU A 1 350 ? 0.696 -4.049 -6.695 1.00 90.81 350 LEU A N 1
ATOM 2740 C CA . LEU A 1 350 ? 0.701 -2.908 -7.606 1.00 90.81 350 LEU A CA 1
ATOM 2741 C C . LEU A 1 350 ? 0.184 -1.637 -6.932 1.00 90.81 350 LEU A C 1
ATOM 2743 O O . LEU A 1 350 ? 0.797 -0.587 -7.112 1.00 90.81 350 LEU A O 1
ATOM 2747 N N . ARG A 1 351 ? -0.870 -1.707 -6.107 1.00 87.62 351 ARG A N 1
ATOM 2748 C CA . ARG A 1 351 ? -1.313 -0.557 -5.297 1.00 87.62 351 ARG A CA 1
ATOM 2749 C C . ARG A 1 351 ? -0.193 -0.057 -4.390 1.00 87.62 351 ARG A C 1
ATOM 2751 O O . ARG A 1 351 ? 0.081 1.142 -4.369 1.00 87.62 351 ARG A O 1
ATOM 2758 N N . PHE A 1 352 ? 0.468 -0.961 -3.670 1.00 87.50 352 PHE A N 1
ATOM 2759 C CA . PHE A 1 352 ? 1.582 -0.612 -2.793 1.00 87.50 352 PHE A CA 1
ATOM 2760 C C . PHE A 1 352 ? 2.738 0.035 -3.569 1.00 87.50 352 PHE A C 1
ATOM 2762 O O . PHE A 1 352 ? 3.189 1.122 -3.200 1.00 87.50 352 PHE A O 1
ATOM 2769 N N . VAL A 1 353 ? 3.167 -0.569 -4.681 1.00 88.75 353 VAL A N 1
ATOM 2770 C CA . VAL A 1 353 ? 4.255 -0.059 -5.528 1.00 88.75 353 VAL A CA 1
ATOM 2771 C C . VAL A 1 353 ? 3.894 1.307 -6.102 1.00 88.75 353 VAL A C 1
ATOM 2773 O O . VAL A 1 353 ? 4.637 2.260 -5.881 1.00 88.75 353 VAL A O 1
ATOM 2776 N N . CYS A 1 354 ? 2.738 1.448 -6.758 1.00 85.94 354 CYS A N 1
ATOM 2777 C CA . CYS A 1 354 ? 2.304 2.704 -7.379 1.00 85.94 354 CYS A CA 1
ATOM 2778 C C . CYS A 1 354 ? 2.253 3.847 -6.359 1.00 85.94 354 CYS A C 1
ATOM 2780 O O . CYS A 1 354 ? 2.741 4.950 -6.617 1.00 85.94 354 CYS A O 1
ATOM 2782 N N . ARG A 1 355 ? 1.729 3.579 -5.160 1.00 82.94 355 ARG A N 1
ATOM 2783 C CA . ARG A 1 355 ? 1.699 4.565 -4.074 1.00 82.94 355 ARG A CA 1
ATOM 2784 C C . ARG A 1 355 ? 3.090 4.923 -3.565 1.00 82.94 355 ARG A C 1
ATOM 2786 O O . ARG A 1 355 ? 3.334 6.094 -3.279 1.00 82.94 355 ARG A O 1
ATOM 2793 N N . SER A 1 356 ? 3.989 3.949 -3.480 1.00 82.00 356 SER A N 1
ATOM 2794 C CA . SER A 1 356 ? 5.345 4.143 -2.960 1.00 82.00 356 SER A CA 1
ATOM 2795 C C . SER A 1 356 ? 6.243 4.896 -3.940 1.00 82.00 356 SER A C 1
ATOM 2797 O O . SER A 1 356 ? 6.977 5.781 -3.519 1.00 82.00 356 SER A O 1
ATOM 2799 N N . VAL A 1 357 ? 6.159 4.607 -5.245 1.00 80.75 357 VAL A N 1
ATOM 2800 C CA . VAL A 1 357 ? 7.071 5.184 -6.255 1.00 80.75 357 VAL A CA 1
ATOM 2801 C C . VAL A 1 357 ? 6.512 6.421 -6.963 1.00 80.75 357 VAL A C 1
ATOM 2803 O O . VAL A 1 357 ? 7.273 7.333 -7.277 1.00 80.75 357 VAL A O 1
ATOM 2806 N N . ALA A 1 358 ? 5.196 6.500 -7.191 1.00 77.62 358 ALA A N 1
ATOM 2807 C CA . ALA A 1 358 ? 4.564 7.637 -7.876 1.00 77.62 358 ALA A CA 1
ATOM 2808 C C . ALA A 1 358 ? 3.806 8.566 -6.910 1.00 77.62 358 ALA A C 1
ATOM 2810 O O . ALA A 1 358 ? 3.645 9.765 -7.168 1.00 77.62 358 ALA A O 1
ATOM 2811 N N . GLY A 1 359 ? 3.347 8.017 -5.782 1.00 78.50 359 GLY A N 1
ATOM 2812 C CA . GLY A 1 359 ? 2.392 8.662 -4.888 1.00 78.50 359 GLY A CA 1
ATOM 2813 C C . GLY A 1 359 ? 2.965 9.531 -3.774 1.00 78.50 359 GLY A C 1
ATOM 2814 O O . GLY A 1 359 ? 2.188 10.266 -3.168 1.00 78.50 359 GLY A O 1
ATOM 2815 N N . TYR A 1 360 ? 4.264 9.484 -3.475 1.00 83.00 360 TYR A N 1
ATOM 2816 C CA . TYR A 1 360 ? 4.804 10.201 -2.315 1.00 83.00 360 TYR A CA 1
ATOM 2817 C C . TYR A 1 360 ? 4.846 11.730 -2.500 1.00 83.00 360 TYR A C 1
ATOM 2819 O O . TYR A 1 360 ? 5.030 12.238 -3.616 1.00 83.00 360 TYR A O 1
ATOM 2827 N N . SER A 1 361 ? 4.663 12.470 -1.396 1.00 74.00 361 SER A N 1
ATOM 2828 C CA . SER A 1 361 ? 4.652 13.940 -1.411 1.00 74.00 361 SER A CA 1
ATOM 2829 C C . SER A 1 361 ? 6.065 14.521 -1.416 1.00 74.00 361 SER A C 1
ATOM 2831 O O . SER A 1 361 ? 6.429 15.110 -2.421 1.00 74.00 361 SER A O 1
ATOM 2833 N N . GLN A 1 362 ? 6.873 14.311 -0.366 1.00 84.19 362 GLN A N 1
ATOM 2834 C CA . GLN A 1 362 ? 8.231 14.875 -0.232 1.00 84.19 362 GLN A CA 1
ATOM 2835 C C . GLN A 1 362 ? 9.331 13.842 -0.489 1.00 84.19 362 GLN A C 1
ATOM 2837 O O . GLN A 1 362 ? 10.221 14.061 -1.302 1.00 84.19 362 GLN A O 1
ATOM 2842 N N . ALA A 1 363 ? 9.278 12.713 0.216 1.00 87.25 363 ALA A N 1
ATOM 2843 C CA . ALA A 1 363 ? 10.332 11.707 0.260 1.00 87.25 363 ALA A CA 1
ATOM 2844 C C . ALA A 1 363 ? 9.736 10.310 0.092 1.00 87.25 363 ALA A C 1
ATOM 2846 O O . ALA A 1 363 ? 8.571 10.105 0.433 1.00 87.25 363 ALA A O 1
ATOM 2847 N N . PHE A 1 364 ? 10.523 9.357 -0.416 1.00 85.31 364 PHE A N 1
ATOM 2848 C CA . PHE A 1 364 ? 10.063 7.973 -0.585 1.00 85.31 364 PHE A CA 1
ATOM 2849 C C . PHE A 1 364 ? 9.663 7.363 0.758 1.00 85.31 364 PHE A C 1
ATOM 2851 O O . PHE A 1 364 ? 8.639 6.688 0.863 1.00 85.31 364 PHE A O 1
ATOM 2858 N N . TRP A 1 365 ? 10.447 7.650 1.796 1.00 85.00 365 TRP A N 1
ATOM 2859 C CA . TRP A 1 365 ? 10.157 7.252 3.162 1.00 85.00 365 TRP A CA 1
ATOM 2860 C C . TRP A 1 365 ? 10.642 8.299 4.165 1.00 85.00 365 TRP A C 1
ATOM 2862 O O . TRP A 1 365 ? 11.473 9.153 3.854 1.00 85.00 365 TRP A O 1
ATOM 2872 N N . TYR A 1 366 ? 10.094 8.231 5.371 1.00 83.31 366 TYR A N 1
ATOM 2873 C CA . TYR A 1 366 ? 10.466 9.049 6.512 1.00 83.31 366 TYR A CA 1
ATOM 2874 C C . TYR A 1 366 ? 10.979 8.151 7.625 1.00 83.31 366 TYR A C 1
ATOM 2876 O O . TYR A 1 366 ? 10.266 7.250 8.074 1.00 83.31 366 TYR A O 1
ATOM 2884 N N . GLY A 1 367 ? 12.197 8.411 8.089 1.00 78.12 367 GLY A N 1
ATOM 2885 C CA . GLY A 1 367 ? 12.674 7.865 9.350 1.00 78.12 367 GLY A CA 1
ATOM 2886 C C . GLY A 1 367 ? 12.113 8.687 10.501 1.00 78.12 367 GLY A C 1
ATOM 2887 O O . GLY A 1 367 ? 12.152 9.916 10.454 1.00 78.12 367 GLY A O 1
ATOM 2888 N N . LEU A 1 368 ? 11.608 8.038 11.544 1.00 75.94 368 LEU A N 1
ATOM 2889 C CA . LEU A 1 368 ? 11.188 8.749 12.750 1.00 75.94 368 LEU A CA 1
ATOM 2890 C C . LEU A 1 368 ? 12.418 9.124 13.591 1.00 75.94 368 LEU A C 1
ATOM 2892 O O . LEU A 1 368 ? 13.393 8.370 13.647 1.00 75.94 368 LEU A O 1
ATOM 2896 N N . LYS A 1 369 ? 12.413 10.322 14.185 1.00 74.19 369 LYS A N 1
ATOM 2897 C CA . LYS A 1 369 ? 13.456 10.786 15.124 1.00 74.19 369 LYS A CA 1
ATOM 2898 C C . LYS A 1 369 ? 13.201 10.352 16.569 1.00 74.19 369 LYS A C 1
ATOM 2900 O O . LYS A 1 369 ? 14.105 10.429 17.386 1.00 74.19 369 LYS A O 1
ATOM 2905 N N . VAL A 1 370 ? 11.983 9.896 16.854 1.00 69.50 370 VAL A N 1
ATOM 2906 C CA . VAL A 1 370 ? 11.567 9.294 18.127 1.00 69.50 370 VAL A CA 1
ATOM 2907 C C . VAL A 1 370 ? 10.766 8.023 17.857 1.00 69.50 370 VAL A C 1
ATOM 2909 O O . VAL A 1 370 ? 10.232 7.880 16.750 1.00 69.50 370 VAL A O 1
ATOM 2912 N N . PRO A 1 371 ? 10.626 7.111 18.834 1.00 67.31 371 PRO A N 1
ATOM 2913 C CA . PRO A 1 371 ? 9.840 5.893 18.659 1.00 67.31 371 PRO A CA 1
ATOM 2914 C C . PRO A 1 371 ? 8.400 6.160 18.157 1.00 67.31 371 PRO A C 1
ATOM 2916 O O . PRO A 1 371 ? 7.806 7.196 18.481 1.00 67.31 371 PRO A O 1
ATOM 2919 N N . PRO A 1 372 ? 7.768 5.240 17.399 1.00 67.62 372 PRO A N 1
ATOM 2920 C CA . PRO A 1 372 ? 6.371 5.357 16.934 1.00 67.62 372 PRO A CA 1
ATOM 2921 C C . PRO A 1 372 ? 5.351 5.691 18.012 1.00 67.62 372 PRO A C 1
ATOM 2923 O O . PRO A 1 372 ? 4.428 6.479 17.794 1.00 67.62 372 PRO A O 1
ATOM 2926 N N . ALA A 1 373 ? 5.534 5.067 19.177 1.00 65.25 373 ALA A N 1
ATOM 2927 C CA . ALA A 1 373 ? 4.728 5.279 20.366 1.00 65.25 373 ALA A CA 1
ATOM 2928 C C . ALA A 1 373 ? 4.665 6.767 20.733 1.00 65.25 373 ALA A C 1
ATOM 2930 O O . ALA A 1 373 ? 3.596 7.295 21.025 1.00 65.25 373 ALA A O 1
ATOM 2931 N N . GLU A 1 374 ? 5.791 7.466 20.649 1.00 66.31 374 GLU A N 1
ATOM 2932 C CA . GLU A 1 374 ? 5.900 8.873 21.030 1.00 66.31 374 GLU A CA 1
ATOM 2933 C C . GLU A 1 374 ? 5.579 9.832 19.881 1.00 66.31 374 GLU A C 1
ATOM 2935 O O . GLU A 1 374 ? 5.047 10.915 20.115 1.00 66.31 374 GLU A O 1
ATOM 2940 N N . SER A 1 375 ? 5.850 9.428 18.640 1.00 72.69 375 SER A N 1
ATOM 2941 C CA . SER A 1 375 ? 5.619 10.251 17.447 1.00 72.69 375 SER A CA 1
ATOM 2942 C C . SER A 1 375 ? 4.154 10.293 17.009 1.00 72.69 375 SER A C 1
ATOM 2944 O O . SER A 1 375 ? 3.588 11.359 16.814 1.00 72.69 375 SER A O 1
ATOM 2946 N N . LEU A 1 376 ? 3.501 9.150 16.815 1.00 74.69 376 LEU A N 1
ATOM 2947 C CA . LEU A 1 376 ? 2.143 9.129 16.253 1.00 74.69 376 LEU A CA 1
ATOM 2948 C C . LEU A 1 376 ? 1.076 8.937 17.324 1.00 74.69 376 LEU A C 1
ATOM 2950 O O . LEU A 1 376 ? 0.025 9.579 17.300 1.00 74.69 376 LEU A O 1
ATOM 2954 N N . LEU A 1 377 ? 1.344 8.038 18.264 1.00 76.69 377 LEU A N 1
ATOM 2955 C CA . LEU A 1 377 ? 0.321 7.503 19.152 1.00 76.69 377 LEU A CA 1
ATOM 2956 C C . LEU A 1 377 ? 0.112 8.373 20.390 1.00 76.69 377 LEU A C 1
ATOM 2958 O O . LEU A 1 377 ? -1.029 8.630 20.768 1.00 76.69 377 LEU A O 1
ATOM 2962 N N . MET A 1 378 ? 1.188 8.879 20.993 1.00 77.44 378 MET A N 1
ATOM 2963 C CA . MET A 1 378 ? 1.121 9.721 22.189 1.00 77.44 378 MET A CA 1
ATOM 2964 C C . MET A 1 378 ? 0.322 11.020 21.970 1.00 77.44 378 MET A C 1
ATOM 2966 O O . MET A 1 378 ? -0.586 11.284 22.767 1.00 77.44 378 MET A O 1
ATOM 2970 N N . PRO A 1 379 ? 0.568 11.830 20.917 1.00 84.25 379 PRO A N 1
ATOM 2971 C CA . PRO A 1 379 ? -0.221 13.041 20.683 1.00 84.25 379 PRO A CA 1
ATOM 2972 C C . PRO A 1 379 ? -1.704 12.727 20.456 1.00 84.25 379 PRO A C 1
ATOM 2974 O O . PRO A 1 379 ? -2.581 13.436 20.955 1.00 84.25 379 PRO A O 1
ATOM 2977 N N . LEU A 1 380 ? -1.986 11.628 19.752 1.00 87.69 380 LEU A N 1
ATOM 2978 C CA . LEU A 1 380 ? -3.343 11.177 19.480 1.00 87.69 380 LEU A CA 1
ATOM 2979 C C . LEU A 1 380 ? -4.061 10.726 20.759 1.00 87.69 380 LEU A C 1
ATOM 2981 O O . LEU A 1 380 ? -5.198 11.123 21.006 1.00 87.69 380 LEU A O 1
ATOM 2985 N N . TRP A 1 381 ? -3.385 9.958 21.612 1.00 84.31 381 TRP A N 1
ATOM 2986 C CA . TRP A 1 381 ? -3.910 9.538 22.907 1.00 84.31 381 TRP A CA 1
ATOM 2987 C C . TRP A 1 381 ? -4.219 10.733 23.819 1.00 84.31 381 TRP A C 1
ATOM 2989 O O . TRP A 1 381 ? -5.312 10.797 24.387 1.00 84.31 381 TRP A O 1
ATOM 2999 N N . LYS A 1 382 ? -3.300 11.709 23.915 1.00 85.06 382 LYS A N 1
ATOM 3000 C CA . LYS A 1 382 ? -3.500 12.936 24.708 1.00 85.06 382 LYS A CA 1
ATOM 3001 C C . LYS A 1 382 ? -4.751 13.695 24.265 1.00 85.06 382 LYS A C 1
ATOM 3003 O O . LYS A 1 382 ? -5.549 14.088 25.114 1.00 85.06 382 LYS A O 1
ATOM 3008 N N . LEU A 1 383 ? -4.950 13.850 22.955 1.00 91.00 383 LEU A N 1
ATOM 3009 C CA . LEU A 1 383 ? -6.147 14.486 22.398 1.00 91.00 383 LEU A CA 1
ATOM 3010 C C . LEU A 1 383 ? -7.427 13.725 22.742 1.00 91.00 383 LEU A C 1
ATOM 3012 O O . LEU A 1 383 ? -8.379 14.313 23.243 1.00 91.00 383 LEU A O 1
ATOM 3016 N N . LEU A 1 384 ? -7.453 12.410 22.521 1.00 91.25 384 LEU A N 1
ATOM 3017 C CA . LEU A 1 384 ? -8.642 11.601 22.797 1.00 91.25 384 LEU A CA 1
ATOM 3018 C C . LEU A 1 384 ? -9.023 11.632 24.285 1.00 91.25 384 LEU A C 1
ATOM 3020 O O . LEU A 1 384 ? -10.202 11.763 24.614 1.00 91.25 384 LEU A O 1
ATOM 3024 N N . ARG A 1 385 ? -8.036 11.585 25.189 1.00 88.62 385 ARG A N 1
ATOM 3025 C CA . ARG A 1 385 ? -8.251 11.785 26.632 1.00 88.62 385 ARG A CA 1
ATOM 3026 C C . ARG A 1 385 ? -8.812 13.169 26.933 1.00 88.62 385 ARG A C 1
ATOM 3028 O O . ARG A 1 385 ? -9.786 13.269 27.675 1.00 88.62 385 ARG A O 1
ATOM 3035 N N . HIS A 1 386 ? -8.230 14.216 26.347 1.00 90.50 386 HIS A N 1
ATOM 3036 C CA . HIS A 1 386 ? -8.711 15.588 26.502 1.00 90.50 386 HIS A CA 1
ATOM 3037 C C . HIS A 1 386 ? -10.164 15.747 26.014 1.00 90.50 386 HIS A C 1
ATOM 3039 O O . HIS A 1 386 ? -10.947 16.479 26.613 1.00 90.50 386 HIS A O 1
ATOM 3045 N N . TRP A 1 387 ? -10.565 14.995 24.985 1.00 92.06 387 TRP A N 1
ATOM 3046 C CA . TRP A 1 387 ? -11.935 14.971 24.460 1.00 92.06 387 TRP A CA 1
ATOM 3047 C C . TRP A 1 387 ? -12.909 14.074 25.232 1.00 92.06 387 TRP A C 1
ATOM 3049 O O . TRP A 1 387 ? -14.077 13.990 24.853 1.00 92.06 387 TRP A O 1
ATOM 3059 N N . GLY A 1 388 ? -12.469 13.446 26.326 1.00 90.06 388 GLY A N 1
ATOM 3060 C CA . GLY A 1 388 ? -13.328 12.670 27.220 1.00 90.06 388 GLY A CA 1
ATOM 3061 C C . GLY A 1 388 ? -13.459 11.185 26.875 1.00 90.06 388 GLY A C 1
ATOM 3062 O O . GLY A 1 388 ? -14.327 10.519 27.439 1.00 90.06 388 GLY A O 1
ATOM 3063 N N . VAL A 1 389 ? -12.610 10.641 25.994 1.00 91.00 389 VAL A N 1
ATOM 3064 C CA . VAL A 1 389 ? -12.553 9.190 25.749 1.00 91.00 389 VAL A CA 1
ATOM 3065 C C . VAL A 1 389 ? -12.060 8.467 27.002 1.00 91.00 389 VAL A C 1
ATOM 3067 O O . VAL A 1 389 ? -11.012 8.803 27.567 1.00 91.00 389 VAL A O 1
ATOM 3070 N N . ARG A 1 390 ? -12.791 7.429 27.418 1.00 89.25 390 ARG A N 1
ATOM 3071 C CA . ARG A 1 390 ? -12.414 6.569 28.547 1.00 89.25 390 ARG A CA 1
ATOM 3072 C C . ARG A 1 390 ? -11.585 5.393 28.046 1.00 89.25 390 ARG A C 1
ATOM 3074 O O . ARG A 1 390 ? -11.947 4.743 27.071 1.00 89.25 390 ARG A O 1
ATOM 3081 N N . PHE A 1 391 ? -10.472 5.124 28.717 1.00 83.94 391 PHE A N 1
ATOM 3082 C CA . PHE A 1 391 ? -9.540 4.059 28.352 1.00 83.94 391 PHE A CA 1
ATOM 3083 C C . PHE A 1 391 ? -9.533 3.011 29.460 1.00 83.94 391 PHE A C 1
ATOM 3085 O O . PHE A 1 391 ? -9.078 3.291 30.569 1.00 83.94 391 PHE A O 1
ATOM 3092 N N . GLU A 1 392 ? -10.017 1.817 29.140 1.00 83.50 392 GLU A N 1
ATOM 3093 C CA . GLU A 1 392 ? -10.120 0.677 30.042 1.00 83.50 392 GLU A CA 1
ATOM 3094 C C . GLU A 1 392 ? -8.969 -0.298 29.771 1.00 83.50 392 GLU A C 1
ATOM 3096 O O . GLU A 1 392 ? -8.923 -1.002 28.760 1.00 83.50 392 GLU A O 1
ATOM 3101 N N . ARG A 1 393 ? -7.997 -0.283 30.686 1.00 76.06 393 ARG A N 1
ATOM 3102 C CA . ARG A 1 393 ? -6.714 -0.995 30.582 1.00 76.06 393 ARG A CA 1
ATOM 3103 C C . ARG A 1 393 ? -6.780 -2.394 31.178 1.00 76.06 393 ARG A C 1
ATOM 3105 O O . ARG A 1 393 ? -7.497 -2.604 32.164 1.00 76.06 393 ARG A O 1
ATOM 3112 N N . CYS A 1 394 ? -5.912 -3.274 30.679 1.00 72.88 394 CYS A N 1
ATOM 3113 C CA . CYS A 1 394 ? -5.767 -4.656 31.138 1.00 72.88 394 CYS A CA 1
ATOM 3114 C C . CYS A 1 394 ? -7.077 -5.447 31.028 1.00 72.88 394 CYS A C 1
ATOM 3116 O O . CYS A 1 394 ? -7.406 -6.227 31.918 1.00 72.88 394 CYS A O 1
ATOM 3118 N N . MET A 1 395 ? -7.837 -5.214 29.959 1.00 77.81 395 MET A N 1
ATOM 3119 C CA . MET A 1 395 ? -9.106 -5.884 29.693 1.00 77.81 395 MET A CA 1
ATOM 3120 C C . MET A 1 395 ? -8.936 -6.826 28.505 1.00 77.81 395 MET A C 1
ATOM 3122 O O . MET A 1 395 ? -8.691 -6.386 27.382 1.00 77.81 395 MET A O 1
ATOM 3126 N N . CYS A 1 396 ? -9.058 -8.125 28.762 1.00 81.19 396 CYS A N 1
ATOM 3127 C CA . CYS A 1 396 ? -9.049 -9.156 27.735 1.00 81.19 396 CYS A CA 1
ATOM 3128 C C . CYS A 1 396 ? -10.481 -9.426 27.280 1.00 81.19 396 CYS A C 1
ATOM 3130 O O . CYS A 1 396 ? -11.357 -9.658 28.111 1.00 81.19 396 CYS A O 1
ATOM 3132 N N . VAL A 1 397 ? -10.733 -9.380 25.972 1.00 86.31 397 VAL A N 1
ATOM 3133 C CA . VAL A 1 397 ? -12.035 -9.759 25.412 1.00 86.31 397 VAL A CA 1
ATOM 3134 C C . VAL A 1 397 ? -12.095 -11.280 25.358 1.00 86.31 397 VAL A C 1
ATOM 3136 O O . VAL A 1 397 ? -11.261 -11.909 24.718 1.00 86.31 397 VAL A O 1
ATOM 3139 N N . GLU A 1 398 ? -13.082 -11.873 26.024 1.00 88.56 398 GLU A N 1
ATOM 3140 C CA . GLU A 1 398 ? -13.276 -13.324 26.041 1.00 88.56 398 GLU A CA 1
ATOM 3141 C C . GLU A 1 398 ? -14.214 -13.769 24.915 1.00 88.56 398 GLU A C 1
ATOM 3143 O O . GLU A 1 398 ? -13.944 -14.764 24.244 1.00 88.56 398 GLU A O 1
ATOM 3148 N N . ARG A 1 399 ? -15.332 -13.053 24.713 1.00 91.62 399 ARG A N 1
ATOM 3149 C CA . ARG A 1 399 ? -16.363 -13.401 23.719 1.00 91.62 399 ARG A CA 1
ATOM 3150 C C . ARG A 1 399 ? -17.148 -12.186 23.240 1.00 91.62 399 ARG A C 1
ATOM 3152 O O . ARG A 1 399 ? -17.420 -11.270 24.015 1.00 91.62 399 ARG A O 1
ATOM 3159 N N . ILE A 1 400 ? -17.571 -12.242 21.979 1.00 94.69 400 ILE A N 1
ATOM 3160 C CA . ILE A 1 400 ? -18.559 -11.350 21.368 1.00 94.69 400 ILE A CA 1
ATOM 3161 C C . ILE A 1 400 ? -19.721 -12.221 20.885 1.00 94.69 400 ILE A C 1
ATOM 3163 O O . ILE A 1 400 ? -19.554 -13.058 19.996 1.00 94.69 400 ILE A O 1
ATOM 3167 N N . GLU A 1 401 ? -20.892 -12.040 21.487 1.00 94.19 401 GLU A N 1
ATOM 3168 C CA . GLU A 1 401 ? -22.051 -12.910 21.285 1.00 94.19 401 GLU A CA 1
ATOM 3169 C C . GLU A 1 401 ? -23.136 -12.192 20.481 1.00 94.19 401 GLU A C 1
ATOM 3171 O O . GLU A 1 401 ? -23.531 -11.060 20.789 1.00 94.19 401 GLU A O 1
ATOM 3176 N N . SER A 1 402 ? -23.632 -12.859 19.439 1.00 92.50 402 SER A N 1
ATOM 3177 C CA . SER A 1 402 ? -24.781 -12.388 18.669 1.00 92.50 402 SER A CA 1
ATOM 3178 C C . SER A 1 402 ? -26.086 -12.664 19.411 1.00 92.50 402 SER A C 1
ATOM 3180 O O . SER A 1 402 ? -26.219 -13.680 20.090 1.00 92.50 402 SER A O 1
ATOM 3182 N N . ALA A 1 403 ? -27.088 -11.812 19.209 1.00 87.94 403 ALA A N 1
ATOM 3183 C CA . ALA A 1 403 ? -28.464 -12.161 19.540 1.00 87.94 403 ALA A CA 1
ATOM 3184 C C . ALA A 1 403 ? -28.917 -13.398 18.742 1.00 87.94 403 ALA A C 1
ATOM 3186 O O . ALA A 1 403 ? -28.371 -13.704 17.680 1.00 87.94 403 ALA A O 1
ATOM 3187 N N . GLY A 1 404 ? -29.952 -14.089 19.230 1.00 78.88 404 GLY A N 1
ATOM 3188 C CA . GLY A 1 404 ? -30.487 -15.297 18.586 1.00 78.88 404 GLY A CA 1
ATOM 3189 C C . GLY A 1 404 ? -31.004 -15.094 17.154 1.00 78.88 404 GLY A C 1
ATOM 3190 O O . GLY A 1 404 ? -31.136 -16.066 16.421 1.00 78.88 404 GLY A O 1
ATOM 3191 N N . ASP A 1 405 ? -31.264 -13.849 16.738 1.00 81.88 405 ASP A N 1
ATOM 3192 C CA . ASP A 1 405 ? -31.659 -13.493 15.369 1.00 81.88 405 ASP A CA 1
ATOM 3193 C C . ASP A 1 405 ? -30.467 -13.294 14.409 1.00 81.88 405 ASP A C 1
ATOM 3195 O O . ASP A 1 405 ? -30.669 -13.128 13.208 1.00 81.88 405 ASP A O 1
ATOM 3199 N N . GLY A 1 406 ? -29.232 -13.276 14.925 1.00 80.31 406 GLY A N 1
ATOM 3200 C CA . GLY A 1 406 ? -28.013 -13.057 14.148 1.00 80.31 406 GLY A CA 1
ATOM 3201 C C . GLY A 1 406 ? -27.858 -11.649 13.559 1.00 80.31 406 GLY A C 1
ATOM 3202 O O . GLY A 1 406 ? -26.988 -11.454 12.714 1.00 80.31 406 GLY A O 1
ATOM 3203 N N . THR A 1 407 ? -28.664 -10.660 13.974 1.00 85.94 407 THR A N 1
ATOM 3204 C CA . THR A 1 407 ? -28.658 -9.308 13.368 1.00 85.94 407 THR A CA 1
ATOM 3205 C C . THR A 1 407 ? -27.892 -8.266 14.178 1.00 85.94 407 THR A C 1
ATOM 3207 O O . THR A 1 407 ? -27.551 -7.193 13.669 1.00 85.94 407 THR A O 1
ATOM 3210 N N . GLN A 1 408 ? -27.611 -8.563 15.446 1.00 91.44 408 GLN A N 1
ATOM 3211 C CA . GLN A 1 408 ? -26.911 -7.670 16.363 1.00 91.44 408 GLN A CA 1
ATOM 3212 C C . GLN A 1 408 ? -26.002 -8.428 17.327 1.00 91.44 408 GLN A C 1
ATOM 3214 O O . GLN A 1 408 ? -26.274 -9.572 17.685 1.00 91.44 408 GLN A O 1
ATOM 3219 N N . VAL A 1 409 ? -24.962 -7.754 17.804 1.00 94.56 409 VAL A N 1
ATOM 3220 C CA . VAL A 1 409 ? -24.219 -8.162 18.997 1.00 94.56 409 VAL A CA 1
ATOM 3221 C C . VAL A 1 409 ? -25.079 -7.851 20.214 1.00 94.56 409 VAL A C 1
ATOM 3223 O O . VAL A 1 409 ? -25.535 -6.719 20.378 1.00 94.56 409 VAL A O 1
ATOM 3226 N N . GLN A 1 410 ? -25.312 -8.852 21.055 1.00 95.12 410 GLN A N 1
ATOM 3227 C CA . GLN A 1 410 ? -26.084 -8.710 22.288 1.00 95.12 410 GLN A CA 1
ATOM 3228 C C . GLN A 1 410 ? -25.180 -8.477 23.497 1.00 95.12 410 GLN A C 1
ATOM 3230 O O . GLN A 1 410 ? -25.558 -7.739 24.407 1.00 95.12 410 GLN A O 1
ATOM 3235 N N . GLN A 1 411 ? -24.003 -9.105 23.507 1.00 95.31 411 GLN A N 1
ATOM 3236 C CA . GLN A 1 411 ? -23.144 -9.147 24.682 1.00 95.31 411 GLN A CA 1
ATOM 3237 C C . GLN A 1 411 ? -21.658 -9.177 24.305 1.00 95.31 411 GLN A C 1
ATOM 3239 O O . GLN A 1 411 ? -21.262 -9.826 23.336 1.00 95.31 411 GLN A O 1
ATOM 3244 N N . VAL A 1 412 ? -20.838 -8.488 25.102 1.00 94.94 412 VAL A N 1
ATOM 3245 C CA . VAL A 1 412 ? -19.374 -8.599 25.086 1.00 94.94 412 VAL A CA 1
ATOM 3246 C C . VAL A 1 412 ? -18.904 -8.987 26.483 1.00 94.94 412 VAL A C 1
ATOM 3248 O O . VAL A 1 412 ? -19.194 -8.289 27.456 1.00 94.94 412 VAL A O 1
ATOM 3251 N N . SER A 1 413 ? -18.172 -10.092 26.590 1.00 91.38 413 SER A N 1
ATOM 3252 C CA . SER A 1 413 ? -17.589 -10.563 27.849 1.00 91.38 413 SER A CA 1
ATOM 3253 C C . SER A 1 413 ? -16.102 -10.242 27.886 1.00 91.38 413 SER A C 1
ATOM 3255 O O . SER A 1 413 ? -15.376 -10.544 26.938 1.00 91.38 413 SER A O 1
ATOM 3257 N N . LEU A 1 414 ? -15.649 -9.642 28.984 1.00 89.06 414 LEU A N 1
ATOM 3258 C CA . LEU A 1 414 ? -14.257 -9.297 29.230 1.00 89.06 414 LEU A CA 1
ATOM 3259 C C . LEU A 1 414 ? -13.804 -9.807 30.601 1.00 89.06 414 LEU A C 1
ATOM 3261 O O . LEU A 1 414 ? -14.603 -9.938 31.531 1.00 89.06 414 LEU A O 1
ATOM 3265 N N . SER A 1 415 ? -12.505 -10.017 30.756 1.00 82.38 415 SER A N 1
ATOM 3266 C CA . SER A 1 415 ? -11.865 -10.297 32.041 1.00 82.38 415 SER A CA 1
ATOM 3267 C C . SER A 1 415 ? -10.664 -9.395 32.273 1.00 82.38 415 SER A C 1
ATOM 3269 O O . SER A 1 415 ? -10.033 -8.894 31.337 1.00 82.38 415 SER A O 1
ATOM 3271 N N . LEU A 1 416 ? -10.365 -9.158 33.548 1.00 73.50 416 LEU A N 1
ATOM 3272 C CA . LEU A 1 416 ? -9.151 -8.466 33.944 1.00 73.50 416 LEU A CA 1
ATOM 3273 C C . LEU A 1 416 ? -7.939 -9.359 33.640 1.00 73.50 416 LEU A C 1
ATOM 3275 O O . LEU A 1 416 ? -7.862 -10.493 34.110 1.00 73.50 416 LEU A O 1
ATOM 3279 N N . GLY A 1 417 ? -6.986 -8.849 32.864 1.00 61.19 417 GLY A N 1
ATOM 3280 C CA . GLY A 1 417 ? -5.720 -9.533 32.616 1.00 61.19 417 GLY A CA 1
ATOM 3281 C C . GLY A 1 417 ? -4.892 -9.664 33.900 1.00 61.19 417 GLY A C 1
ATOM 3282 O O . GLY A 1 417 ? -4.943 -8.798 34.774 1.00 61.19 417 GLY A O 1
ATOM 3283 N N . SER A 1 418 ? -4.073 -10.715 33.995 1.00 46.41 418 SER A N 1
ATOM 3284 C CA . SER A 1 418 ? -3.250 -11.085 35.167 1.00 46.41 418 SER A CA 1
ATOM 3285 C C . SER A 1 418 ? -2.166 -10.066 35.570 1.00 46.41 418 SER A C 1
ATOM 3287 O O . SER A 1 418 ? -1.422 -10.279 36.524 1.00 46.41 418 SER A O 1
ATOM 3289 N N . ALA A 1 419 ? -2.065 -8.936 34.871 1.00 42.81 419 ALA A N 1
ATOM 3290 C CA . ALA A 1 419 ? -0.974 -7.978 34.960 1.00 42.81 419 ALA A CA 1
ATOM 3291 C C . ALA A 1 419 ? -1.485 -6.575 35.352 1.00 42.81 419 ALA A C 1
ATOM 3293 O O . ALA A 1 419 ? -1.418 -5.645 34.548 1.00 42.81 419 ALA A O 1
ATOM 3294 N N . VAL A 1 420 ? -1.969 -6.409 36.585 1.00 37.72 420 VAL A N 1
ATOM 3295 C CA . VAL A 1 420 ? -2.431 -5.120 37.146 1.00 37.72 420 VAL A CA 1
ATOM 3296 C C . VAL A 1 420 ? -1.301 -4.446 37.941 1.00 37.72 420 VAL A C 1
ATOM 3298 O O . VAL A 1 420 ? -0.798 -5.075 38.869 1.00 37.72 420 VAL A O 1
ATOM 3301 N N . PRO A 1 421 ? -0.921 -3.182 37.660 1.00 40.62 421 PRO A N 1
ATOM 3302 C CA . PRO A 1 421 ? -0.189 -2.368 38.632 1.00 40.62 421 PRO A CA 1
ATOM 3303 C C . PRO A 1 421 ? -1.021 -1.200 39.178 1.00 40.62 421 PRO A C 1
ATOM 3305 O O . PRO A 1 421 ? -1.870 -0.615 38.505 1.00 40.62 421 PRO A O 1
ATOM 3308 N N . THR A 1 422 ? -0.710 -0.854 40.421 1.00 33.41 422 THR A N 1
ATOM 3309 C CA . THR A 1 422 ? -1.120 0.328 41.179 1.00 33.41 422 THR A CA 1
ATOM 3310 C C . THR A 1 422 ? -0.555 1.608 40.549 1.00 33.41 422 THR A C 1
ATOM 3312 O O . THR A 1 422 ? 0.626 1.896 40.709 1.00 33.41 422 THR A O 1
ATOM 3315 N N . GLY A 1 423 ? -1.377 2.381 39.831 1.00 36.34 423 GLY A N 1
ATOM 3316 C CA . GLY A 1 423 ? -1.011 3.732 39.378 1.00 36.34 423 GLY A CA 1
ATOM 3317 C C . GLY A 1 423 ? -1.654 4.178 38.059 1.00 36.34 423 GLY A C 1
ATOM 3318 O O . GLY A 1 423 ? -1.803 3.405 37.107 1.00 36.34 423 GLY A O 1
ATOM 3319 N N . ASP A 1 424 ? -2.031 5.456 37.994 1.00 34.06 424 ASP A N 1
ATOM 3320 C CA . ASP A 1 424 ? -2.594 6.113 36.803 1.00 34.06 424 ASP A CA 1
ATOM 3321 C C . ASP A 1 424 ? -1.535 6.725 35.864 1.00 34.06 424 ASP A C 1
ATOM 3323 O O . ASP A 1 424 ? -1.880 7.248 34.805 1.00 34.06 424 ASP A O 1
ATOM 3327 N N . GLY A 1 425 ? -0.250 6.629 36.214 1.00 34.19 425 GLY A N 1
ATOM 3328 C CA . GLY A 1 425 ? 0.852 7.157 35.412 1.00 34.19 425 GLY A CA 1
ATOM 3329 C C . GLY A 1 425 ? 1.245 6.256 34.237 1.00 34.19 425 GLY A C 1
ATOM 3330 O O . GLY A 1 425 ? 1.277 5.030 34.350 1.00 34.19 425 GLY A O 1
ATOM 3331 N N . LEU A 1 426 ? 1.600 6.883 33.111 1.00 36.16 426 LEU A N 1
ATOM 3332 C CA . LEU A 1 426 ? 2.641 6.345 32.227 1.00 36.16 426 LEU A CA 1
ATOM 3333 C C . LEU A 1 426 ? 3.941 6.200 33.049 1.00 36.16 426 LEU A C 1
ATOM 3335 O O . LEU A 1 426 ? 4.079 6.910 34.047 1.00 36.16 426 LEU A O 1
ATOM 3339 N N . PRO A 1 427 ? 4.898 5.332 32.670 1.00 32.06 427 PRO A N 1
ATOM 3340 C CA . PRO A 1 427 ? 6.244 5.463 33.210 1.00 32.06 427 PRO A CA 1
ATOM 3341 C C . PRO A 1 427 ? 6.714 6.896 32.941 1.00 32.06 427 PRO A C 1
ATOM 3343 O O . PRO A 1 427 ? 6.689 7.355 31.796 1.00 32.06 427 PRO A O 1
ATOM 3346 N N . ASP A 1 428 ? 7.046 7.611 34.014 1.00 28.33 428 ASP A N 1
ATOM 3347 C CA . ASP A 1 428 ? 7.694 8.909 33.910 1.00 28.33 428 ASP A CA 1
ATOM 3348 C C . ASP A 1 428 ? 9.002 8.739 33.134 1.00 28.33 428 ASP A C 1
ATOM 3350 O O . ASP A 1 428 ? 9.603 7.659 33.114 1.00 28.33 428 ASP A O 1
ATOM 3354 N N . ARG A 1 429 ? 9.440 9.818 32.489 1.00 31.61 429 ARG A N 1
ATOM 3355 C CA . ARG A 1 429 ? 10.598 9.855 31.582 1.00 31.61 429 ARG A CA 1
ATOM 3356 C C . ARG A 1 429 ? 11.924 9.403 32.235 1.00 31.61 429 ARG A C 1
ATOM 3358 O O . ARG A 1 429 ? 12.893 9.166 31.523 1.00 31.61 429 ARG A O 1
ATOM 3365 N N . ASP A 1 430 ? 11.924 9.216 33.555 1.00 24.62 430 ASP A N 1
ATOM 3366 C CA . ASP A 1 430 ? 13.098 9.009 34.402 1.00 24.62 430 ASP A CA 1
ATOM 3367 C C . ASP A 1 430 ? 13.319 7.560 34.875 1.00 24.62 430 ASP A C 1
ATOM 3369 O O . ASP A 1 430 ? 14.127 7.327 35.769 1.00 24.62 430 ASP A O 1
ATOM 3373 N N . GLY A 1 431 ? 12.625 6.561 34.317 1.00 28.88 431 GLY A N 1
ATOM 3374 C CA . GLY A 1 431 ? 13.024 5.150 34.474 1.00 28.88 431 GLY A CA 1
ATOM 3375 C C . GLY A 1 431 ? 13.069 4.598 35.911 1.00 28.88 431 GLY A C 1
ATOM 3376 O O . GLY A 1 431 ? 13.586 3.503 36.123 1.00 28.88 431 GLY A O 1
ATOM 3377 N N . SER A 1 432 ? 12.523 5.294 36.915 1.00 24.38 432 SER A N 1
ATOM 3378 C CA . SER A 1 432 ? 12.475 4.751 38.275 1.00 24.38 432 SER A CA 1
ATOM 3379 C C . SER A 1 432 ? 11.359 3.708 38.382 1.00 24.38 432 SER A C 1
ATOM 3381 O O . SER A 1 432 ? 10.179 3.992 38.597 1.00 24.38 432 SER A O 1
ATOM 3383 N N . ALA A 1 433 ? 11.742 2.446 38.195 1.00 26.69 433 ALA A N 1
ATOM 3384 C CA . ALA A 1 433 ? 10.928 1.307 38.573 1.00 26.69 433 ALA A CA 1
ATOM 3385 C C . ALA A 1 433 ? 10.696 1.358 40.090 1.00 26.69 433 ALA A C 1
ATOM 3387 O O . ALA A 1 433 ? 11.573 1.021 40.882 1.00 26.69 433 ALA A O 1
ATOM 3388 N N . THR A 1 434 ? 9.506 1.769 40.523 1.00 25.44 434 THR A N 1
ATOM 3389 C CA . THR A 1 434 ? 9.085 1.547 41.907 1.00 25.44 434 THR A CA 1
ATOM 3390 C C . THR A 1 434 ? 8.750 0.065 42.071 1.00 25.44 434 THR A C 1
ATOM 3392 O O . THR A 1 434 ? 7.655 -0.407 41.774 1.00 25.44 434 THR A O 1
ATOM 3395 N N . THR A 1 435 ? 9.738 -0.701 42.528 1.00 29.48 435 THR A N 1
ATOM 3396 C CA . THR A 1 435 ? 9.570 -2.064 43.035 1.00 29.48 435 THR A CA 1
ATOM 3397 C C . THR A 1 435 ? 8.805 -2.021 44.359 1.00 29.48 435 THR A C 1
ATOM 3399 O O . THR A 1 435 ? 9.399 -1.876 45.424 1.00 29.48 435 THR A O 1
ATOM 3402 N N . GLY A 1 436 ? 7.479 -2.133 44.303 1.00 27.62 436 GLY A N 1
ATOM 3403 C CA . GLY A 1 436 ? 6.632 -2.395 45.468 1.00 27.62 436 GLY A CA 1
ATOM 3404 C C . GLY A 1 436 ? 6.068 -3.813 45.406 1.00 27.62 436 GLY A C 1
ATOM 3405 O O . GLY A 1 436 ? 5.183 -4.085 44.600 1.00 27.62 436 GLY A O 1
ATOM 3406 N N . GLN A 1 437 ? 6.594 -4.723 46.231 1.00 30.39 437 GLN A N 1
ATOM 3407 C CA . GLN A 1 437 ? 6.065 -6.079 46.409 1.00 30.39 437 GLN A CA 1
ATOM 3408 C C . GLN A 1 437 ? 4.768 -6.059 47.237 1.00 30.39 437 GLN A C 1
ATOM 3410 O O . GLN A 1 437 ? 4.738 -5.516 48.338 1.00 30.39 437 GLN A O 1
ATOM 3415 N N . GLY A 1 438 ? 3.722 -6.713 46.727 1.00 27.36 438 GLY A N 1
ATOM 3416 C CA . GLY A 1 438 ? 2.495 -7.064 47.448 1.00 27.36 438 GLY A CA 1
ATOM 3417 C C . GLY A 1 438 ? 1.406 -7.566 46.483 1.00 27.36 438 GLY A C 1
ATOM 3418 O O . GLY A 1 438 ? 1.334 -7.063 45.361 1.00 27.36 438 GLY A O 1
ATOM 3419 N N . PRO A 1 439 ? 0.568 -8.560 46.852 1.00 27.23 439 PRO A N 1
ATOM 3420 C CA . PRO A 1 439 ? -0.579 -8.949 46.029 1.00 27.23 439 PRO A CA 1
ATOM 3421 C C . PRO A 1 439 ? -1.572 -7.773 45.946 1.00 27.23 439 PRO A C 1
ATOM 3423 O O . PRO A 1 439 ? -1.797 -7.106 46.959 1.00 27.23 439 PRO A O 1
ATOM 3426 N N . PRO A 1 440 ? -2.162 -7.469 44.774 1.00 34.53 440 PRO A N 1
ATOM 3427 C CA . PRO A 1 440 ? -2.941 -6.250 44.617 1.00 34.53 440 PRO A CA 1
ATOM 3428 C C . PRO A 1 440 ? -4.254 -6.337 45.400 1.00 34.53 440 PRO A C 1
ATOM 3430 O O . PRO A 1 440 ? -5.111 -7.176 45.123 1.00 34.53 440 PRO A O 1
ATOM 3433 N N . ALA A 1 441 ? -4.446 -5.407 46.335 1.00 32.69 441 ALA A N 1
ATOM 3434 C CA . ALA A 1 441 ? -5.784 -4.975 46.703 1.00 32.69 441 ALA A CA 1
ATOM 3435 C C . ALA A 1 441 ? -6.447 -4.375 45.451 1.00 32.69 441 ALA A C 1
ATOM 3437 O O . ALA A 1 441 ? -5.827 -3.598 44.720 1.00 32.69 441 ALA A O 1
ATOM 3438 N N . VAL A 1 442 ? -7.699 -4.758 45.190 1.00 36.31 442 VAL A N 1
ATOM 3439 C CA . VAL A 1 442 ? -8.536 -4.172 44.134 1.00 36.31 442 VAL A CA 1
ATOM 3440 C C . VAL A 1 442 ? -8.489 -2.652 44.284 1.00 36.31 442 VAL A C 1
ATOM 3442 O O . VAL A 1 442 ? -8.866 -2.131 45.330 1.00 36.31 442 VAL A O 1
ATOM 3445 N N . ASN A 1 443 ? -7.983 -1.947 43.268 1.00 34.41 443 ASN A N 1
ATOM 3446 C CA . ASN A 1 443 ? -7.844 -0.493 43.313 1.00 34.41 443 ASN A CA 1
ATOM 3447 C C . ASN A 1 443 ? -9.230 0.150 43.566 1.00 34.41 443 ASN A C 1
ATOM 3449 O O . ASN A 1 443 ? -10.106 0.018 42.702 1.00 34.41 443 ASN A O 1
ATOM 3453 N N . PRO A 1 444 ? -9.447 0.850 44.699 1.00 32.06 444 PRO A N 1
ATOM 3454 C CA . PRO A 1 444 ? -10.748 1.423 45.052 1.00 32.06 444 PRO A CA 1
ATOM 3455 C C . PRO A 1 444 ? -11.231 2.511 44.079 1.00 32.06 444 PRO A C 1
ATOM 3457 O O . PRO A 1 444 ? -12.404 2.865 44.089 1.00 32.06 444 PRO A O 1
ATOM 3460 N N . LEU A 1 445 ? -10.355 3.024 43.205 1.00 36.16 445 LEU A N 1
ATOM 3461 C CA . LEU A 1 445 ? -10.661 4.099 42.251 1.00 36.16 445 LEU A CA 1
ATOM 3462 C C . LEU A 1 445 ? -11.408 3.642 40.980 1.00 36.16 445 LEU A C 1
ATOM 3464 O O . LEU A 1 445 ? -11.766 4.474 40.152 1.00 36.16 445 LEU A O 1
ATOM 3468 N N . ARG A 1 446 ? -11.677 2.339 40.798 1.00 40.28 446 ARG A N 1
ATOM 3469 C CA . ARG A 1 446 ? -12.498 1.819 39.677 1.00 40.28 446 ARG A CA 1
ATOM 3470 C C . ARG A 1 446 ? -13.992 1.673 40.008 1.00 40.28 446 ARG A C 1
ATOM 3472 O O . ARG A 1 446 ? -14.746 1.155 39.184 1.00 40.28 446 ARG A O 1
ATOM 3479 N N . ALA A 1 447 ? -14.420 2.123 41.189 1.00 34.06 447 ALA A N 1
ATOM 3480 C CA . ALA A 1 447 ? -15.763 1.896 41.725 1.00 34.06 447 ALA A CA 1
ATOM 3481 C C . ALA A 1 447 ? -16.909 2.584 40.949 1.00 34.06 447 ALA A C 1
ATOM 3483 O O . ALA A 1 447 ? -18.057 2.170 41.086 1.00 34.06 447 ALA A O 1
ATOM 3484 N N . ASP A 1 448 ? -16.622 3.563 40.084 1.00 36.06 448 ASP A N 1
ATOM 3485 C CA . ASP A 1 448 ? -17.668 4.472 39.589 1.00 36.06 448 ASP A CA 1
ATOM 3486 C C . ASP A 1 448 ? -18.272 4.132 38.213 1.00 36.06 448 ASP A C 1
ATOM 3488 O O . ASP A 1 448 ? -19.098 4.895 37.714 1.00 36.06 448 ASP A O 1
ATOM 3492 N N . SER A 1 449 ? -17.907 3.022 37.550 1.00 44.12 449 SER A N 1
ATOM 3493 C CA . SER A 1 449 ? -18.432 2.775 36.185 1.00 44.12 449 SER A CA 1
ATOM 3494 C C . SER A 1 449 ? -18.889 1.366 35.812 1.00 44.12 449 SER A C 1
ATOM 3496 O O . SER A 1 449 ? -19.667 1.270 34.865 1.00 44.12 449 SER A O 1
ATOM 3498 N N . PHE A 1 450 ? -18.533 0.304 36.545 1.00 46.69 450 PHE A N 1
ATOM 3499 C CA . PHE A 1 450 ? -19.099 -1.035 36.319 1.00 46.69 450 PHE A CA 1
ATOM 3500 C C . PHE A 1 450 ? -19.114 -1.900 37.584 1.00 46.69 450 PHE A C 1
ATOM 3502 O O . PHE A 1 450 ? -18.182 -1.872 38.386 1.00 46.69 450 PHE A O 1
ATOM 3509 N N . ARG A 1 451 ? -20.153 -2.735 37.728 1.00 45.62 451 ARG A N 1
ATOM 3510 C CA . ARG A 1 451 ? -20.177 -3.819 38.721 1.00 45.62 451 ARG A CA 1
ATOM 3511 C C . ARG A 1 451 ? -19.315 -4.968 38.204 1.00 45.62 451 ARG A C 1
ATOM 3513 O O . ARG A 1 451 ? -19.775 -5.775 37.400 1.00 45.62 451 ARG A O 1
ATOM 3520 N N . TYR A 1 452 ? -18.065 -5.035 38.646 1.00 49.25 452 TYR A N 1
ATOM 3521 C CA . TYR A 1 452 ? -17.236 -6.215 38.419 1.00 49.25 452 TYR A CA 1
ATOM 3522 C C . TYR A 1 452 ? -17.848 -7.406 39.159 1.00 49.25 452 TYR A C 1
ATOM 3524 O O . TYR A 1 452 ? -18.221 -7.296 40.330 1.00 49.25 452 TYR A O 1
ATOM 3532 N N . GLY A 1 453 ? -17.962 -8.549 38.480 1.00 49.06 453 GLY A N 1
ATOM 3533 C CA . GLY A 1 453 ? -18.302 -9.793 39.162 1.00 49.06 453 GLY A CA 1
ATOM 3534 C C . GLY A 1 453 ? -17.205 -10.173 40.170 1.00 49.06 453 GLY A C 1
ATOM 3535 O O . GLY A 1 453 ? -16.060 -9.738 40.015 1.00 49.06 453 GLY A O 1
ATOM 3536 N N . PRO A 1 454 ? -17.498 -11.036 41.160 1.00 44.00 454 PRO A N 1
ATOM 3537 C CA . PRO A 1 454 ? -16.528 -11.472 42.174 1.00 44.00 454 PRO A CA 1
ATOM 3538 C C . PRO A 1 454 ? -15.256 -12.126 41.596 1.00 44.00 454 PRO A C 1
ATOM 3540 O O . PRO A 1 454 ? -14.268 -12.277 42.302 1.00 44.00 454 PRO A O 1
ATOM 3543 N N . THR A 1 455 ? -15.258 -12.484 40.308 1.00 53.84 455 THR A N 1
ATOM 3544 C CA . THR A 1 455 ? -14.140 -13.100 39.579 1.00 53.84 455 THR A CA 1
ATOM 3545 C C . THR A 1 455 ? -13.353 -12.127 38.686 1.00 53.84 455 THR A C 1
ATOM 3547 O O . THR A 1 455 ? -12.575 -12.578 37.853 1.00 53.84 455 THR A O 1
ATOM 3550 N N . GLY A 1 456 ? -13.591 -10.809 38.756 1.00 66.25 456 GLY A N 1
ATOM 3551 C CA . GLY A 1 456 ? -12.919 -9.833 37.878 1.00 66.25 456 GLY A CA 1
ATOM 3552 C C . GLY A 1 456 ? -13.389 -9.860 36.415 1.00 66.25 456 GLY A C 1
ATOM 3553 O O . GLY A 1 456 ? -12.703 -9.346 35.530 1.00 66.25 456 GLY A O 1
ATOM 3554 N N . ARG A 1 457 ? -14.561 -10.454 36.152 1.00 77.06 457 ARG A N 1
ATOM 3555 C CA . ARG A 1 457 ? -15.229 -10.439 34.843 1.00 77.06 457 ARG A CA 1
ATOM 3556 C C . ARG A 1 457 ? -16.156 -9.236 34.701 1.00 77.06 457 ARG A C 1
ATOM 3558 O O . ARG A 1 457 ? -16.855 -8.865 35.646 1.00 77.06 457 ARG A O 1
ATOM 3565 N N . LEU A 1 458 ? -16.183 -8.684 33.494 1.00 85.12 458 LEU A N 1
ATOM 3566 C CA . LEU A 1 458 ? -17.051 -7.601 33.056 1.00 85.12 458 LEU A CA 1
ATOM 3567 C C . LEU A 1 458 ? -17.911 -8.098 31.893 1.00 85.12 458 LEU A C 1
ATOM 3569 O 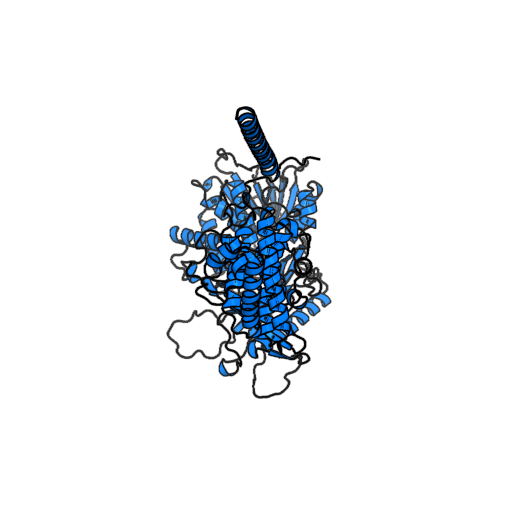O . LEU A 1 458 ? -17.412 -8.712 30.956 1.00 85.12 458 LEU A O 1
ATOM 3573 N N . THR A 1 459 ? -19.213 -7.847 31.946 1.00 89.69 459 THR A N 1
ATOM 3574 C CA . THR A 1 459 ? -20.138 -8.160 30.852 1.00 89.69 459 THR A CA 1
ATOM 3575 C C . THR A 1 459 ? -20.811 -6.876 30.421 1.00 89.69 459 THR A C 1
ATOM 3577 O O . THR A 1 459 ? -21.437 -6.223 31.249 1.00 89.69 459 THR A O 1
ATOM 3580 N N . LEU A 1 460 ? -20.665 -6.533 29.146 1.00 92.75 460 LEU A N 1
ATOM 3581 C CA . LEU A 1 460 ? -21.320 -5.391 28.527 1.00 92.75 460 LEU A CA 1
ATOM 3582 C C . LEU A 1 460 ? -22.523 -5.891 27.730 1.00 92.75 460 LEU A C 1
ATOM 3584 O O . LEU A 1 460 ? -22.391 -6.848 26.961 1.00 92.75 460 LEU A O 1
ATOM 3588 N N . ARG A 1 461 ? -23.678 -5.246 27.887 1.00 93.81 461 ARG A N 1
ATOM 3589 C CA . ARG A 1 461 ? -24.936 -5.589 27.215 1.00 93.81 461 ARG A CA 1
ATOM 3590 C C . ARG A 1 461 ? -25.364 -4.493 26.245 1.00 93.81 461 ARG A C 1
ATOM 3592 O O . ARG A 1 461 ? -25.253 -3.297 26.525 1.00 93.81 461 ARG A O 1
ATOM 3599 N N . ALA A 1 462 ? -25.887 -4.904 25.094 1.00 92.94 462 ALA A N 1
ATOM 3600 C CA . ALA A 1 462 ? -26.438 -3.980 24.112 1.00 92.94 462 ALA A CA 1
ATOM 3601 C C . ALA A 1 462 ? -27.603 -3.174 24.714 1.00 92.94 462 ALA A C 1
ATOM 3603 O O . ALA A 1 462 ? -28.421 -3.722 25.446 1.00 92.94 462 ALA A O 1
ATOM 3604 N N . GLN A 1 463 ? -27.691 -1.885 24.376 1.00 87.88 463 GLN A N 1
ATOM 3605 C CA . GLN A 1 463 ? -28.678 -0.912 24.879 1.00 87.88 463 GLN A CA 1
ATOM 3606 C C . GLN A 1 463 ? -28.555 -0.547 26.375 1.00 87.88 463 GLN A C 1
ATOM 3608 O O . GLN A 1 463 ? -29.151 0.444 26.804 1.00 87.88 463 GLN A O 1
ATOM 3613 N N . GLU A 1 464 ? -27.730 -1.250 27.151 1.00 90.38 464 GLU A N 1
ATOM 3614 C CA . GLU A 1 464 ? -27.411 -0.929 28.553 1.00 90.38 464 GLU A CA 1
ATOM 3615 C C . GLU A 1 464 ? -26.018 -0.301 28.685 1.00 90.38 464 GLU A C 1
ATOM 3617 O O . GLU A 1 464 ? -25.861 0.766 29.281 1.00 90.38 464 GLU A O 1
ATOM 3622 N N . ASP A 1 465 ? -25.021 -0.897 28.037 1.00 92.00 465 ASP A N 1
ATOM 3623 C CA . ASP A 1 465 ? -23.624 -0.475 28.142 1.00 92.00 465 ASP A CA 1
ATOM 3624 C C . ASP A 1 465 ? -23.068 0.051 26.819 1.00 92.00 465 ASP A C 1
ATOM 3626 O O . ASP A 1 465 ? -22.166 0.890 26.810 1.00 92.00 465 ASP A O 1
ATOM 3630 N N . PHE A 1 466 ? -23.613 -0.413 25.693 1.00 94.06 466 PHE A N 1
ATOM 3631 C CA . PHE A 1 466 ? -23.220 0.045 24.364 1.00 94.06 466 PHE A CA 1
ATOM 3632 C C . PHE A 1 466 ? -24.387 0.070 23.382 1.00 94.06 466 PHE A C 1
ATOM 3634 O O . PHE A 1 466 ? -25.286 -0.772 23.412 1.00 94.06 466 PHE A O 1
ATOM 3641 N N . ASP A 1 467 ? -24.319 1.010 22.448 1.00 93.69 467 ASP A N 1
ATOM 3642 C CA . ASP A 1 467 ? -25.187 1.085 21.278 1.00 93.69 467 ASP A CA 1
ATOM 3643 C C . ASP A 1 467 ? -24.462 0.604 20.012 1.00 93.69 467 ASP A C 1
ATOM 3645 O O . ASP A 1 467 ? -25.109 0.124 19.083 1.00 93.69 467 ASP A O 1
ATOM 3649 N N . CYS A 1 468 ? -23.126 0.679 19.991 1.00 94.56 468 CYS A N 1
ATOM 3650 C CA . CYS A 1 468 ? -22.270 0.170 18.921 1.00 94.56 468 CYS A CA 1
ATOM 3651 C C . CYS A 1 468 ? -20.950 -0.389 19.475 1.00 94.56 468 CYS A C 1
ATOM 3653 O O . CYS A 1 468 ? -20.353 0.192 20.384 1.00 94.56 468 CYS A O 1
ATOM 3655 N N . VAL A 1 469 ? -20.484 -1.493 18.892 1.00 96.06 469 VAL A N 1
ATOM 3656 C CA . VAL A 1 469 ? -19.168 -2.090 19.135 1.00 96.06 469 VAL A CA 1
ATOM 3657 C C . VAL A 1 469 ? -18.291 -1.893 17.902 1.00 96.06 469 VAL A C 1
ATOM 3659 O O . VAL A 1 469 ? -18.705 -2.172 16.781 1.00 96.06 469 VAL A O 1
ATOM 3662 N N . VAL A 1 470 ? -17.052 -1.460 18.100 1.00 96.12 470 VAL A N 1
ATOM 3663 C CA . VAL A 1 470 ? -16.024 -1.414 17.059 1.00 96.12 470 VAL A CA 1
ATOM 3664 C C . VAL A 1 470 ? -14.931 -2.410 17.430 1.00 96.12 470 VAL A C 1
ATOM 3666 O O . VAL A 1 470 ? -14.205 -2.214 18.404 1.00 96.12 470 VAL A O 1
ATOM 3669 N N . CYS A 1 471 ? -14.820 -3.497 16.669 1.00 93.69 471 CYS A N 1
ATOM 3670 C CA . CYS A 1 471 ? -13.832 -4.546 16.889 1.00 93.69 471 CYS A CA 1
ATOM 3671 C C . CYS A 1 471 ? -12.531 -4.227 16.147 1.00 93.69 471 CYS A C 1
ATOM 3673 O O . CYS A 1 471 ? -12.455 -4.362 14.927 1.00 93.69 471 CYS A O 1
ATOM 3675 N N . GLY A 1 472 ? -11.520 -3.800 16.899 1.00 89.25 472 GLY A N 1
ATOM 3676 C CA . GLY A 1 472 ? -10.151 -3.537 16.461 1.00 89.25 472 GLY A CA 1
ATOM 3677 C C . GLY A 1 472 ? -9.123 -4.448 17.121 1.00 89.25 472 GLY A C 1
ATOM 3678 O O . GLY A 1 472 ? -8.005 -4.028 17.428 1.00 89.25 472 GLY A O 1
ATOM 3679 N N . LEU A 1 473 ? -9.506 -5.694 17.389 1.00 84.94 473 LEU A N 1
ATOM 3680 C CA . LEU A 1 473 ? -8.591 -6.690 17.923 1.00 84.94 473 LEU A CA 1
ATOM 3681 C C . LEU A 1 473 ? -7.660 -7.208 16.802 1.00 84.94 473 LEU A C 1
ATOM 3683 O O . LEU A 1 473 ? -8.026 -7.174 15.621 1.00 84.94 473 LEU A O 1
ATOM 3687 N N . PRO A 1 474 ? -6.461 -7.706 17.149 1.00 77.56 474 PRO A N 1
ATOM 3688 C CA . PRO A 1 474 ? -5.627 -8.503 16.248 1.00 77.56 474 PRO A CA 1
ATOM 3689 C C . PRO A 1 474 ? -6.430 -9.643 15.608 1.00 77.56 474 PRO A C 1
ATOM 3691 O O . PRO A 1 474 ? -7.374 -10.152 16.219 1.00 77.56 474 PRO A O 1
ATOM 3694 N N . ILE A 1 475 ? -6.078 -10.064 14.390 1.00 77.69 475 ILE A N 1
ATOM 3695 C CA . ILE A 1 475 ? -6.907 -11.013 13.627 1.00 77.69 475 ILE A CA 1
ATOM 3696 C C . ILE A 1 475 ? -7.071 -12.369 14.335 1.00 77.69 475 ILE A C 1
ATOM 3698 O O . ILE A 1 475 ? -8.175 -12.913 14.352 1.00 77.69 475 ILE A O 1
ATOM 3702 N N . GLU A 1 476 ? -6.031 -12.893 14.995 1.00 73.81 476 GLU A N 1
ATOM 3703 C CA . GLU A 1 476 ? -6.142 -14.150 15.752 1.00 73.81 476 GLU A CA 1
ATOM 3704 C C . GLU A 1 476 ? -7.068 -14.021 16.964 1.00 73.81 476 GLU A C 1
ATOM 3706 O O . GLU A 1 476 ? -7.940 -14.864 17.185 1.00 73.81 476 GLU A O 1
ATOM 3711 N N . GLN A 1 477 ? -6.930 -12.933 17.728 1.00 78.44 477 GLN A N 1
ATOM 3712 C CA . GLN A 1 477 ? -7.816 -12.656 18.859 1.00 78.44 477 GLN A CA 1
ATOM 3713 C C . GLN A 1 477 ? -9.258 -12.482 18.382 1.00 78.44 477 GLN A C 1
ATOM 3715 O O . GLN A 1 477 ? -10.168 -13.090 18.941 1.00 78.44 477 GLN A O 1
ATOM 3720 N N . THR A 1 478 ? -9.458 -11.723 17.301 1.00 85.88 478 THR A N 1
ATOM 3721 C CA . THR A 1 478 ? -10.760 -11.534 16.652 1.00 85.88 478 THR A CA 1
ATOM 3722 C C . THR A 1 478 ? -11.388 -12.878 16.299 1.00 85.88 478 THR A C 1
ATOM 3724 O O . THR A 1 478 ? -12.534 -13.131 16.670 1.00 85.88 478 THR A O 1
ATOM 3727 N N . ARG A 1 479 ? -10.636 -13.782 15.658 1.00 84.62 479 ARG A N 1
ATOM 3728 C CA . ARG A 1 479 ? -11.107 -15.126 15.290 1.00 84.62 479 ARG A CA 1
ATOM 3729 C C . ARG A 1 479 ? -11.570 -15.930 16.507 1.00 84.62 479 ARG A C 1
ATOM 3731 O O . ARG A 1 479 ? -12.596 -16.605 16.439 1.00 84.62 479 ARG A O 1
ATOM 3738 N N . ASN A 1 480 ? -10.850 -15.837 17.622 1.00 84.75 480 ASN A N 1
ATOM 3739 C CA . ASN A 1 480 ? -11.188 -16.558 18.849 1.00 84.75 480 ASN A CA 1
ATOM 3740 C C . ASN A 1 480 ? -12.449 -16.006 19.526 1.00 84.75 480 ASN A C 1
ATOM 3742 O O . ASN A 1 480 ? -13.295 -16.785 19.962 1.00 84.75 480 ASN A O 1
ATOM 3746 N N . VAL A 1 481 ? -12.612 -14.681 19.578 1.00 88.50 481 VAL A N 1
ATOM 3747 C CA . VAL A 1 481 ? -13.736 -14.062 20.302 1.00 88.50 481 VAL A CA 1
ATOM 3748 C C . VAL A 1 481 ? -15.025 -13.971 19.479 1.00 88.50 481 VAL A C 1
ATOM 3750 O O . VAL A 1 481 ? -16.091 -13.768 20.054 1.00 88.50 481 VAL A O 1
ATOM 3753 N N . THR A 1 482 ? -14.957 -14.133 18.150 1.00 92.31 482 THR A N 1
ATOM 3754 C CA . THR A 1 482 ? -16.103 -13.975 17.227 1.00 92.31 482 THR A CA 1
ATOM 3755 C C . THR A 1 482 ? -16.685 -15.289 16.696 1.00 92.31 482 THR A C 1
ATOM 3757 O O . THR A 1 482 ? -17.491 -15.274 15.767 1.00 92.31 482 THR A O 1
ATOM 3760 N N . GLN A 1 483 ? -16.359 -16.437 17.301 1.00 90.31 483 GLN A N 1
ATOM 3761 C CA . GLN A 1 483 ? -16.879 -17.749 16.875 1.00 90.31 483 GLN A CA 1
ATOM 3762 C C . GLN A 1 483 ? -18.416 -17.799 16.821 1.00 90.31 483 GLN A C 1
ATOM 3764 O O . GLN A 1 483 ? -18.984 -18.348 15.877 1.00 90.31 483 GLN A O 1
ATOM 3769 N N . SER A 1 484 ? -19.094 -17.165 17.787 1.00 89.88 484 SER A N 1
ATOM 3770 C CA . SER A 1 484 ? -20.558 -17.030 17.782 1.00 89.88 484 SER A CA 1
ATOM 3771 C C . SER A 1 484 ? -21.064 -16.243 16.571 1.00 89.88 484 SER A C 1
ATOM 3773 O O . SER A 1 484 ? -22.106 -16.594 16.027 1.00 89.88 484 SER A O 1
ATOM 3775 N N . LEU A 1 485 ? -20.337 -15.211 16.130 1.00 92.94 485 LEU A N 1
ATOM 3776 C CA . LEU A 1 485 ? -20.707 -14.415 14.959 1.00 92.94 485 LEU A CA 1
ATOM 3777 C C . LEU A 1 485 ? -20.525 -15.228 13.673 1.00 92.94 485 LEU A C 1
ATOM 3779 O O . LEU A 1 485 ? -21.428 -15.281 12.844 1.00 92.94 485 LEU A O 1
ATOM 3783 N N . ALA A 1 486 ? -19.389 -15.915 13.531 1.00 90.81 486 ALA A N 1
ATOM 3784 C CA . ALA A 1 486 ? -19.090 -16.758 12.371 1.00 90.81 486 ALA A CA 1
ATOM 3785 C C . ALA A 1 486 ? -20.073 -17.936 12.210 1.00 90.81 486 ALA A C 1
ATOM 3787 O O . ALA A 1 486 ? -20.361 -18.361 11.086 1.00 90.81 486 ALA A O 1
ATOM 3788 N N . ALA A 1 487 ? -20.627 -18.443 13.318 1.00 91.06 487 ALA A N 1
ATOM 3789 C CA . ALA A 1 487 ? -21.635 -19.502 13.297 1.00 91.06 487 ALA A CA 1
ATOM 3790 C C . ALA A 1 487 ? -22.937 -19.070 12.596 1.00 91.06 487 ALA A C 1
ATOM 3792 O O . ALA A 1 487 ? -23.555 -19.877 11.902 1.00 91.06 487 ALA A O 1
ATOM 3793 N N . VAL A 1 488 ? -23.326 -17.797 12.728 1.00 91.00 488 VAL A N 1
ATOM 3794 C CA . VAL A 1 488 ? -24.602 -17.266 12.212 1.00 91.00 488 VAL A CA 1
ATOM 3795 C C . VAL A 1 488 ? -24.447 -16.329 11.010 1.00 91.00 488 VAL A C 1
ATOM 3797 O O . VAL A 1 488 ? -25.438 -16.008 10.362 1.00 91.00 488 VAL A O 1
ATOM 3800 N N . ASN A 1 489 ? -23.225 -15.899 10.684 1.00 89.81 489 ASN A N 1
ATOM 3801 C CA . ASN A 1 489 ? -22.956 -14.919 9.635 1.00 89.81 489 ASN A CA 1
ATOM 3802 C C . ASN A 1 489 ? -21.820 -15.374 8.697 1.00 89.81 489 ASN A C 1
ATOM 3804 O O . ASN A 1 489 ? -20.679 -15.565 9.124 1.00 89.81 489 ASN A O 1
ATOM 3808 N N . GLU A 1 490 ? -22.133 -15.530 7.407 1.00 88.94 490 GLU A N 1
ATOM 3809 C CA . GLU A 1 490 ? -21.184 -15.983 6.376 1.00 88.94 490 GLU A CA 1
ATOM 3810 C C . GLU A 1 490 ? -20.018 -15.006 6.175 1.00 88.94 490 GLU A C 1
ATOM 3812 O O . GLU A 1 490 ? -18.880 -15.448 6.071 1.00 88.94 490 GLU A O 1
ATOM 3817 N N . THR A 1 491 ? -20.255 -13.689 6.232 1.00 87.19 491 THR A N 1
ATOM 3818 C CA . THR A 1 491 ? -19.194 -12.672 6.108 1.00 87.19 491 THR A CA 1
ATOM 3819 C C . THR A 1 491 ? -18.109 -12.856 7.168 1.00 87.19 491 THR A C 1
ATOM 3821 O O . THR A 1 491 ? -16.923 -12.747 6.863 1.00 87.19 491 THR A O 1
ATOM 3824 N N . TRP A 1 492 ? -18.492 -13.160 8.412 1.00 89.56 492 TRP A N 1
ATOM 3825 C CA . TRP A 1 492 ? -17.528 -13.430 9.484 1.00 89.56 492 TRP A CA 1
ATOM 3826 C C . TRP A 1 492 ? -16.835 -14.776 9.318 1.00 89.56 492 TRP A C 1
ATOM 3828 O O . TRP A 1 492 ? -15.633 -14.874 9.545 1.00 89.56 492 TRP A O 1
ATOM 3838 N N . ARG A 1 493 ? -17.565 -15.806 8.894 1.00 89.06 493 ARG A N 1
ATOM 3839 C CA . ARG A 1 493 ? -17.000 -17.137 8.651 1.00 89.06 493 ARG A CA 1
ATOM 3840 C C . ARG A 1 493 ? -15.942 -17.112 7.553 1.00 89.06 493 ARG A C 1
ATOM 3842 O O . ARG A 1 493 ? -14.814 -17.545 7.781 1.00 89.06 493 ARG A O 1
ATOM 3849 N N . ASP A 1 494 ? -16.295 -16.548 6.405 1.00 85.81 494 ASP A N 1
ATOM 3850 C CA . ASP A 1 494 ? -15.428 -16.462 5.236 1.00 85.81 494 ASP A CA 1
ATOM 3851 C C . ASP A 1 494 ? -14.292 -15.465 5.483 1.00 85.81 494 ASP A C 1
ATOM 3853 O O . ASP A 1 494 ? -13.133 -15.766 5.202 1.00 85.81 494 ASP A O 1
ATOM 3857 N N . GLY A 1 495 ? -14.594 -14.315 6.095 1.00 84.00 495 GLY A N 1
ATOM 3858 C CA . GLY A 1 495 ? -13.602 -13.292 6.420 1.00 84.00 495 GLY A CA 1
ATOM 3859 C C . GLY A 1 495 ? -12.540 -13.767 7.402 1.00 84.00 495 GLY A C 1
ATOM 3860 O O . GLY A 1 495 ? -11.352 -13.520 7.190 1.00 84.00 495 GLY A O 1
ATOM 3861 N N . MET A 1 496 ? -12.936 -14.506 8.442 1.00 85.25 496 MET A N 1
ATOM 3862 C CA . MET A 1 496 ? -11.979 -15.110 9.369 1.00 85.25 496 MET A CA 1
ATOM 3863 C C . MET A 1 496 ? -11.195 -16.250 8.717 1.00 85.25 496 MET A C 1
ATOM 3865 O O . MET A 1 496 ? -10.034 -16.438 9.053 1.00 85.25 496 MET A O 1
ATOM 3869 N N . ALA A 1 497 ? -11.768 -16.999 7.772 1.00 80.56 497 ALA A N 1
ATOM 3870 C CA . ALA A 1 497 ? -11.023 -18.018 7.030 1.00 80.56 497 ALA A CA 1
ATOM 3871 C C . ALA A 1 497 ? -10.005 -17.409 6.046 1.00 80.56 497 ALA A C 1
ATOM 3873 O O . ALA A 1 497 ? -8.966 -18.012 5.785 1.00 80.56 497 ALA A O 1
ATOM 3874 N N . ALA A 1 498 ? -10.290 -16.216 5.523 1.00 73.62 498 ALA A N 1
ATOM 3875 C CA . ALA A 1 498 ? -9.532 -15.586 4.450 1.00 73.62 498 ALA A CA 1
ATOM 3876 C C . ALA A 1 498 ? -8.245 -14.870 4.885 1.00 73.62 498 ALA A C 1
ATOM 3878 O O . ALA A 1 498 ? -7.370 -14.665 4.042 1.00 73.62 498 ALA A O 1
ATOM 3879 N N . VAL A 1 499 ? -8.124 -14.464 6.153 1.00 72.25 499 VAL A N 1
ATOM 3880 C CA . VAL A 1 499 ? -6.974 -13.697 6.664 1.00 72.25 499 VAL A CA 1
ATOM 3881 C C . VAL A 1 499 ? -6.202 -14.519 7.692 1.00 72.25 499 VAL A C 1
ATOM 3883 O O . VAL A 1 499 ? -6.795 -15.047 8.634 1.00 72.25 499 VAL A O 1
ATOM 3886 N N . SER A 1 500 ? -4.884 -14.622 7.527 1.00 67.00 500 SER A N 1
ATOM 3887 C CA . SER A 1 500 ? -3.987 -15.275 8.484 1.00 67.00 500 SER A CA 1
ATOM 3888 C C . SER A 1 500 ? -3.150 -14.248 9.234 1.00 67.00 500 SER A C 1
ATOM 3890 O O . SER A 1 500 ? -3.050 -13.090 8.838 1.00 67.00 500 SER A O 1
ATOM 3892 N N . ASP A 1 501 ? -2.541 -14.683 10.325 1.00 63.59 501 ASP A N 1
ATOM 3893 C CA . ASP A 1 501 ? -1.546 -13.896 11.038 1.00 63.59 501 ASP A CA 1
ATOM 3894 C C . ASP A 1 501 ? -0.137 -14.367 10.676 1.00 63.59 501 ASP A C 1
ATOM 3896 O O . ASP A 1 501 ? 0.061 -15.525 10.293 1.00 63.59 501 ASP A O 1
ATOM 3900 N N . ALA A 1 502 ? 0.824 -13.457 10.776 1.00 58.91 502 ALA A N 1
ATOM 3901 C CA . ALA A 1 502 ? 2.246 -13.729 10.689 1.00 58.91 502 ALA A CA 1
ATOM 3902 C C . ALA A 1 502 ? 2.880 -13.396 12.026 1.00 58.91 502 ALA A C 1
ATOM 3904 O O . ALA A 1 502 ? 2.863 -12.250 12.476 1.00 58.91 502 ALA A O 1
ATOM 3905 N N . ALA A 1 503 ? 3.547 -14.371 12.620 1.00 60.50 503 ALA A N 1
ATOM 3906 C CA . ALA A 1 503 ? 4.537 -14.032 13.617 1.00 60.50 503 ALA A CA 1
ATOM 3907 C C . ALA A 1 503 ? 5.751 -13.414 12.902 1.00 60.50 503 ALA A C 1
ATOM 3909 O O . ALA A 1 503 ? 6.213 -13.928 11.887 1.00 60.50 503 ALA A O 1
ATOM 3910 N N . VAL A 1 504 ? 6.268 -12.307 13.421 1.00 61.03 504 VAL A N 1
ATOM 3911 C CA . VAL A 1 504 ? 7.458 -11.600 12.952 1.00 61.03 504 VAL A CA 1
ATOM 3912 C C . VAL A 1 504 ? 8.429 -11.496 14.117 1.00 61.03 504 VAL A C 1
ATOM 3914 O O . VAL A 1 504 ? 8.142 -10.883 15.141 1.00 61.03 504 VAL A O 1
ATOM 3917 N N . LEU A 1 505 ? 9.600 -12.099 13.958 1.00 62.12 505 LEU A N 1
ATOM 3918 C CA . LEU A 1 505 ? 10.731 -11.920 14.844 1.00 62.12 505 LEU A CA 1
ATOM 3919 C C . LEU A 1 505 ? 11.232 -10.492 14.692 1.00 62.12 505 LEU A C 1
ATOM 3921 O O . LEU A 1 505 ? 11.620 -10.079 13.596 1.00 62.12 505 LEU A O 1
ATOM 3925 N N . VAL A 1 506 ? 11.256 -9.759 15.796 1.00 60.94 506 VAL A N 1
ATOM 3926 C CA . VAL A 1 506 ? 11.931 -8.470 15.876 1.00 60.94 506 VAL A CA 1
ATOM 3927 C C . VAL A 1 506 ? 13.184 -8.664 16.705 1.00 60.94 506 VAL A C 1
ATOM 3929 O O . VAL A 1 506 ? 13.120 -9.094 17.860 1.00 60.94 506 VAL A O 1
ATOM 3932 N N . ALA A 1 507 ? 14.325 -8.323 16.123 1.00 59.81 507 ALA A N 1
ATOM 3933 C CA . ALA A 1 507 ? 15.582 -8.321 16.843 1.00 59.81 507 ALA A CA 1
ATOM 3934 C C . ALA A 1 507 ? 16.407 -7.081 16.514 1.00 59.81 507 ALA A C 1
ATOM 3936 O O . ALA A 1 507 ? 16.192 -6.385 15.516 1.00 59.81 507 ALA A O 1
ATOM 3937 N N . GLN A 1 508 ? 17.302 -6.766 17.441 1.00 59.78 508 GLN A N 1
ATOM 3938 C CA . GLN A 1 508 ? 18.152 -5.592 17.402 1.00 59.78 508 GLN A CA 1
ATOM 3939 C C . GLN A 1 508 ? 19.607 -6.045 17.466 1.00 59.78 508 GLN A C 1
ATOM 3941 O O . GLN A 1 508 ? 19.951 -6.965 18.202 1.00 59.78 508 GLN A O 1
ATOM 3946 N N . GLY A 1 509 ? 20.453 -5.404 16.672 1.00 58.78 509 GLY A N 1
ATOM 3947 C CA . GLY A 1 509 ? 21.892 -5.619 16.646 1.00 58.78 509 GLY A CA 1
ATOM 3948 C C . GLY A 1 509 ? 22.620 -4.289 16.518 1.00 58.78 509 GLY A C 1
ATOM 3949 O O . GLY A 1 509 ? 22.000 -3.240 16.343 1.00 58.78 509 GLY A O 1
ATOM 3950 N N . ARG A 1 510 ? 23.947 -4.308 16.601 1.00 60.84 510 ARG A N 1
ATOM 3951 C CA . ARG A 1 510 ? 24.773 -3.125 16.348 1.00 60.84 510 ARG A CA 1
ATOM 3952 C C . ARG A 1 510 ? 25.873 -3.487 15.367 1.00 60.84 510 ARG A C 1
ATOM 3954 O O . ARG A 1 510 ? 26.501 -4.528 15.521 1.00 60.84 510 ARG A O 1
ATOM 3961 N N . LEU A 1 511 ? 26.097 -2.637 14.368 1.00 60.88 511 LEU A N 1
ATOM 3962 C CA . LEU A 1 511 ? 27.256 -2.730 13.484 1.00 60.88 511 LEU A CA 1
ATOM 3963 C C . LEU A 1 511 ? 28.453 -2.075 14.185 1.00 60.88 511 LEU A C 1
ATOM 3965 O O . LEU A 1 511 ? 28.454 -0.851 14.353 1.00 60.88 511 LEU A O 1
ATOM 3969 N N . PRO A 1 512 ? 29.464 -2.849 14.602 1.00 53.88 512 PRO A N 1
ATOM 3970 C CA . PRO A 1 512 ? 30.655 -2.321 15.238 1.00 53.88 512 PRO A CA 1
ATOM 3971 C C . PRO A 1 512 ? 31.668 -2.011 14.154 1.00 53.88 512 PRO A C 1
ATOM 3973 O O . PRO A 1 512 ? 32.289 -2.923 13.613 1.00 53.88 512 PRO A O 1
ATOM 3976 N N . THR A 1 513 ? 31.807 -0.739 13.789 1.00 53.47 513 THR A N 1
ATOM 3977 C CA . THR A 1 513 ? 33.035 -0.271 13.130 1.00 53.47 513 THR A CA 1
ATOM 3978 C C . THR A 1 513 ? 33.079 1.255 13.012 1.00 53.47 513 THR A C 1
ATOM 3980 O O . THR A 1 513 ? 32.076 1.853 12.580 1.00 53.47 513 THR A O 1
ATOM 3983 N N . PRO A 1 514 ? 34.231 1.880 13.335 1.00 51.19 514 PRO A N 1
ATOM 3984 C CA . PRO A 1 514 ? 34.490 3.286 13.046 1.00 51.19 514 PRO A CA 1
ATOM 3985 C C . PRO A 1 514 ? 34.497 3.573 11.526 1.00 51.19 514 PRO A C 1
ATOM 3987 O O . PRO A 1 514 ? 34.694 2.653 10.722 1.00 51.19 514 PRO A O 1
ATOM 3990 N N . PRO A 1 515 ? 34.233 4.826 11.104 1.00 49.69 515 PRO A N 1
ATOM 3991 C CA . PRO A 1 515 ? 34.072 5.215 9.698 1.00 49.69 515 PRO A CA 1
ATOM 3992 C C . PRO A 1 515 ? 35.250 4.819 8.795 1.00 49.69 515 PRO A C 1
ATOM 3994 O O . PRO A 1 515 ? 35.018 4.402 7.662 1.00 49.69 515 PRO A O 1
ATOM 3997 N N . GLU A 1 516 ? 36.481 4.887 9.305 1.00 41.19 516 GLU A N 1
ATOM 3998 C CA . GLU A 1 516 ? 37.729 4.560 8.597 1.00 41.19 516 GLU A CA 1
ATOM 3999 C C . GLU A 1 516 ? 37.864 3.106 8.112 1.00 41.19 516 GLU A C 1
ATOM 4001 O O . GLU A 1 516 ? 38.610 2.859 7.167 1.00 41.19 516 GLU A O 1
ATOM 4006 N N . GLN A 1 517 ? 37.140 2.141 8.691 1.00 42.44 517 GLN A N 1
ATOM 4007 C CA . GLN A 1 517 ? 37.164 0.736 8.237 1.00 42.44 517 GLN A CA 1
ATOM 4008 C C . GLN A 1 517 ? 36.029 0.397 7.259 1.00 42.44 517 GLN A C 1
ATOM 4010 O O . GLN A 1 517 ? 35.913 -0.738 6.790 1.00 42.44 517 GLN A O 1
ATOM 4015 N N . ARG A 1 518 ? 35.170 1.368 6.928 1.00 51.38 518 ARG A N 1
ATOM 4016 C CA . ARG A 1 518 ? 34.091 1.166 5.961 1.00 51.38 518 ARG A CA 1
ATOM 4017 C C . ARG A 1 518 ? 34.630 1.380 4.552 1.00 51.38 518 ARG A C 1
ATOM 4019 O O . ARG A 1 518 ? 34.958 2.498 4.172 1.00 51.38 518 ARG A O 1
ATOM 4026 N N . ILE A 1 519 ? 34.614 0.330 3.729 1.00 45.66 519 ILE A N 1
ATOM 4027 C CA . ILE A 1 519 ? 34.860 0.462 2.280 1.00 45.66 519 ILE A CA 1
ATOM 4028 C C . ILE A 1 519 ? 33.752 1.327 1.639 1.00 45.66 519 ILE A C 1
ATOM 4030 O O . ILE A 1 519 ? 33.960 1.989 0.626 1.00 45.66 519 ILE A O 1
ATOM 4034 N N . CYS A 1 520 ? 32.560 1.350 2.249 1.00 41.22 520 CYS A N 1
ATOM 4035 C CA . CYS A 1 520 ? 31.389 2.077 1.773 1.00 41.22 520 CYS A CA 1
ATOM 4036 C C . CYS A 1 520 ? 30.875 3.116 2.785 1.00 41.22 520 CYS A C 1
ATOM 4038 O O . CYS A 1 520 ? 30.513 2.774 3.910 1.00 41.22 520 CYS A O 1
ATOM 4040 N N . VAL A 1 521 ? 30.682 4.368 2.349 1.00 47.34 521 VAL A N 1
ATOM 4041 C CA . VAL A 1 521 ? 29.909 5.360 3.119 1.00 47.34 521 VAL A CA 1
ATOM 4042 C C . VAL A 1 521 ? 28.449 4.897 3.199 1.00 47.34 521 VAL A C 1
ATOM 4044 O O . VAL A 1 521 ? 27.797 4.659 2.176 1.00 47.34 521 VAL A O 1
ATOM 4047 N N . LEU A 1 522 ? 27.938 4.728 4.420 1.00 52.69 522 LEU A N 1
ATOM 4048 C CA . LEU A 1 522 ? 26.530 4.428 4.683 1.00 52.69 522 LEU A CA 1
ATOM 4049 C C . LEU A 1 522 ? 25.772 5.741 4.931 1.00 52.69 522 LEU A C 1
ATOM 4051 O O . LEU A 1 522 ? 26.288 6.603 5.647 1.00 52.69 522 LEU A O 1
ATOM 4055 N N . PRO A 1 523 ? 24.560 5.922 4.373 1.00 53.59 523 PRO A N 1
ATOM 4056 C CA . PRO A 1 523 ? 23.712 7.051 4.743 1.00 53.59 523 PRO A CA 1
ATOM 4057 C C . PRO A 1 523 ? 23.353 6.984 6.234 1.00 53.59 523 PRO A C 1
ATOM 4059 O O . PRO A 1 523 ? 23.316 5.901 6.818 1.00 53.59 523 PRO A O 1
ATOM 4062 N N . ARG A 1 524 ? 23.054 8.145 6.841 1.00 54.16 524 ARG A N 1
ATOM 4063 C CA . ARG A 1 524 ? 22.687 8.238 8.266 1.00 54.16 524 ARG A CA 1
ATOM 4064 C C . ARG A 1 524 ? 21.536 7.295 8.611 1.00 54.16 524 ARG A C 1
ATOM 4066 O O . ARG A 1 524 ? 21.652 6.553 9.568 1.00 54.16 524 ARG A O 1
ATOM 4073 N N . LYS A 1 525 ? 20.462 7.251 7.821 1.00 62.97 525 LYS A N 1
ATOM 4074 C CA . LYS A 1 525 ? 19.408 6.244 7.987 1.00 62.97 525 LYS A CA 1
ATOM 4075 C C . LYS A 1 525 ? 19.325 5.357 6.759 1.00 62.97 525 LYS A C 1
ATOM 4077 O O . LYS A 1 525 ? 19.399 5.848 5.633 1.00 62.97 525 LYS A O 1
ATOM 4082 N N . LEU A 1 526 ? 19.163 4.057 6.980 1.00 67.25 526 LEU A N 1
ATOM 4083 C CA . LEU A 1 526 ? 19.100 3.075 5.909 1.00 67.25 526 LEU A CA 1
ATOM 4084 C C . LEU A 1 526 ? 17.883 2.170 6.057 1.00 67.25 526 LEU A C 1
ATOM 4086 O O . LEU A 1 526 ? 17.616 1.635 7.131 1.00 67.25 526 LEU A O 1
ATOM 4090 N N . LEU A 1 527 ? 17.175 2.001 4.944 1.00 68.56 527 LEU A N 1
ATOM 4091 C CA . LEU A 1 527 ? 16.137 0.998 4.768 1.00 68.56 527 LEU A CA 1
ATOM 4092 C C . LEU A 1 527 ? 16.684 -0.080 3.833 1.00 68.56 527 LEU A C 1
ATOM 4094 O O . LEU A 1 527 ? 17.067 0.248 2.705 1.00 68.56 527 LEU A O 1
ATOM 4098 N N . VAL A 1 528 ? 16.739 -1.328 4.305 1.00 70.44 528 VAL A N 1
ATOM 4099 C CA . VAL A 1 528 ? 17.303 -2.459 3.555 1.00 70.44 528 VAL A CA 1
ATOM 4100 C C . VAL A 1 528 ? 16.302 -3.596 3.390 1.00 70.44 528 VAL A C 1
ATOM 4102 O O . VAL A 1 528 ? 15.619 -3.946 4.351 1.00 70.44 528 VAL A O 1
ATOM 4105 N N . ALA A 1 529 ? 16.256 -4.183 2.193 1.00 75.56 529 ALA A N 1
ATOM 4106 C CA . ALA A 1 529 ? 15.482 -5.382 1.845 1.00 75.56 529 ALA A CA 1
ATOM 4107 C C . ALA A 1 529 ? 16.268 -6.270 0.850 1.00 75.56 529 ALA A C 1
ATOM 4109 O O . ALA A 1 529 ? 17.323 -5.853 0.372 1.00 75.56 529 ALA A O 1
ATOM 4110 N N . GLY A 1 530 ? 15.774 -7.462 0.500 1.00 61.66 530 GLY A N 1
ATOM 4111 C CA . GLY A 1 530 ? 16.358 -8.337 -0.536 1.00 61.66 530 GLY A CA 1
ATOM 4112 C C . GLY A 1 530 ? 17.143 -9.547 -0.011 1.00 61.66 530 GLY A C 1
ATOM 4113 O O . GLY A 1 530 ? 18.050 -10.042 -0.677 1.00 61.66 530 GLY A O 1
ATOM 4114 N N . LEU A 1 531 ? 16.840 -10.002 1.207 1.00 65.62 531 LEU A N 1
ATOM 4115 C CA . LEU A 1 531 ? 17.393 -11.238 1.782 1.00 65.62 531 LEU A CA 1
ATOM 4116 C C . LEU A 1 531 ? 16.270 -12.193 2.200 1.00 65.62 531 LEU A C 1
ATOM 4118 O O . LEU A 1 531 ? 16.325 -12.778 3.281 1.00 65.62 531 LEU A O 1
ATOM 4122 N N . ARG A 1 532 ? 15.257 -12.322 1.335 1.00 62.06 532 ARG A N 1
ATOM 4123 C CA . ARG A 1 532 ? 14.087 -13.199 1.448 1.00 62.06 532 ARG A CA 1
ATOM 4124 C C . ARG A 1 532 ? 13.464 -13.167 2.833 1.00 62.06 532 ARG A C 1
ATOM 4126 O O . ARG A 1 532 ? 13.784 -13.977 3.700 1.00 62.06 532 ARG A O 1
ATOM 4133 N N . SER A 1 533 ? 12.525 -12.252 3.023 1.00 57.81 533 SER A N 1
ATOM 4134 C CA . SER A 1 533 ? 11.791 -12.066 4.271 1.00 57.81 533 SER A CA 1
ATOM 4135 C C . SER A 1 533 ? 12.584 -11.347 5.369 1.00 57.81 533 SER A C 1
ATOM 413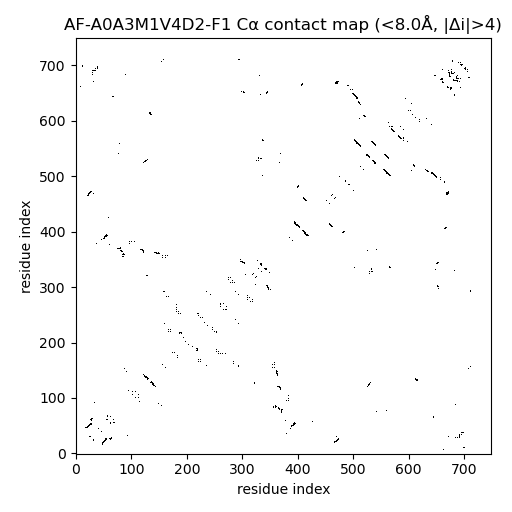7 O O . SER A 1 533 ? 12.385 -11.631 6.547 1.00 57.81 533 SER A O 1
ATOM 4139 N N . MET A 1 534 ? 13.493 -10.429 5.028 1.00 58.12 534 MET A N 1
ATOM 4140 C CA . MET A 1 534 ? 14.169 -9.601 6.032 1.00 58.12 534 MET A CA 1
ATOM 4141 C C . MET A 1 534 ? 14.157 -8.128 5.641 1.00 58.12 534 MET A C 1
ATOM 4143 O O . MET A 1 534 ? 14.677 -7.754 4.591 1.00 58.12 534 MET A O 1
ATOM 4147 N N . VAL A 1 535 ? 13.612 -7.294 6.527 1.00 56.47 535 VAL A N 1
ATOM 4148 C CA . VAL A 1 535 ? 13.682 -5.833 6.416 1.00 56.47 535 VAL A CA 1
ATOM 4149 C C . VAL A 1 535 ? 14.519 -5.300 7.562 1.00 56.47 535 VAL A C 1
ATOM 4151 O O . VAL A 1 535 ? 14.278 -5.654 8.719 1.00 56.47 535 VAL A O 1
ATOM 4154 N N . VAL A 1 536 ? 15.498 -4.453 7.241 1.00 57.25 536 VAL A N 1
ATOM 4155 C CA . VAL A 1 536 ? 16.412 -3.867 8.225 1.00 57.25 536 VAL A CA 1
ATOM 4156 C C . VAL A 1 536 ? 16.353 -2.352 8.192 1.00 57.25 536 VAL A C 1
ATOM 4158 O O . VAL A 1 536 ? 16.416 -1.718 7.137 1.00 57.25 536 VAL A O 1
ATOM 4161 N N . HIS A 1 537 ? 16.267 -1.786 9.386 1.00 61.06 537 HIS A N 1
ATOM 4162 C CA . HIS A 1 537 ? 16.334 -0.368 9.664 1.00 61.06 537 HIS A CA 1
ATOM 4163 C C . HIS A 1 537 ? 17.647 -0.075 10.380 1.00 61.06 537 HIS A C 1
ATOM 4165 O O . HIS A 1 537 ? 17.909 -0.627 11.447 1.00 61.06 537 HIS A O 1
ATOM 4171 N N . ALA A 1 538 ? 18.454 0.811 9.807 1.00 53.34 538 ALA A N 1
ATOM 4172 C CA . ALA A 1 538 ? 19.636 1.358 10.457 1.00 53.34 538 ALA A CA 1
ATOM 4173 C C . ALA A 1 538 ? 19.406 2.841 10.751 1.00 53.34 538 ALA A C 1
ATOM 4175 O O . ALA A 1 538 ? 19.007 3.585 9.851 1.00 53.34 538 ALA A O 1
ATOM 4176 N N . ALA A 1 539 ? 19.661 3.285 11.978 1.00 53.06 539 ALA A N 1
ATOM 4177 C CA . ALA A 1 539 ? 19.630 4.702 12.337 1.00 53.06 539 ALA A CA 1
ATOM 4178 C C . ALA A 1 539 ? 20.651 4.965 13.449 1.00 53.06 539 ALA A C 1
ATOM 4180 O O . ALA A 1 539 ? 20.660 4.189 14.390 1.00 53.06 539 ALA A O 1
ATOM 4181 N N . PRO A 1 540 ? 21.503 6.003 13.400 1.00 43.84 540 PRO A N 1
ATOM 4182 C CA . PRO A 1 540 ? 22.330 6.387 14.537 1.00 43.84 540 PRO A CA 1
ATOM 4183 C C . PRO A 1 540 ? 21.445 6.750 15.731 1.00 43.84 540 PRO A C 1
ATOM 4185 O O . PRO A 1 540 ? 20.278 7.119 15.559 1.00 43.84 540 PRO A O 1
ATOM 4188 N N . SER A 1 541 ? 22.023 6.646 16.927 1.00 42.03 541 SER A N 1
ATOM 4189 C CA . SER A 1 541 ? 21.436 7.167 18.158 1.00 42.03 541 SER A CA 1
ATOM 4190 C C . SER A 1 541 ? 20.993 8.617 17.948 1.00 42.03 541 SER A C 1
ATOM 4192 O O . SER A 1 541 ? 21.682 9.421 17.321 1.00 42.03 541 SER A O 1
ATOM 4194 N N . SER A 1 542 ? 19.781 8.935 18.398 1.00 40.59 542 SER A N 1
ATOM 4195 C CA . SER A 1 542 ? 19.254 10.295 18.347 1.00 40.59 542 SER A CA 1
ATOM 4196 C C . SER A 1 542 ? 20.160 11.238 19.143 1.00 40.59 542 SER A C 1
ATOM 4198 O O . SER A 1 542 ? 20.373 10.999 20.333 1.00 40.59 542 SER A O 1
ATOM 4200 N N . ASP A 1 543 ? 20.624 12.317 18.507 1.00 36.50 543 ASP A N 1
ATOM 4201 C CA . ASP A 1 543 ? 21.277 13.469 19.141 1.00 36.50 543 ASP A CA 1
ATOM 4202 C C . ASP A 1 543 ? 20.346 14.084 20.204 1.00 36.50 543 ASP A C 1
ATOM 4204 O O . ASP A 1 543 ? 19.551 14.993 19.952 1.00 36.50 543 ASP A O 1
ATOM 4208 N N . HIS A 1 544 ? 20.407 13.550 21.417 1.00 35.72 544 HIS A N 1
ATOM 4209 C CA . HIS A 1 544 ? 19.960 14.196 22.645 1.00 35.72 544 HIS A CA 1
ATOM 4210 C C . HIS A 1 544 ? 21.166 14.320 23.574 1.00 35.72 544 HIS A C 1
ATOM 4212 O O . HIS A 1 544 ? 21.192 13.791 24.680 1.00 35.72 544 HIS A O 1
ATOM 4218 N N . ALA A 1 545 ? 22.190 15.012 23.089 1.00 30.52 545 ALA A N 1
ATOM 4219 C CA . ALA A 1 545 ? 23.200 15.634 23.921 1.00 30.52 545 ALA A CA 1
ATOM 4220 C C . ALA A 1 545 ? 23.484 17.009 23.320 1.00 30.52 545 ALA A C 1
ATOM 4222 O O . ALA A 1 545 ? 23.602 17.160 22.108 1.00 30.52 545 ALA A O 1
ATOM 4223 N N . GLU A 1 546 ? 23.479 18.005 24.191 1.00 29.61 546 GLU A N 1
ATOM 4224 C CA . GLU A 1 546 ? 23.714 19.411 23.909 1.00 29.61 546 GLU A CA 1
ATOM 4225 C C . GLU A 1 546 ? 24.919 19.643 22.984 1.00 29.61 546 GLU A C 1
ATOM 4227 O O . GLU A 1 546 ? 25.899 18.900 22.984 1.00 29.61 546 GLU A O 1
ATOM 4232 N N . GLU A 1 547 ? 24.829 20.727 22.218 1.00 28.89 547 GLU A N 1
ATOM 4233 C CA . GLU A 1 547 ? 25.737 21.221 21.174 1.00 28.89 547 GLU A CA 1
ATOM 4234 C C . GLU A 1 547 ? 27.148 21.622 21.684 1.00 28.89 547 GLU A C 1
ATOM 4236 O O . GLU A 1 547 ? 27.795 22.507 21.131 1.00 28.89 547 GLU A O 1
ATOM 4241 N N . SER A 1 548 ? 27.645 21.009 22.760 1.00 28.19 548 SER A N 1
ATOM 4242 C CA . SER A 1 548 ? 28.799 21.485 23.534 1.00 28.19 548 SER A CA 1
ATOM 4243 C C . SER A 1 548 ? 29.911 20.456 23.765 1.00 28.19 548 SER A C 1
ATOM 4245 O O . SER A 1 548 ? 30.820 20.722 24.550 1.00 28.19 548 SER A O 1
ATOM 4247 N N . THR A 1 549 ? 29.922 19.320 23.059 1.00 25.84 549 THR A N 1
ATOM 4248 C CA . THR A 1 549 ? 31.087 18.412 23.079 1.00 25.84 549 THR A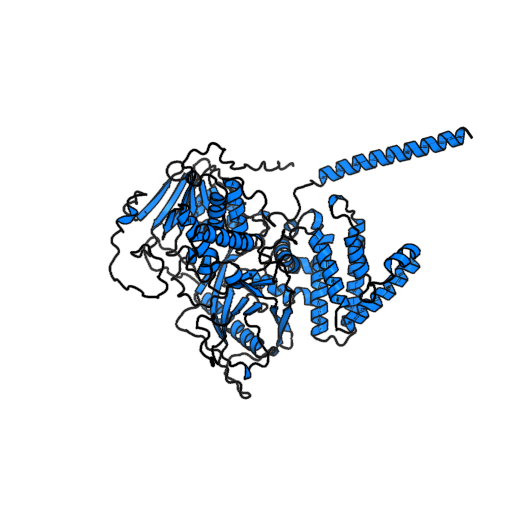 CA 1
ATOM 4249 C C . THR A 1 549 ? 31.636 18.156 21.673 1.00 25.84 549 THR A C 1
ATOM 4251 O O . THR A 1 549 ? 31.067 17.368 20.918 1.00 25.84 549 THR A O 1
ATOM 4254 N N . PRO A 1 550 ? 32.748 18.808 21.279 1.00 31.95 550 PRO A N 1
ATOM 4255 C CA . PRO A 1 550 ? 33.536 18.325 20.157 1.00 31.95 550 PRO A CA 1
ATOM 4256 C C . PRO A 1 550 ? 34.190 17.011 20.608 1.00 31.95 550 PRO A C 1
ATOM 4258 O O . PRO A 1 550 ? 34.704 16.948 21.722 1.00 31.95 550 PRO A O 1
ATOM 4261 N N . HIS A 1 551 ? 34.159 15.985 19.755 1.00 34.31 551 HIS A N 1
ATOM 4262 C CA . HIS A 1 551 ? 34.616 14.603 19.997 1.00 34.31 551 HIS A CA 1
ATOM 4263 C C . HIS A 1 551 ? 33.571 13.653 20.617 1.00 34.31 551 HIS A C 1
ATOM 4265 O O . HIS A 1 551 ? 33.607 13.323 21.801 1.00 34.31 551 HIS A O 1
ATOM 4271 N N . ARG A 1 552 ? 32.683 13.121 19.768 1.00 35.81 552 ARG A N 1
ATOM 4272 C CA . ARG A 1 552 ? 32.150 11.758 19.924 1.00 35.81 552 ARG A CA 1
ATOM 4273 C C . ARG A 1 552 ? 32.375 10.987 18.630 1.00 35.81 552 ARG A C 1
ATOM 4275 O O . ARG A 1 552 ? 31.489 10.867 17.788 1.00 35.81 552 ARG A O 1
ATOM 4282 N N . ASP A 1 553 ? 33.599 10.505 18.487 1.00 40.12 553 ASP A N 1
ATOM 4283 C CA . ASP A 1 553 ? 33.875 9.321 17.688 1.00 40.12 553 ASP A CA 1
ATOM 4284 C C . ASP A 1 553 ? 33.241 8.094 18.399 1.00 40.12 553 ASP A C 1
ATOM 4286 O O . ASP A 1 553 ? 33.071 8.100 19.617 1.00 40.12 553 ASP A O 1
ATOM 4290 N N . GLU A 1 554 ? 32.898 7.044 17.639 1.00 49.41 554 GLU A N 1
ATOM 4291 C CA . GLU A 1 554 ? 32.737 5.650 18.124 1.00 49.41 554 GLU A CA 1
ATOM 4292 C C . GLU A 1 554 ? 31.388 5.110 18.675 1.00 49.41 554 GLU A C 1
ATOM 4294 O O . GLU A 1 554 ? 31.399 4.076 19.344 1.00 49.41 554 GLU A O 1
ATOM 4299 N N . GLU A 1 555 ? 30.197 5.644 18.356 1.00 50.03 555 GLU A N 1
ATOM 4300 C CA . GLU A 1 555 ? 28.957 4.875 18.637 1.00 50.03 555 GLU A CA 1
ATOM 4301 C C . GLU A 1 555 ? 28.590 3.891 17.496 1.00 50.03 555 GLU A C 1
ATOM 4303 O O . GLU A 1 555 ? 28.379 4.309 16.350 1.00 50.03 555 GLU A O 1
ATOM 4308 N N . PRO A 1 556 ? 28.493 2.568 17.765 1.00 56.19 556 PRO A N 1
ATOM 4309 C CA . PRO A 1 556 ? 28.141 1.572 16.755 1.00 56.19 556 PRO A CA 1
ATOM 4310 C C . PRO A 1 556 ? 26.690 1.738 16.281 1.00 56.19 556 PRO A C 1
ATOM 4312 O O . PRO A 1 556 ? 25.775 1.918 17.084 1.00 56.19 556 PRO A O 1
ATOM 4315 N N . MET A 1 557 ? 26.471 1.648 14.964 1.00 58.22 557 MET A N 1
ATOM 4316 C CA . MET A 1 557 ? 25.170 1.916 14.340 1.00 58.22 557 MET A CA 1
ATOM 4317 C C . MET A 1 557 ? 24.152 0.843 14.751 1.00 58.22 557 MET A C 1
ATOM 4319 O O . MET A 1 557 ? 24.359 -0.330 14.416 1.00 58.22 557 MET A O 1
ATOM 4323 N N . PRO A 1 558 ? 23.052 1.190 15.444 1.00 59.84 558 PRO A N 1
ATOM 4324 C CA . PRO A 1 558 ? 22.044 0.210 15.788 1.00 59.84 558 PRO A CA 1
ATOM 4325 C C . PRO A 1 558 ? 21.242 -0.180 14.544 1.00 59.84 558 PRO A C 1
ATOM 4327 O O . PRO A 1 558 ? 20.876 0.643 13.699 1.00 59.84 558 PRO A O 1
ATOM 4330 N N . LEU A 1 559 ? 20.989 -1.478 14.455 1.00 61.56 559 LEU A N 1
ATOM 4331 C CA . LEU A 1 559 ? 20.172 -2.131 13.455 1.00 61.56 559 LEU A CA 1
ATOM 4332 C C . LEU A 1 559 ? 18.960 -2.737 14.149 1.00 61.56 559 LEU A C 1
ATOM 4334 O O . LEU A 1 559 ? 19.104 -3.463 15.128 1.00 61.56 559 LEU A O 1
ATOM 4338 N N . GLN A 1 560 ? 17.775 -2.499 13.611 1.00 62.75 560 GLN A N 1
ATOM 4339 C CA . GLN A 1 560 ? 16.590 -3.282 13.928 1.00 62.75 560 GLN A CA 1
ATOM 4340 C C . GLN A 1 560 ? 16.188 -4.049 12.684 1.00 62.75 560 GLN A C 1
ATOM 4342 O O . GLN A 1 560 ? 16.102 -3.469 11.603 1.00 62.75 560 GLN A O 1
ATOM 4347 N N . PHE A 1 561 ? 15.909 -5.335 12.830 1.00 65.69 561 PHE A N 1
ATOM 4348 C CA . PHE A 1 561 ? 15.424 -6.142 11.728 1.00 65.69 561 PHE A CA 1
ATOM 4349 C C . PHE A 1 561 ? 14.164 -6.900 12.101 1.00 65.69 561 PHE A C 1
ATOM 4351 O O . PHE A 1 561 ? 13.878 -7.173 13.270 1.00 65.69 561 PHE A O 1
ATOM 4358 N N . THR A 1 562 ? 13.406 -7.211 11.059 1.00 64.12 562 THR A N 1
ATOM 4359 C CA . THR A 1 562 ? 12.153 -7.944 11.139 1.00 64.12 562 THR A CA 1
ATOM 4360 C C . THR A 1 562 ? 12.194 -9.103 10.157 1.00 64.12 562 THR A C 1
ATOM 4362 O O . THR A 1 562 ? 12.573 -8.921 8.997 1.00 64.12 562 THR A O 1
ATOM 4365 N N . ALA A 1 563 ? 11.843 -10.297 10.629 1.00 65.19 563 ALA A N 1
ATOM 4366 C CA . ALA A 1 563 ? 11.766 -11.497 9.805 1.00 65.19 563 ALA A CA 1
ATOM 4367 C C . ALA A 1 563 ? 10.560 -12.348 10.221 1.00 65.19 563 ALA A C 1
ATOM 4369 O O . ALA A 1 563 ? 10.366 -12.563 11.413 1.00 65.19 563 ALA A O 1
ATOM 4370 N N . PRO A 1 564 ? 9.730 -12.834 9.291 1.00 64.50 564 PRO A N 1
ATOM 4371 C CA . PRO A 1 564 ? 8.591 -13.666 9.633 1.00 64.50 564 PRO A CA 1
ATOM 4372 C C . PRO A 1 564 ? 9.039 -15.033 10.166 1.00 64.50 564 PRO A C 1
ATOM 4374 O O . PRO A 1 564 ? 10.095 -15.557 9.809 1.00 64.50 564 PRO A O 1
ATOM 4377 N N . VAL A 1 565 ? 8.207 -15.613 11.021 1.00 62.53 565 VAL A N 1
ATOM 4378 C CA . VAL A 1 565 ? 8.426 -16.878 11.720 1.00 62.53 565 VAL A CA 1
ATOM 4379 C C . VAL A 1 565 ? 7.279 -17.837 11.360 1.00 62.53 565 VAL A C 1
ATOM 4381 O O . VAL A 1 565 ? 6.138 -17.384 11.227 1.00 62.53 565 VAL A O 1
ATOM 4384 N N . PRO A 1 566 ? 7.542 -19.148 11.193 1.00 58.59 566 PRO A N 1
ATOM 4385 C CA . PRO A 1 566 ? 6.499 -20.141 10.938 1.00 58.59 566 PRO A CA 1
ATOM 4386 C C . PRO A 1 566 ? 5.318 -20.098 11.902 1.00 58.59 566 PRO A C 1
ATOM 4388 O O . PRO A 1 566 ? 5.480 -19.991 13.111 1.00 58.59 566 PRO A O 1
ATOM 4391 N N . ALA A 1 567 ? 4.098 -20.214 11.372 1.00 51.69 567 ALA A N 1
ATOM 4392 C CA . ALA A 1 567 ? 2.908 -20.295 12.209 1.00 51.69 567 ALA A CA 1
ATOM 4393 C C . ALA A 1 567 ? 2.989 -21.501 13.155 1.00 51.69 567 ALA A C 1
ATOM 4395 O O . ALA A 1 567 ? 3.321 -22.612 12.742 1.00 51.69 567 ALA A O 1
ATOM 4396 N N . GLY A 1 568 ? 2.649 -21.277 14.427 1.00 49.38 568 GLY A N 1
ATOM 4397 C CA . GLY A 1 568 ? 2.717 -22.297 15.476 1.00 49.38 568 GLY A CA 1
ATOM 4398 C C . GLY A 1 568 ? 4.050 -22.378 16.229 1.00 49.38 568 GLY A C 1
ATOM 4399 O O . GLY A 1 568 ? 4.147 -23.188 17.146 1.00 49.38 568 GLY A O 1
ATOM 4400 N N . THR A 1 569 ? 5.046 -21.540 15.915 1.00 49.66 569 THR A N 1
ATOM 4401 C CA . THR A 1 569 ? 6.316 -21.475 16.672 1.00 49.66 569 THR A CA 1
ATOM 4402 C C . THR A 1 569 ? 6.182 -20.841 18.052 1.00 49.66 569 THR A C 1
ATOM 4404 O O . THR A 1 569 ? 7.034 -21.071 18.898 1.00 49.66 569 THR A O 1
ATOM 4407 N N . ALA A 1 570 ? 5.113 -20.084 18.304 1.00 42.94 570 ALA A N 1
ATOM 4408 C CA . ALA A 1 570 ? 4.691 -19.694 19.643 1.00 42.94 570 ALA A CA 1
ATOM 4409 C C . ALA A 1 570 ? 3.177 -19.466 19.644 1.00 42.94 570 ALA A C 1
ATOM 4411 O O . ALA A 1 570 ? 2.671 -18.590 18.944 1.00 42.94 570 ALA A O 1
ATOM 4412 N N . ARG A 1 571 ? 2.434 -20.267 20.410 1.00 41.56 571 ARG A N 1
ATOM 4413 C CA . ARG A 1 571 ? 1.056 -19.942 20.783 1.00 41.56 571 ARG A CA 1
ATOM 4414 C C . ARG A 1 571 ? 1.089 -19.396 22.197 1.00 41.56 571 ARG A C 1
ATOM 4416 O O . ARG A 1 571 ? 1.303 -20.152 23.140 1.00 41.56 571 ARG A O 1
ATOM 4423 N N . THR A 1 572 ? 0.819 -18.109 22.371 1.00 36.47 572 THR A N 1
ATOM 4424 C CA . THR A 1 572 ? 0.432 -17.593 23.685 1.00 36.47 572 THR A CA 1
ATOM 4425 C C . THR A 1 572 ? -0.997 -18.049 23.964 1.00 36.47 572 THR A C 1
ATOM 4427 O O . THR A 1 572 ? -1.979 -17.376 23.658 1.00 36.47 572 THR A O 1
ATOM 4430 N N . ARG A 1 573 ? -1.146 -19.251 24.532 1.00 31.70 573 ARG A N 1
ATOM 4431 C CA . ARG A 1 573 ? -2.421 -19.645 25.132 1.00 31.70 573 ARG A CA 1
ATOM 4432 C C . ARG A 1 573 ? -2.540 -18.899 26.457 1.00 31.70 573 ARG A C 1
ATOM 4434 O O . ARG A 1 573 ? -1.809 -19.185 27.402 1.00 31.70 573 ARG A O 1
ATOM 4441 N N . HIS A 1 574 ? -3.463 -17.945 26.532 1.00 36.84 574 HIS A N 1
ATOM 4442 C CA . HIS A 1 574 ? -3.929 -17.460 27.824 1.00 36.84 574 HIS A CA 1
ATOM 4443 C C . HIS A 1 574 ? -4.719 -18.591 28.477 1.00 36.84 574 HIS A C 1
ATOM 4445 O O . HIS A 1 574 ? -5.823 -18.921 28.039 1.00 36.84 574 HIS A O 1
ATOM 4451 N N . ASP A 1 575 ? -4.127 -19.233 29.484 1.00 27.50 575 ASP A N 1
ATOM 4452 C CA . ASP A 1 575 ? -4.908 -20.081 30.367 1.00 27.50 575 ASP A CA 1
ATOM 4453 C C . ASP A 1 575 ? -5.919 -19.197 31.122 1.00 27.50 575 ASP A C 1
ATOM 4455 O O . ASP A 1 575 ? -5.669 -18.030 31.429 1.00 27.50 575 ASP A O 1
ATOM 4459 N N . ALA A 1 576 ? -7.109 -19.731 31.381 1.00 30.77 576 ALA A N 1
ATOM 4460 C CA . ALA A 1 576 ? -8.096 -19.057 32.222 1.00 30.77 576 ALA A CA 1
ATOM 4461 C C . ALA A 1 576 ? -7.757 -19.192 33.726 1.00 30.77 576 ALA A C 1
ATOM 4463 O O . ALA A 1 576 ? -8.570 -18.822 34.569 1.00 30.77 576 ALA A O 1
ATOM 4464 N N . SER A 1 577 ? -6.592 -19.762 34.063 1.00 27.72 577 SER A N 1
ATOM 4465 C CA . SER A 1 577 ? -6.180 -20.184 35.407 1.00 27.72 577 SER A CA 1
ATOM 4466 C C . SER A 1 577 ? -5.086 -19.317 36.042 1.00 27.72 577 SER A C 1
ATOM 4468 O O . SER A 1 577 ? -4.674 -19.599 37.164 1.00 27.72 577 SER A O 1
ATOM 4470 N N . GLY A 1 578 ? -4.659 -18.230 35.397 1.00 29.66 578 GLY A N 1
ATOM 4471 C CA . GLY A 1 578 ? -3.692 -17.293 35.972 1.00 29.66 578 GLY A CA 1
ATOM 4472 C C . GLY A 1 578 ? -2.250 -17.812 35.994 1.00 29.66 578 GLY A C 1
ATOM 4473 O O . GLY A 1 578 ? -1.434 -17.285 36.750 1.00 29.66 578 GLY A O 1
ATOM 4474 N N . GLY A 1 579 ? -1.919 -18.817 35.179 1.00 25.02 579 GLY A N 1
ATOM 4475 C CA . GLY A 1 579 ? -0.540 -19.245 34.957 1.00 25.02 579 GLY A CA 1
ATOM 4476 C C . GLY A 1 579 ? 0.232 -18.257 34.075 1.00 25.02 579 GLY A C 1
ATOM 4477 O O . GLY A 1 579 ? -0.355 -17.512 33.285 1.00 25.02 579 GLY A O 1
ATOM 4478 N N . GLN A 1 580 ? 1.568 -18.246 34.186 1.00 26.45 580 GLN A N 1
ATOM 4479 C CA . GLN A 1 580 ? 2.402 -17.623 33.151 1.00 26.45 580 GLN A CA 1
ATOM 4480 C C . GLN A 1 580 ? 2.042 -18.225 31.782 1.00 26.45 580 GLN A C 1
ATOM 4482 O O . GLN A 1 580 ? 1.770 -19.428 31.724 1.00 26.45 580 GLN A O 1
ATOM 4487 N N . PRO A 1 581 ? 2.018 -17.424 30.698 1.00 31.03 581 PRO A N 1
ATOM 4488 C CA . PRO A 1 581 ? 1.741 -17.944 29.365 1.00 31.03 581 PRO A CA 1
ATOM 4489 C C . PRO A 1 581 ? 2.722 -19.081 29.071 1.00 31.03 581 PRO A C 1
ATOM 4491 O O . PRO A 1 581 ? 3.927 -18.861 28.990 1.00 31.03 581 PRO A O 1
ATOM 4494 N N . LYS A 1 582 ? 2.209 -20.310 28.970 1.00 31.58 582 LYS A N 1
ATOM 4495 C CA . LYS A 1 582 ? 3.002 -21.438 28.489 1.00 31.58 582 LYS A CA 1
ATOM 4496 C C . LYS A 1 582 ? 3.076 -21.314 26.975 1.00 31.58 582 LYS A C 1
ATOM 4498 O O . LYS A 1 582 ? 2.051 -21.413 26.300 1.00 31.58 582 LYS A O 1
ATOM 4503 N N . GLU A 1 583 ? 4.276 -21.071 26.464 1.00 38.62 583 GLU A N 1
ATOM 4504 C CA . GLU A 1 583 ? 4.578 -21.188 25.042 1.00 38.62 583 GLU A CA 1
ATOM 4505 C C . GLU A 1 583 ? 4.484 -22.672 24.658 1.00 38.62 583 GLU A C 1
ATOM 4507 O O . GLU A 1 583 ? 5.429 -23.435 24.805 1.00 38.62 583 GLU A O 1
ATOM 4512 N N . GLU A 1 584 ? 3.312 -23.122 24.208 1.00 39.34 584 GLU A N 1
ATOM 4513 C CA . GLU A 1 584 ? 3.191 -24.405 23.505 1.00 39.34 584 GLU A CA 1
ATOM 4514 C C . GLU A 1 584 ? 3.438 -24.138 22.016 1.00 39.34 584 GLU A C 1
ATOM 4516 O O . GLU A 1 584 ? 2.510 -23.912 21.233 1.00 39.34 584 GLU A O 1
ATOM 4521 N N . GLY A 1 585 ? 4.716 -24.086 21.650 1.00 50.91 585 GLY A N 1
ATOM 4522 C CA . GLY A 1 585 ? 5.201 -24.033 20.274 1.00 50.91 585 GLY A CA 1
ATOM 4523 C C . GLY A 1 585 ? 6.204 -25.155 20.017 1.00 50.91 585 GLY A C 1
ATOM 4524 O O . GLY A 1 585 ? 6.749 -25.739 20.951 1.00 50.91 585 GLY A O 1
ATOM 4525 N N . ASP A 1 586 ? 6.447 -25.477 18.748 1.00 58.38 586 ASP A N 1
ATOM 4526 C CA . ASP A 1 586 ? 7.588 -26.319 18.384 1.00 58.38 586 ASP A CA 1
ATOM 4527 C C . ASP A 1 586 ? 8.881 -25.521 18.637 1.00 58.38 586 ASP A C 1
ATOM 4529 O O . ASP A 1 586 ? 9.323 -24.739 17.791 1.00 58.38 586 ASP A O 1
ATOM 4533 N N . GLU A 1 587 ? 9.459 -25.681 19.834 1.00 59.69 587 GLU A N 1
ATOM 4534 C CA . GLU A 1 587 ? 10.699 -25.014 20.258 1.00 59.69 587 GLU A CA 1
ATOM 4535 C C . GLU A 1 587 ? 11.837 -25.221 19.244 1.00 59.69 587 GLU A C 1
ATOM 4537 O O . GLU A 1 587 ? 12.654 -24.323 19.030 1.00 59.69 587 GLU A O 1
ATOM 4542 N N . SER A 1 588 ? 11.867 -26.373 18.560 1.00 61.94 588 SER A N 1
ATOM 4543 C CA . SER A 1 588 ? 12.860 -26.670 17.526 1.00 61.94 588 SER A CA 1
ATOM 4544 C C . SER A 1 588 ? 12.659 -25.799 16.286 1.00 61.94 588 SER A C 1
ATOM 4546 O O . SER A 1 588 ? 13.619 -25.218 15.770 1.00 61.94 588 SER A O 1
ATOM 4548 N N . ALA A 1 589 ? 11.412 -25.640 15.836 1.00 61.78 589 ALA A N 1
ATOM 4549 C CA . ALA A 1 589 ? 11.076 -24.761 14.719 1.00 61.78 589 ALA A CA 1
ATOM 4550 C C . ALA A 1 589 ? 11.354 -23.283 15.041 1.00 61.78 589 ALA A C 1
ATOM 4552 O O . ALA A 1 589 ? 11.852 -22.550 14.180 1.00 61.78 589 ALA A O 1
ATOM 4553 N N . TYR A 1 590 ? 11.092 -22.851 16.279 1.00 61.50 590 TYR A N 1
ATOM 4554 C CA . TYR A 1 590 ? 11.405 -21.495 16.733 1.00 61.50 590 TYR A CA 1
ATOM 4555 C C . TYR A 1 590 ? 12.919 -21.235 16.772 1.00 61.50 590 TYR A C 1
ATOM 4557 O O . TYR A 1 590 ? 13.398 -20.265 16.177 1.00 61.50 590 TYR A O 1
ATOM 4565 N N . ALA A 1 591 ? 13.696 -22.143 17.372 1.00 64.94 591 ALA A N 1
ATOM 4566 C CA . ALA A 1 591 ? 15.156 -22.060 17.397 1.00 64.94 591 ALA A CA 1
ATOM 4567 C C . ALA A 1 591 ? 15.762 -22.057 15.980 1.00 64.94 591 ALA A C 1
ATOM 4569 O O . ALA A 1 591 ? 16.661 -21.267 15.681 1.00 64.94 591 ALA A O 1
ATOM 4570 N N . ALA A 1 592 ? 15.234 -22.883 15.070 1.00 68.44 592 ALA A N 1
ATOM 4571 C CA . ALA A 1 592 ? 15.660 -22.909 13.673 1.00 68.44 592 ALA A CA 1
ATOM 4572 C C . ALA A 1 592 ? 15.359 -21.592 12.935 1.00 68.44 592 ALA A C 1
ATOM 4574 O O . ALA A 1 592 ? 16.155 -21.167 12.091 1.00 68.44 592 ALA A O 1
ATOM 4575 N N . ALA A 1 593 ? 14.235 -20.934 13.240 1.00 65.12 593 ALA A N 1
ATOM 4576 C CA . ALA A 1 593 ? 13.886 -19.632 12.673 1.00 65.12 593 ALA A CA 1
ATOM 4577 C C . ALA A 1 593 ? 14.807 -18.511 13.181 1.00 65.12 593 ALA A C 1
ATOM 4579 O O . ALA A 1 593 ? 15.281 -17.702 12.379 1.00 65.12 593 ALA A O 1
ATOM 4580 N N . ILE A 1 594 ? 15.129 -18.496 14.480 1.00 67.94 594 ILE A N 1
ATOM 4581 C CA . ILE A 1 594 ? 16.120 -17.570 15.053 1.00 67.94 594 ILE A CA 1
ATOM 4582 C C . ILE A 1 594 ? 17.477 -17.752 14.369 1.00 67.94 594 ILE A C 1
ATOM 4584 O O . ILE A 1 594 ? 18.057 -16.785 13.879 1.00 67.94 594 ILE A O 1
ATOM 4588 N N . GLU A 1 595 ? 17.964 -18.989 14.269 1.00 70.12 595 GLU A N 1
ATOM 4589 C CA . GLU A 1 595 ? 19.274 -19.277 13.685 1.00 70.12 595 GLU A CA 1
ATOM 4590 C C . GLU A 1 595 ? 19.334 -18.930 12.186 1.00 70.12 595 GLU A C 1
ATOM 4592 O O . GLU A 1 595 ? 20.331 -18.394 11.695 1.00 70.12 595 GLU A O 1
ATOM 4597 N N . ARG A 1 596 ? 18.248 -19.172 11.440 1.00 70.38 596 ARG A N 1
ATOM 4598 C CA . ARG A 1 596 ? 18.129 -18.725 10.044 1.00 70.38 596 ARG A CA 1
ATOM 4599 C C . ARG A 1 596 ? 18.218 -17.203 9.939 1.00 70.38 596 ARG A C 1
ATOM 4601 O O . ARG A 1 596 ? 18.913 -16.695 9.061 1.00 70.38 596 ARG A O 1
ATOM 4608 N N . THR A 1 597 ? 17.539 -16.495 10.837 1.00 68.00 597 THR A N 1
ATOM 4609 C CA . THR A 1 597 ? 17.525 -15.031 10.860 1.00 68.00 597 THR A CA 1
ATOM 4610 C C . THR A 1 597 ? 18.903 -14.471 11.217 1.00 68.00 597 THR A C 1
ATOM 4612 O O . THR A 1 597 ? 19.377 -13.551 10.552 1.00 68.00 597 THR A O 1
ATOM 4615 N N . ARG A 1 598 ? 19.602 -15.087 12.179 1.00 69.44 598 ARG A N 1
ATOM 4616 C CA . ARG A 1 598 ? 20.985 -14.751 12.550 1.00 69.44 598 ARG A CA 1
ATOM 4617 C C . ARG A 1 598 ? 21.942 -14.849 11.360 1.00 69.44 598 ARG A C 1
ATOM 4619 O O . ARG A 1 598 ? 22.633 -13.884 11.058 1.00 69.44 598 ARG A O 1
ATOM 4626 N N . ARG A 1 599 ? 21.908 -15.954 10.606 1.00 71.81 599 ARG A N 1
ATOM 4627 C CA . ARG A 1 599 ? 22.759 -16.120 9.409 1.00 71.81 599 ARG A CA 1
ATOM 4628 C C . ARG A 1 599 ? 22.512 -15.060 8.332 1.00 71.81 599 ARG A C 1
ATOM 4630 O O . ARG A 1 599 ? 23.453 -14.594 7.686 1.00 71.81 599 ARG A O 1
ATOM 4637 N N . ARG A 1 600 ? 21.251 -14.670 8.120 1.00 72.81 600 ARG A N 1
ATOM 4638 C CA . ARG A 1 600 ? 20.910 -13.590 7.177 1.00 72.81 600 ARG A CA 1
ATOM 4639 C C . ARG A 1 600 ? 21.409 -12.241 7.658 1.00 72.81 600 ARG A C 1
ATOM 4641 O O . ARG A 1 600 ? 21.881 -11.456 6.843 1.00 72.81 600 ARG A O 1
ATOM 4648 N N . PHE A 1 601 ? 21.319 -11.983 8.958 1.00 70.50 601 PHE A N 1
ATOM 4649 C CA . PHE A 1 601 ? 21.857 -10.772 9.556 1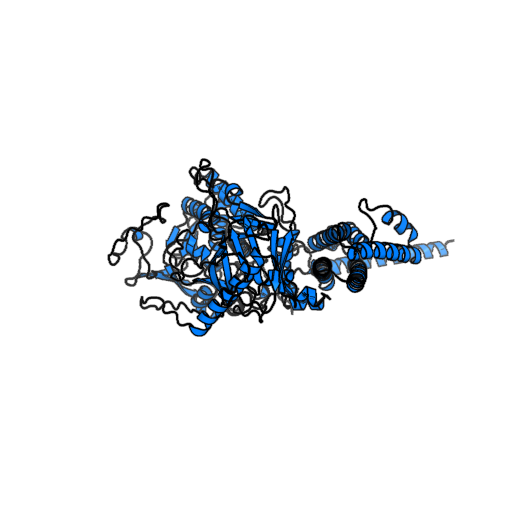.00 70.50 601 PHE A CA 1
ATOM 4650 C C . PHE A 1 601 ? 23.373 -10.676 9.360 1.00 70.50 601 PHE A C 1
ATOM 4652 O O . PHE A 1 601 ? 23.849 -9.637 8.918 1.00 70.50 601 PHE A O 1
ATOM 4659 N N . ASP A 1 602 ? 24.116 -11.762 9.581 1.00 68.94 602 ASP A N 1
ATOM 4660 C CA . ASP A 1 602 ? 25.570 -11.772 9.370 1.00 68.94 602 ASP A CA 1
ATOM 4661 C C . ASP A 1 602 ? 25.926 -11.504 7.896 1.00 68.94 602 ASP A C 1
ATOM 4663 O O . ASP A 1 602 ? 26.797 -10.688 7.591 1.00 68.94 602 ASP A O 1
ATOM 4667 N N . THR A 1 603 ? 25.183 -12.125 6.972 1.00 70.94 603 THR A N 1
ATOM 4668 C CA . THR A 1 603 ? 25.304 -11.879 5.523 1.00 70.94 603 THR A CA 1
ATOM 4669 C C . THR A 1 603 ? 25.035 -10.412 5.191 1.00 70.94 603 THR A C 1
ATOM 4671 O O . THR A 1 603 ? 25.802 -9.772 4.473 1.00 70.94 603 THR A O 1
ATOM 4674 N N . LEU A 1 604 ? 23.953 -9.851 5.733 1.00 70.62 604 LEU A N 1
ATOM 4675 C CA . LEU A 1 604 ? 23.591 -8.457 5.528 1.00 70.62 604 LEU A CA 1
ATOM 4676 C C . LEU A 1 604 ? 24.662 -7.512 6.060 1.00 70.62 604 LEU A C 1
ATOM 4678 O O . LEU A 1 604 ? 25.047 -6.583 5.357 1.00 70.62 604 LEU A O 1
ATOM 4682 N N . ALA A 1 605 ? 25.112 -7.723 7.295 1.00 67.81 605 ALA A N 1
ATOM 4683 C CA . ALA A 1 605 ? 26.109 -6.887 7.943 1.00 67.81 605 ALA A CA 1
ATOM 4684 C C . ALA A 1 605 ? 27.388 -6.829 7.099 1.00 67.81 605 ALA A C 1
ATOM 4686 O O . ALA A 1 605 ? 27.877 -5.736 6.810 1.00 67.81 605 ALA A O 1
ATOM 4687 N N . ALA A 1 606 ? 27.853 -7.980 6.605 1.00 68.69 606 ALA A N 1
ATOM 4688 C CA . ALA A 1 606 ? 28.992 -8.057 5.698 1.00 68.69 606 ALA A CA 1
ATOM 4689 C C . ALA A 1 606 ? 28.749 -7.275 4.393 1.00 68.69 606 ALA A C 1
ATOM 4691 O O . ALA A 1 606 ? 29.567 -6.441 4.005 1.00 68.69 606 ALA A O 1
ATOM 4692 N N . VAL A 1 607 ? 27.597 -7.459 3.737 1.00 72.31 607 VAL A N 1
ATOM 4693 C CA . VAL A 1 607 ? 27.282 -6.735 2.490 1.00 72.31 607 VAL A CA 1
ATOM 4694 C C . VAL A 1 607 ? 27.127 -5.227 2.722 1.00 72.31 607 VAL A C 1
ATOM 4696 O O . VAL A 1 607 ? 27.487 -4.430 1.856 1.00 72.31 607 VAL A O 1
ATOM 4699 N N . LEU A 1 608 ? 26.620 -4.796 3.878 1.00 68.81 608 LEU A N 1
ATOM 4700 C CA . LEU A 1 608 ? 26.500 -3.377 4.216 1.00 68.81 608 LEU A CA 1
ATOM 4701 C C . LEU A 1 608 ? 27.864 -2.716 4.450 1.00 68.81 608 LEU A C 1
ATOM 4703 O O . LEU A 1 608 ? 28.049 -1.576 4.020 1.00 68.81 608 LEU A O 1
ATOM 4707 N N . LEU A 1 609 ? 28.802 -3.421 5.089 1.00 66.31 609 LEU A N 1
ATOM 4708 C CA . LEU A 1 609 ? 30.155 -2.927 5.362 1.00 66.31 609 LEU A CA 1
ATOM 4709 C C . LEU A 1 609 ? 31.045 -2.928 4.110 1.00 66.31 609 LEU A C 1
ATOM 4711 O O . LEU A 1 609 ? 31.782 -1.966 3.874 1.00 66.31 609 LEU A O 1
ATOM 4715 N N . HIS A 1 610 ? 30.947 -3.977 3.290 1.00 66.69 610 HIS A N 1
ATOM 4716 C CA . HIS A 1 610 ? 31.875 -4.226 2.182 1.00 66.69 610 HIS A CA 1
ATOM 4717 C C . HIS A 1 610 ? 31.281 -3.954 0.791 1.00 66.69 610 HIS A C 1
ATOM 4719 O O . HIS A 1 610 ? 32.014 -3.879 -0.190 1.00 66.69 610 HIS A O 1
ATOM 4725 N N . GLY A 1 611 ? 29.961 -3.796 0.670 1.00 65.44 611 GLY A N 1
ATOM 4726 C CA . GLY A 1 611 ? 29.255 -3.592 -0.603 1.00 65.44 611 GLY A CA 1
ATOM 4727 C C . GLY A 1 611 ? 29.057 -4.864 -1.442 1.00 65.44 611 GLY A C 1
ATOM 4728 O O . GLY A 1 611 ? 28.181 -4.881 -2.313 1.00 65.44 611 GLY A O 1
ATOM 4729 N N . PHE A 1 612 ? 29.820 -5.924 -1.161 1.00 73.31 612 PHE A N 1
ATOM 4730 C CA . PHE A 1 612 ? 29.775 -7.225 -1.824 1.00 73.31 612 PHE A CA 1
ATOM 4731 C C . PHE A 1 612 ? 30.206 -8.349 -0.866 1.00 73.31 612 PHE A C 1
ATOM 4733 O O . PHE A 1 612 ? 31.098 -8.139 -0.047 1.00 73.31 612 PHE A O 1
ATOM 4740 N N . LEU A 1 613 ? 29.598 -9.532 -0.994 1.00 75.38 613 LEU A N 1
ATOM 4741 C CA . LEU A 1 613 ? 29.993 -10.756 -0.288 1.00 75.38 613 LEU A CA 1
ATOM 4742 C C . LEU A 1 613 ? 29.944 -11.974 -1.239 1.00 75.38 613 LEU A C 1
ATOM 4744 O O . LEU A 1 613 ? 28.863 -12.258 -1.760 1.00 75.38 613 LEU A O 1
ATOM 4748 N N . PRO A 1 614 ? 31.046 -12.712 -1.472 1.00 68.81 614 PRO A N 1
ATOM 4749 C CA . PRO A 1 614 ? 31.061 -13.908 -2.323 1.00 68.81 614 PRO A CA 1
ATOM 4750 C C . PRO A 1 614 ? 30.211 -15.076 -1.790 1.00 68.81 614 PRO A C 1
ATOM 4752 O O . PRO A 1 614 ? 30.056 -15.249 -0.583 1.00 68.81 614 PRO A O 1
ATOM 4755 N N . HIS A 1 615 ? 29.709 -15.945 -2.679 1.00 66.75 615 HIS A N 1
ATOM 4756 C CA . HIS A 1 615 ? 29.096 -17.217 -2.254 1.00 66.75 615 HIS A CA 1
ATOM 4757 C C . HIS A 1 615 ? 30.153 -18.173 -1.665 1.00 66.75 615 HIS A C 1
ATOM 4759 O O . HIS A 1 615 ? 31.236 -18.321 -2.224 1.00 66.75 615 HIS A O 1
ATOM 4765 N N . GLY A 1 616 ? 29.819 -18.873 -0.573 1.00 54.31 616 GLY A N 1
ATOM 4766 C CA . GLY A 1 616 ? 30.698 -19.859 0.082 1.00 54.31 616 GLY A CA 1
ATOM 4767 C C . GLY A 1 616 ? 31.559 -19.300 1.222 1.00 54.31 616 GLY A C 1
ATOM 4768 O O . GLY A 1 616 ? 32.053 -20.075 2.039 1.00 54.31 616 GLY A O 1
ATOM 4769 N N . GLU A 1 617 ? 31.665 -17.975 1.350 1.00 51.16 617 GLU A N 1
ATOM 4770 C CA . GLU A 1 617 ? 32.142 -17.332 2.576 1.00 51.16 617 GLU A CA 1
ATOM 4771 C C . GLU A 1 617 ? 30.997 -17.297 3.591 1.00 51.16 617 GLU A C 1
ATOM 4773 O O . GLU A 1 617 ? 30.196 -16.366 3.663 1.00 51.16 617 GLU A O 1
ATOM 4778 N N . HIS A 1 618 ? 30.871 -18.369 4.368 1.00 44.66 618 HIS A N 1
ATOM 4779 C CA . HIS A 1 618 ? 30.030 -18.332 5.552 1.00 44.66 618 HIS A CA 1
ATOM 4780 C C . HIS A 1 618 ? 30.747 -17.528 6.642 1.00 44.66 618 HIS A C 1
ATOM 4782 O O . HIS A 1 618 ? 31.864 -17.869 7.036 1.00 44.66 618 HIS A O 1
ATOM 4788 N N . SER A 1 619 ? 30.080 -16.501 7.179 1.00 43.25 619 SER A N 1
ATOM 4789 C CA . SER A 1 619 ? 30.396 -15.936 8.497 1.00 43.25 619 SER A CA 1
ATOM 4790 C C . SER A 1 619 ? 30.143 -17.012 9.563 1.00 43.25 619 SER A C 1
ATOM 4792 O O . SER A 1 619 ? 29.119 -17.028 10.237 1.00 43.25 619 SER A O 1
ATOM 4794 N N . THR A 1 620 ? 31.010 -18.018 9.640 1.00 36.28 620 THR A N 1
ATOM 4795 C CA . THR A 1 620 ? 30.911 -19.110 10.623 1.00 36.28 620 THR A CA 1
ATOM 4796 C C . THR A 1 620 ? 32.187 -19.291 11.435 1.00 36.28 620 THR A C 1
ATOM 4798 O O . THR A 1 620 ? 32.243 -20.178 12.278 1.00 36.28 620 THR A O 1
ATOM 4801 N N . SER A 1 621 ? 33.210 -18.459 11.239 1.00 30.09 621 SER A N 1
ATOM 4802 C CA . SER A 1 621 ? 34.410 -18.430 12.081 1.00 30.09 621 SER A CA 1
ATOM 4803 C C . SER A 1 621 ? 35.161 -17.108 11.848 1.00 30.09 621 SER A C 1
ATOM 4805 O O . SER A 1 621 ? 35.077 -16.587 10.733 1.00 30.09 621 SER A O 1
ATOM 4807 N N . PRO A 1 622 ? 35.864 -16.535 12.848 1.00 34.19 622 PRO A N 1
ATOM 4808 C CA . PRO A 1 622 ? 36.690 -15.340 12.672 1.00 34.19 622 PRO A CA 1
ATOM 4809 C C . PRO A 1 622 ? 37.890 -15.677 11.775 1.00 34.19 622 PRO A C 1
ATOM 4811 O O . PRO A 1 622 ? 38.992 -15.936 12.250 1.00 34.19 622 PRO A O 1
ATOM 4814 N N . VAL A 1 623 ? 37.681 -15.751 10.462 1.00 26.91 623 VAL A N 1
ATOM 4815 C CA . VAL A 1 623 ? 38.727 -16.136 9.512 1.00 26.91 623 VAL A CA 1
ATOM 4816 C C . VAL A 1 623 ? 39.365 -14.879 8.940 1.00 26.91 623 VAL A C 1
ATOM 4818 O O . VAL A 1 623 ? 38.898 -14.277 7.982 1.00 26.91 623 VAL A O 1
ATOM 4821 N N . SER A 1 624 ? 40.442 -14.477 9.607 1.00 29.78 624 SER A N 1
ATOM 4822 C CA . SER A 1 624 ? 41.732 -14.170 8.983 1.00 29.78 624 SER A CA 1
ATOM 4823 C C . SER A 1 624 ? 41.729 -13.755 7.497 1.00 29.78 624 SER A C 1
ATOM 4825 O O . SER A 1 624 ? 42.004 -14.579 6.624 1.00 29.78 624 SER A O 1
ATOM 4827 N N . ARG A 1 625 ? 41.584 -12.440 7.241 1.00 28.36 625 ARG A N 1
ATOM 4828 C CA . ARG A 1 625 ? 42.534 -11.541 6.519 1.00 28.36 625 ARG A CA 1
ATOM 4829 C C . ARG A 1 625 ? 41.903 -10.159 6.229 1.00 28.36 625 ARG A C 1
ATOM 4831 O O . ARG A 1 625 ? 40.697 -10.087 6.048 1.00 28.36 625 ARG A O 1
ATOM 4838 N N . PRO A 1 626 ? 42.711 -9.117 5.964 1.00 30.62 626 PRO A N 1
ATOM 4839 C CA . PRO A 1 626 ? 43.732 -8.480 6.793 1.00 30.62 626 PRO A CA 1
ATOM 4840 C C . PRO A 1 626 ? 43.160 -7.203 7.463 1.00 30.62 626 PRO A C 1
ATOM 4842 O O . PRO A 1 626 ? 42.546 -6.374 6.807 1.00 30.62 626 PRO A O 1
ATOM 4845 N N . GLU A 1 627 ? 43.365 -7.049 8.773 1.00 29.81 627 GLU A N 1
ATOM 4846 C CA . GLU A 1 627 ? 43.201 -5.782 9.526 1.00 29.81 627 GLU A CA 1
ATOM 4847 C C . GLU A 1 627 ? 41.817 -5.081 9.555 1.00 29.81 627 GLU A C 1
ATOM 4849 O O . GLU A 1 627 ? 41.745 -3.882 9.805 1.00 29.81 627 GLU A O 1
ATOM 4854 N N . ALA A 1 628 ? 40.698 -5.803 9.426 1.00 31.00 628 ALA A N 1
ATOM 4855 C CA . ALA A 1 628 ? 39.373 -5.283 9.804 1.00 31.00 628 ALA A CA 1
ATOM 4856 C C . ALA A 1 628 ? 38.840 -6.017 11.047 1.00 31.00 628 ALA A C 1
ATOM 4858 O O . ALA A 1 628 ? 38.166 -7.044 10.958 1.00 31.00 628 ALA A O 1
ATOM 4859 N N . GLN A 1 629 ? 39.181 -5.513 12.234 1.00 29.31 629 GLN A N 1
ATOM 4860 C CA . GLN A 1 629 ? 38.619 -5.972 13.509 1.00 29.31 629 GLN A CA 1
ATOM 4861 C C . GLN A 1 629 ? 37.214 -5.375 13.709 1.00 29.31 629 GLN A C 1
ATOM 4863 O O . GLN A 1 629 ? 37.034 -4.428 14.465 1.00 29.31 629 GLN A O 1
ATOM 4868 N N . GLY A 1 630 ? 36.209 -5.932 13.032 1.00 32.28 630 GLY A N 1
ATOM 4869 C CA . GLY A 1 630 ? 34.796 -5.593 13.233 1.00 32.28 630 GLY A CA 1
ATOM 4870 C C . GLY A 1 630 ? 33.981 -6.823 13.626 1.00 32.28 630 GLY A C 1
ATOM 4871 O O . GLY A 1 630 ? 33.270 -7.384 12.799 1.00 32.28 630 GLY A O 1
ATOM 4872 N N . VAL A 1 631 ? 34.095 -7.291 14.872 1.00 33.59 631 VAL A N 1
ATOM 4873 C CA . VAL A 1 631 ? 33.262 -8.395 15.386 1.00 33.59 631 VAL A CA 1
ATOM 4874 C C . VAL A 1 631 ? 31.852 -7.871 15.623 1.00 33.59 631 VAL A C 1
ATOM 4876 O O . VAL A 1 631 ? 31.663 -7.103 16.557 1.00 33.59 631 VAL A O 1
ATOM 4879 N N . VAL A 1 632 ? 30.859 -8.276 14.819 1.00 35.97 632 VAL A N 1
ATOM 4880 C CA . VAL A 1 632 ? 29.448 -7.901 15.029 1.00 35.97 632 VAL A CA 1
ATOM 4881 C C . VAL A 1 632 ? 28.970 -8.383 16.401 1.00 35.97 632 VAL A C 1
ATOM 4883 O O . VAL A 1 632 ? 28.734 -9.571 16.617 1.00 35.97 632 VAL A O 1
ATOM 4886 N N . HIS A 1 633 ? 28.846 -7.455 17.350 1.00 37.44 633 HIS A N 1
ATOM 4887 C CA . HIS A 1 633 ? 28.399 -7.752 18.703 1.00 37.44 633 HIS A CA 1
ATOM 4888 C C . HIS A 1 633 ? 26.868 -7.727 18.763 1.00 37.44 633 HIS A C 1
ATOM 4890 O O . HIS A 1 633 ? 26.236 -6.673 18.662 1.00 37.44 633 HIS A O 1
ATOM 4896 N N . TRP A 1 634 ? 26.273 -8.898 18.988 1.00 37.78 634 TRP A N 1
ATOM 4897 C CA . TRP A 1 634 ? 24.925 -9.008 19.539 1.00 37.78 634 TRP A CA 1
ATOM 4898 C C . TRP A 1 634 ? 24.974 -8.457 20.965 1.00 37.78 634 TRP A C 1
ATOM 4900 O O . TRP A 1 634 ? 25.524 -9.105 21.856 1.00 37.78 634 TRP A O 1
ATOM 4910 N N . GLN A 1 635 ? 24.474 -7.242 21.189 1.00 34.47 635 GLN A N 1
ATOM 4911 C CA . GLN A 1 635 ? 24.290 -6.770 22.558 1.00 34.47 635 GLN A CA 1
ATOM 4912 C C . GLN A 1 635 ? 23.036 -7.427 23.136 1.00 34.47 635 GLN A C 1
ATOM 4914 O O . GLN A 1 635 ? 21.948 -7.283 22.591 1.00 34.47 635 GLN A O 1
ATOM 4919 N N . ASP A 1 636 ? 23.267 -8.165 24.221 1.00 33.06 636 ASP A N 1
ATOM 4920 C CA . ASP A 1 636 ? 22.354 -9.029 24.967 1.00 33.06 636 ASP A CA 1
ATOM 4921 C C . ASP A 1 636 ? 21.894 -10.325 24.286 1.00 33.06 636 ASP A C 1
ATOM 4923 O O . ASP A 1 636 ? 20.727 -10.529 23.974 1.00 33.06 636 ASP A O 1
ATOM 4927 N N . ALA A 1 637 ? 22.793 -11.316 24.270 1.00 28.17 637 ALA A N 1
ATOM 4928 C CA . ALA A 1 637 ? 22.406 -12.733 24.276 1.00 28.17 637 ALA A CA 1
ATOM 4929 C C . ALA A 1 637 ? 21.530 -13.128 25.496 1.00 28.17 637 ALA A C 1
ATOM 4931 O O . ALA A 1 637 ? 21.082 -14.270 25.585 1.00 28.17 637 ALA A O 1
ATOM 4932 N N . SER A 1 638 ? 21.299 -12.206 26.442 1.00 29.55 638 SER A N 1
ATOM 4933 C CA . SER A 1 638 ? 20.419 -12.380 27.600 1.00 29.55 638 SER A CA 1
ATOM 4934 C C . SER A 1 638 ? 18.965 -11.939 27.342 1.00 29.55 638 SER A C 1
ATOM 4936 O O . SER A 1 638 ? 18.063 -12.399 28.044 1.00 29.55 638 SER A O 1
ATOM 4938 N N . ALA A 1 639 ? 18.709 -11.105 26.322 1.00 32.16 639 ALA A N 1
ATOM 4939 C CA . ALA A 1 639 ? 17.365 -10.692 25.926 1.00 32.16 639 ALA A CA 1
ATOM 4940 C C . ALA A 1 639 ? 16.913 -11.527 24.713 1.00 32.16 639 ALA A C 1
ATOM 4942 O O . ALA A 1 639 ? 17.425 -11.331 23.609 1.00 32.16 639 ALA A O 1
ATOM 4943 N N . PRO A 1 640 ? 15.972 -12.476 24.873 1.00 36.16 640 PRO A N 1
ATOM 4944 C CA . PRO A 1 640 ? 15.536 -13.312 23.764 1.00 36.16 640 PRO A CA 1
ATOM 4945 C C . PRO A 1 640 ? 14.907 -12.453 22.652 1.00 36.16 640 PRO A C 1
ATOM 4947 O O . PRO A 1 640 ? 14.177 -11.498 22.955 1.00 36.16 640 PRO A O 1
ATOM 4950 N N . PRO A 1 641 ? 15.158 -12.776 21.367 1.00 41.81 641 PRO A N 1
ATOM 4951 C CA . PRO A 1 641 ? 14.463 -12.128 20.265 1.00 41.81 641 PRO A CA 1
ATOM 4952 C C . PRO A 1 641 ? 12.953 -12.320 20.455 1.00 41.81 641 PRO A C 1
ATOM 4954 O O . PRO A 1 641 ? 12.503 -13.364 20.932 1.00 41.81 641 PRO A O 1
ATOM 4957 N N . ARG A 1 642 ? 12.171 -11.277 20.159 1.00 46.84 642 ARG A N 1
ATOM 4958 C CA . ARG A 1 642 ? 10.743 -11.247 20.498 1.00 46.84 642 ARG A CA 1
ATOM 4959 C C . ARG A 1 642 ? 9.893 -11.554 19.276 1.00 46.84 642 ARG A C 1
ATOM 4961 O O . ARG A 1 642 ? 10.160 -11.054 18.184 1.00 46.84 642 ARG A O 1
ATOM 4968 N N . LEU A 1 643 ? 8.828 -12.315 19.492 1.00 40.84 643 LEU A N 1
ATOM 4969 C CA . LEU A 1 643 ? 7.750 -12.480 18.527 1.00 40.84 643 LEU A CA 1
ATOM 4970 C C . LEU A 1 643 ? 6.808 -11.273 18.612 1.00 40.84 643 LEU A C 1
ATOM 4972 O O . LEU A 1 643 ? 6.235 -10.990 19.663 1.00 40.84 643 LEU A O 1
ATOM 4976 N N . ALA A 1 644 ? 6.661 -10.555 17.505 1.00 47.03 644 ALA A N 1
ATOM 4977 C CA . ALA A 1 644 ? 5.568 -9.623 17.265 1.00 47.03 644 ALA A CA 1
ATOM 4978 C C . ALA A 1 644 ? 4.570 -10.273 16.302 1.00 47.03 644 ALA A C 1
ATOM 4980 O O . ALA A 1 644 ? 4.965 -11.062 15.453 1.00 47.03 644 ALA A O 1
ATOM 4981 N N . HIS A 1 645 ? 3.289 -9.937 16.405 1.00 45.09 645 HIS A N 1
ATOM 4982 C CA . HIS A 1 645 ? 2.272 -10.428 15.476 1.00 45.09 645 HIS A CA 1
ATOM 4983 C C . HIS A 1 645 ? 1.920 -9.327 14.476 1.00 45.09 645 HIS A C 1
ATOM 4985 O O . HIS A 1 645 ? 1.585 -8.206 14.866 1.00 45.09 645 HIS A O 1
ATOM 4991 N N . GLN A 1 646 ? 2.024 -9.631 13.186 1.00 47.22 646 GLN A N 1
ATOM 4992 C CA . GLN A 1 646 ? 1.580 -8.777 12.091 1.00 47.22 646 GLN A CA 1
ATOM 4993 C C . GLN A 1 646 ? 0.644 -9.579 11.198 1.00 47.22 646 GLN A C 1
ATOM 4995 O O . GLN A 1 646 ? 0.955 -10.708 10.840 1.00 47.22 646 GLN A O 1
ATOM 5000 N N . GLY A 1 647 ? -0.473 -8.987 10.772 1.00 43.62 647 GLY A N 1
ATOM 5001 C CA . GLY A 1 647 ? -1.379 -9.675 9.856 1.00 43.62 647 GLY A CA 1
ATOM 5002 C C . GLY A 1 647 ? -0.640 -10.124 8.592 1.00 43.62 647 GLY A C 1
ATOM 5003 O O . GLY A 1 647 ? 0.075 -9.336 7.978 1.00 43.62 647 GLY A O 1
ATOM 5004 N N . GLN A 1 648 ? -0.818 -11.379 8.181 1.00 43.75 648 GLN A N 1
ATOM 5005 C CA . GLN A 1 648 ? -0.347 -11.853 6.883 1.00 43.75 648 GLN A CA 1
ATOM 5006 C C . GLN A 1 648 ? -1.496 -11.874 5.883 1.00 43.75 648 GLN A C 1
ATOM 5008 O O . GLN A 1 648 ? -2.680 -11.969 6.213 1.00 43.75 648 GLN A O 1
ATOM 5013 N N . MET A 1 649 ? -1.133 -11.784 4.613 1.00 47.00 649 MET A N 1
ATOM 5014 C CA . MET A 1 649 ? -2.075 -11.914 3.517 1.00 47.00 649 MET A CA 1
ATOM 5015 C C . MET A 1 649 ? -1.895 -13.320 2.930 1.00 47.00 649 MET A C 1
ATOM 5017 O O . MET A 1 649 ? -0.946 -13.531 2.180 1.00 47.00 649 MET A O 1
ATOM 5021 N N . PRO A 1 650 ? -2.778 -14.299 3.195 1.00 44.62 650 PRO A N 1
ATOM 5022 C CA . PRO A 1 650 ? -2.985 -15.355 2.217 1.00 44.62 650 PRO A CA 1
ATOM 5023 C C . PRO A 1 650 ? -3.526 -14.721 0.929 1.00 44.62 650 PRO A C 1
ATOM 5025 O O . PRO A 1 650 ? -4.031 -13.599 0.964 1.00 44.62 650 PRO A O 1
ATOM 5028 N N . ARG A 1 651 ? -3.481 -15.473 -0.178 1.00 45.53 651 ARG A N 1
ATOM 5029 C CA . ARG A 1 651 ? -3.989 -15.217 -1.551 1.00 45.53 651 ARG A CA 1
ATOM 5030 C C . ARG A 1 651 ? -5.359 -14.530 -1.714 1.00 45.53 651 ARG A C 1
ATOM 5032 O O . ARG A 1 651 ? -5.878 -14.435 -2.824 1.00 45.53 651 ARG A O 1
ATOM 5039 N N . THR A 1 652 ? -6.026 -14.119 -0.652 1.00 46.06 652 THR A N 1
ATOM 5040 C CA . THR A 1 652 ? -7.378 -13.608 -0.701 1.00 46.06 652 THR A CA 1
ATOM 5041 C C . THR A 1 652 ? -7.389 -12.146 -1.137 1.00 46.06 652 THR A C 1
ATOM 5043 O O . THR A 1 652 ? -6.975 -11.218 -0.441 1.00 46.06 652 THR A O 1
ATOM 5046 N N . SER A 1 653 ? -7.921 -11.954 -2.345 1.00 52.34 653 SER A N 1
ATOM 5047 C CA . SER A 1 653 ? -8.502 -10.697 -2.808 1.00 52.34 653 SER A CA 1
ATOM 5048 C C . SER A 1 653 ? -9.263 -9.988 -1.687 1.00 52.34 653 SER A C 1
ATOM 5050 O O . SER A 1 653 ? -9.940 -10.649 -0.892 1.00 52.34 653 SER A O 1
ATOM 5052 N N . GLY A 1 654 ? -9.254 -8.654 -1.679 1.00 55.41 654 GLY A N 1
ATOM 5053 C CA . GLY A 1 654 ? -10.043 -7.842 -0.752 1.00 55.41 654 GLY A CA 1
ATOM 5054 C C . GLY A 1 654 ? -11.531 -8.211 -0.717 1.00 55.41 654 GLY A C 1
ATOM 5055 O O . GLY A 1 654 ? -12.192 -7.935 0.276 1.00 55.41 654 GLY A O 1
ATOM 5056 N N . ALA A 1 655 ? -12.044 -8.906 -1.739 1.00 61.88 655 ALA A N 1
ATOM 5057 C CA . ALA A 1 655 ? -13.399 -9.455 -1.784 1.00 61.88 655 ALA A CA 1
ATOM 5058 C C . ALA A 1 655 ? -13.763 -10.420 -0.636 1.00 61.88 655 ALA A C 1
ATOM 5060 O O . ALA A 1 655 ? -14.944 -10.530 -0.322 1.00 61.88 655 ALA A O 1
ATOM 5061 N N . ALA A 1 656 ? -12.795 -11.112 -0.025 1.00 70.12 656 ALA A N 1
ATOM 5062 C CA . ALA A 1 656 ? -13.060 -12.006 1.108 1.00 70.12 656 ALA A CA 1
ATOM 5063 C C . ALA A 1 656 ? -12.893 -11.311 2.470 1.00 70.12 656 ALA A C 1
ATOM 5065 O O . ALA A 1 656 ? -13.239 -11.884 3.496 1.00 70.12 656 ALA A O 1
ATOM 5066 N N . ARG A 1 657 ? -12.358 -10.084 2.506 1.00 82.50 657 ARG A N 1
ATOM 5067 C CA . ARG A 1 657 ? -12.152 -9.336 3.751 1.00 82.50 657 ARG A CA 1
ATOM 5068 C C . ARG A 1 657 ? -13.457 -8.718 4.228 1.00 82.50 657 ARG A C 1
ATOM 5070 O O . ARG A 1 657 ? -14.275 -8.260 3.432 1.00 82.50 657 ARG A O 1
ATOM 5077 N N . ILE A 1 658 ? -13.609 -8.630 5.546 1.00 87.94 658 ILE A N 1
ATOM 5078 C CA . ILE A 1 658 ? -14.745 -7.935 6.153 1.00 87.94 658 ILE A CA 1
ATOM 5079 C C . ILE A 1 658 ? -14.611 -6.441 5.860 1.00 87.94 658 ILE A C 1
ATOM 5081 O O . ILE A 1 658 ? -13.595 -5.820 6.178 1.00 87.94 658 ILE A O 1
ATOM 5085 N N . VAL A 1 659 ? -15.639 -5.864 5.245 1.00 90.56 659 VAL A N 1
ATOM 5086 C CA . VAL A 1 659 ? -15.731 -4.418 5.029 1.00 90.56 659 VAL A CA 1
ATOM 5087 C C . VAL A 1 659 ? -16.044 -3.747 6.376 1.00 90.56 659 VAL A C 1
ATOM 5089 O O . VAL A 1 659 ? -16.996 -4.178 7.033 1.00 90.56 659 VAL A O 1
ATOM 5092 N N . PRO A 1 660 ? -15.293 -2.706 6.795 1.00 90.75 660 PRO A N 1
ATOM 5093 C CA . PRO A 1 660 ? -15.406 -2.099 8.127 1.00 90.75 660 PRO A CA 1
ATOM 5094 C C . PRO A 1 660 ? -16.828 -1.775 8.603 1.00 90.75 660 PRO A C 1
ATOM 5096 O O . PRO A 1 660 ? -17.166 -2.009 9.764 1.00 90.75 660 PRO A O 1
ATOM 5099 N N . ASP A 1 661 ? -17.669 -1.270 7.701 1.00 84.94 661 ASP A N 1
ATOM 5100 C CA . ASP A 1 661 ? -19.036 -0.813 7.961 1.00 84.94 661 ASP A CA 1
ATOM 5101 C C . ASP A 1 661 ? -20.125 -1.746 7.403 1.00 84.94 661 ASP A C 1
ATOM 5103 O O . ASP A 1 661 ? -21.310 -1.421 7.467 1.00 84.94 661 ASP A O 1
ATOM 5107 N N . ALA A 1 662 ? -19.751 -2.919 6.884 1.00 88.25 662 ALA A N 1
ATOM 5108 C CA . ALA A 1 662 ? -20.684 -3.924 6.375 1.00 88.25 662 ALA A CA 1
ATOM 5109 C C . ALA A 1 662 ? -20.365 -5.319 6.937 1.00 88.25 662 ALA A C 1
ATOM 5111 O O . ALA A 1 662 ? -20.224 -6.299 6.208 1.00 88.25 662 ALA A O 1
ATOM 5112 N N . THR A 1 663 ? -20.288 -5.404 8.266 1.00 89.94 663 THR A N 1
ATOM 5113 C CA . THR A 1 663 ? -20.020 -6.646 9.015 1.00 89.94 663 THR A CA 1
ATOM 5114 C C . THR A 1 663 ? -21.194 -7.635 9.007 1.00 89.94 663 THR A C 1
ATOM 5116 O O . THR A 1 663 ? -21.045 -8.768 9.454 1.00 89.94 663 THR A O 1
ATOM 5119 N N . GLY A 1 664 ? -22.374 -7.204 8.547 1.00 88.94 664 GLY A N 1
ATOM 5120 C CA . GLY A 1 664 ? -23.626 -7.961 8.626 1.00 88.94 664 GLY A CA 1
ATOM 5121 C C . GLY A 1 664 ? -24.372 -7.829 9.960 1.00 88.94 664 GLY A C 1
ATOM 5122 O O . GLY A 1 664 ? -25.441 -8.412 10.102 1.00 88.94 664 GLY A O 1
ATOM 5123 N N . PHE A 1 665 ? -23.857 -7.037 10.904 1.00 91.75 665 PHE A N 1
ATOM 5124 C CA . PHE A 1 665 ? -24.488 -6.754 12.194 1.00 91.75 665 PHE A CA 1
ATOM 5125 C C . PHE A 1 665 ? -24.781 -5.257 12.335 1.00 91.75 665 PHE A C 1
ATOM 5127 O O . PHE A 1 665 ? -23.932 -4.418 12.045 1.00 91.75 665 PHE A O 1
ATOM 5134 N N . ARG A 1 666 ? -25.967 -4.909 12.844 1.00 90.31 666 ARG A N 1
ATOM 5135 C CA . ARG A 1 666 ? -26.449 -3.515 12.948 1.00 90.31 666 ARG A CA 1
ATOM 5136 C C . ARG A 1 666 ? -25.759 -2.656 14.014 1.00 90.31 666 ARG A C 1
ATOM 5138 O O . ARG A 1 666 ? -26.092 -1.492 14.184 1.00 90.31 666 ARG A O 1
ATOM 5145 N N . ASN A 1 667 ? -24.917 -3.241 14.846 1.00 93.56 667 ASN A N 1
ATOM 5146 C CA . ASN A 1 667 ? -24.256 -2.543 15.949 1.00 93.56 667 ASN A CA 1
ATOM 5147 C C . ASN A 1 667 ? -22.818 -3.030 16.139 1.00 93.56 667 ASN A C 1
ATOM 5149 O O . ASN A 1 667 ? -22.278 -2.932 17.239 1.00 93.56 667 ASN A O 1
ATOM 5153 N N . LEU A 1 668 ? -22.214 -3.572 15.080 1.00 95.31 668 LEU A N 1
ATOM 5154 C CA . LEU A 1 668 ? -20.828 -4.012 15.081 1.00 95.31 668 LEU A CA 1
ATOM 5155 C C . LEU A 1 668 ? -20.126 -3.519 13.823 1.00 95.31 668 LEU A C 1
ATOM 5157 O O . LEU A 1 668 ? -20.564 -3.778 12.705 1.00 95.31 668 LEU A O 1
ATOM 5161 N N . MET A 1 669 ? -18.996 -2.860 14.019 1.00 95.69 669 MET A N 1
ATOM 5162 C CA . MET A 1 669 ? -18.063 -2.477 12.967 1.00 95.69 669 MET A CA 1
ATOM 5163 C C . MET A 1 669 ? -16.724 -3.178 13.200 1.00 95.69 669 MET A C 1
ATOM 5165 O O . MET A 1 669 ? -16.409 -3.574 14.324 1.00 95.69 669 MET A O 1
ATOM 5169 N N . ALA A 1 670 ? -15.936 -3.336 12.143 1.00 92.81 670 ALA A N 1
ATOM 5170 C CA . ALA A 1 670 ? -14.602 -3.928 12.200 1.00 92.81 670 ALA A CA 1
ATOM 5171 C C . ALA A 1 670 ? -13.555 -2.879 11.820 1.00 92.81 670 ALA A C 1
ATOM 5173 O O . ALA A 1 670 ? -13.770 -2.110 10.887 1.00 92.81 670 ALA A O 1
ATOM 5174 N N . VAL A 1 671 ? -12.424 -2.841 12.521 1.00 92.62 671 VAL A N 1
ATOM 5175 C CA . VAL A 1 671 ? -11.343 -1.895 12.235 1.00 92.62 671 VAL A CA 1
ATOM 5176 C C . VAL A 1 671 ? -9.978 -2.568 12.313 1.00 92.62 671 VAL A C 1
ATOM 5178 O O . VAL A 1 671 ? -9.672 -3.294 13.249 1.00 92.62 671 VAL A O 1
ATOM 5181 N N . GLY A 1 672 ? -9.128 -2.322 11.325 1.00 86.88 672 GLY A N 1
ATOM 5182 C CA . GLY A 1 672 ? -7.795 -2.918 11.265 1.00 86.88 672 GLY A CA 1
ATOM 5183 C C . GLY A 1 672 ? -7.298 -3.071 9.838 1.00 86.88 672 GLY A C 1
ATOM 5184 O O . GLY A 1 672 ? -8.065 -2.986 8.877 1.00 86.88 672 GLY A O 1
ATOM 5185 N N . ASP A 1 673 ? -6.006 -3.317 9.689 1.00 80.94 673 ASP A N 1
ATOM 5186 C CA . ASP A 1 673 ?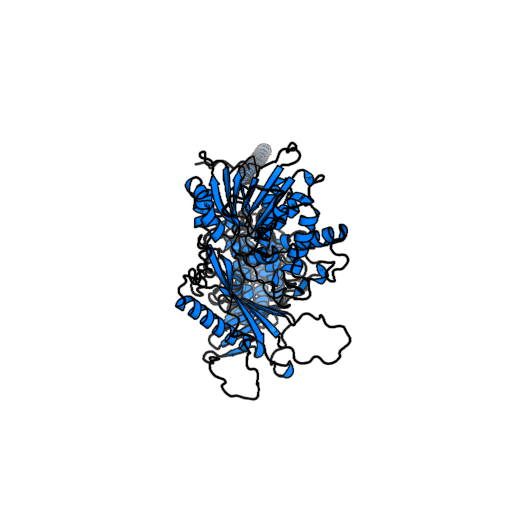 -5.369 -3.592 8.397 1.00 80.94 673 ASP A CA 1
ATOM 5187 C C . ASP A 1 673 ? -5.904 -4.869 7.716 1.00 80.94 673 ASP A C 1
ATOM 5189 O O . ASP A 1 673 ? -5.941 -4.956 6.486 1.00 80.94 673 ASP A O 1
ATOM 5193 N N . TRP A 1 674 ? -6.414 -5.817 8.507 1.00 83.00 674 TRP A N 1
ATOM 5194 C CA . TRP A 1 674 ? -7.064 -7.049 8.059 1.00 83.00 674 TRP A CA 1
ATOM 5195 C C . TRP A 1 674 ? -8.436 -6.845 7.386 1.00 83.00 674 TRP A C 1
ATOM 5197 O O . TRP A 1 674 ? -8.935 -7.747 6.712 1.00 83.00 674 TRP A O 1
ATOM 5207 N N . THR A 1 675 ? -9.045 -5.665 7.518 1.00 87.06 675 THR A N 1
ATOM 5208 C CA . THR A 1 675 ? -10.339 -5.334 6.889 1.00 87.06 675 THR A CA 1
ATOM 5209 C C . THR A 1 675 ? -10.204 -4.968 5.402 1.00 87.06 675 THR A C 1
ATOM 5211 O O . THR A 1 675 ? -9.103 -4.737 4.901 1.00 87.06 675 THR A O 1
ATOM 5214 N N . ALA A 1 676 ? -11.323 -4.906 4.671 1.00 87.75 676 ALA A N 1
ATOM 5215 C CA . ALA A 1 676 ? -11.364 -4.429 3.286 1.00 87.75 676 ALA A CA 1
ATOM 5216 C C . ALA A 1 676 ? -11.306 -2.889 3.242 1.00 87.75 676 ALA A C 1
ATOM 5218 O O . ALA A 1 676 ? -12.340 -2.222 3.260 1.00 87.75 676 ALA A O 1
ATOM 5219 N N . ASN A 1 677 ? -10.097 -2.327 3.196 1.00 85.56 677 ASN A N 1
ATOM 5220 C CA . ASN A 1 677 ? -9.830 -0.883 3.296 1.00 85.56 677 ASN A CA 1
ATOM 5221 C C . ASN A 1 677 ? -9.310 -0.245 1.992 1.00 85.56 677 ASN A C 1
ATOM 5223 O O . ASN A 1 677 ? -8.957 0.930 1.973 1.00 85.56 677 ASN A O 1
ATOM 5227 N N . GLY A 1 678 ? -9.265 -1.004 0.895 1.00 82.19 678 GLY A N 1
ATOM 5228 C CA . GLY A 1 678 ? -8.861 -0.526 -0.434 1.00 82.19 678 GLY A CA 1
ATOM 5229 C C . GLY A 1 678 ? -7.3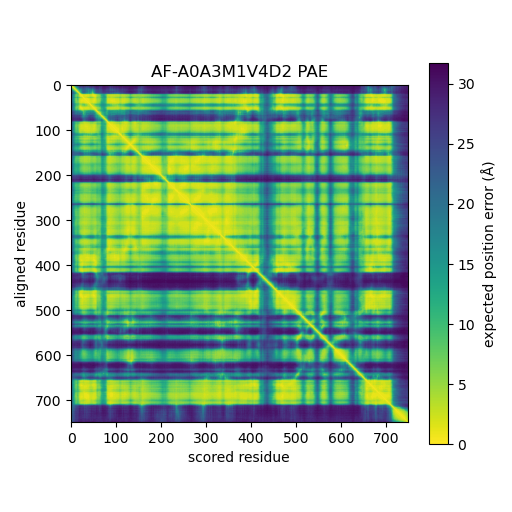86 -0.774 -0.734 1.00 82.19 678 GLY A C 1
ATOM 5230 O O . GLY A 1 678 ? -7.070 -1.358 -1.771 1.00 82.19 678 GLY A O 1
ATOM 5231 N N . LEU A 1 679 ? -6.487 -0.432 0.198 1.00 82.25 679 LEU A N 1
ATOM 5232 C CA . LEU A 1 679 ? -5.070 -0.784 0.071 1.00 82.25 679 LEU A CA 1
ATOM 5233 C C . LEU A 1 679 ? -4.861 -2.284 0.297 1.00 82.25 679 LEU A C 1
ATOM 5235 O O . LEU A 1 679 ? -4.154 -2.917 -0.485 1.00 82.25 679 LEU A O 1
ATOM 5239 N N . ASN A 1 680 ? -5.542 -2.846 1.303 1.00 82.19 680 ASN A N 1
ATOM 5240 C CA . ASN A 1 680 ? -5.545 -4.272 1.622 1.00 82.19 680 ASN A CA 1
ATOM 5241 C C . ASN A 1 680 ? -4.116 -4.830 1.673 1.00 82.19 680 ASN A C 1
ATOM 5243 O O . ASN A 1 680 ? -3.787 -5.748 0.934 1.00 82.19 680 ASN A O 1
ATOM 5247 N N . VAL A 1 681 ? -3.262 -4.244 2.509 1.00 79.06 681 VAL A N 1
ATOM 5248 C CA . VAL A 1 681 ? -1.953 -4.798 2.898 1.00 79.06 681 VAL A CA 1
ATOM 5249 C C . VAL A 1 681 ? -1.748 -4.559 4.391 1.00 79.06 681 VAL A C 1
ATOM 5251 O O . VAL A 1 681 ? -2.321 -3.612 4.933 1.00 79.06 681 VAL A O 1
ATOM 5254 N N . ALA A 1 682 ? -0.949 -5.380 5.062 1.00 77.31 682 ALA A N 1
ATOM 5255 C CA . ALA A 1 682 ? -0.670 -5.211 6.485 1.00 77.31 682 ALA A CA 1
ATOM 5256 C C . ALA A 1 682 ? 0.266 -4.017 6.722 1.00 77.31 682 ALA A C 1
ATOM 5258 O O . ALA A 1 682 ? 1.485 -4.119 6.606 1.00 77.31 682 ALA A O 1
ATOM 5259 N N . CYS A 1 683 ? -0.308 -2.841 6.973 1.00 79.19 683 CYS A N 1
ATOM 5260 C CA . CYS A 1 683 ? 0.447 -1.636 7.290 1.00 79.19 683 CYS A CA 1
ATOM 5261 C C . CYS A 1 683 ? -0.410 -0.599 8.028 1.00 79.19 683 CYS A C 1
ATOM 5263 O O . CYS A 1 683 ? -1.644 -0.637 8.014 1.00 79.19 683 CYS A O 1
ATOM 5265 N N . VAL A 1 684 ? 0.260 0.389 8.629 1.00 82.44 684 VAL A N 1
ATOM 5266 C CA . VAL A 1 684 ? -0.389 1.492 9.359 1.00 82.44 684 VAL A CA 1
ATOM 5267 C C . VAL A 1 684 ? -1.363 2.299 8.495 1.00 82.44 684 VAL A C 1
ATOM 5269 O O . VAL A 1 684 ? -2.400 2.726 8.995 1.00 82.44 684 VAL A O 1
ATOM 5272 N N . GLU A 1 685 ? -1.091 2.448 7.195 1.00 87.12 685 GLU A N 1
ATOM 5273 C CA . GLU A 1 685 ? -1.984 3.147 6.263 1.00 87.12 685 GLU A CA 1
ATOM 5274 C C . GLU A 1 685 ? -3.318 2.421 6.100 1.00 87.12 685 GLU A C 1
ATOM 5276 O O . GLU A 1 685 ? -4.368 3.054 6.204 1.00 87.12 685 GLU A O 1
ATOM 5281 N N . SER A 1 686 ? -3.294 1.099 5.927 1.00 86.94 686 SER A N 1
ATOM 5282 C CA . SER A 1 686 ? -4.500 0.269 5.854 1.00 86.94 686 SER A CA 1
ATOM 5283 C C . SER A 1 686 ? -5.326 0.350 7.141 1.00 86.94 686 SER A C 1
ATOM 5285 O O . SER A 1 686 ? -6.549 0.491 7.086 1.00 86.94 686 SER A O 1
ATOM 5287 N N . ALA A 1 687 ? -4.668 0.328 8.307 1.00 88.19 687 ALA A N 1
ATOM 5288 C CA . ALA A 1 687 ? -5.340 0.474 9.598 1.00 88.19 687 ALA A CA 1
ATOM 5289 C C . ALA A 1 687 ? -6.005 1.855 9.751 1.00 88.19 687 ALA A C 1
ATOM 5291 O O . ALA A 1 687 ? -7.168 1.935 10.147 1.00 88.19 687 ALA A O 1
ATOM 5292 N N . VAL A 1 688 ? -5.307 2.939 9.388 1.00 92.44 688 VAL A N 1
ATOM 5293 C CA . VAL A 1 688 ? -5.860 4.305 9.420 1.00 92.44 688 VAL A CA 1
ATOM 5294 C C . VAL A 1 688 ? -7.030 4.450 8.446 1.00 92.44 688 VAL A C 1
ATOM 5296 O O . VAL A 1 688 ? -8.075 4.969 8.836 1.00 92.44 688 VAL A O 1
ATOM 5299 N N . MET A 1 689 ? -6.900 3.952 7.212 1.00 92.56 689 MET A N 1
ATOM 5300 C CA . MET A 1 689 ? -7.983 3.962 6.219 1.00 92.56 689 MET A CA 1
ATOM 5301 C C . MET A 1 689 ? -9.222 3.218 6.733 1.00 92.56 689 MET A C 1
ATOM 5303 O O . MET A 1 689 ? -10.330 3.745 6.648 1.00 92.56 689 MET A O 1
ATOM 5307 N N . SER A 1 690 ? -9.035 2.042 7.338 1.00 93.50 690 SER A N 1
ATOM 5308 C CA . SER A 1 690 ? -10.107 1.283 7.993 1.00 93.50 690 SER A CA 1
ATOM 5309 C C . SER A 1 690 ? -10.792 2.096 9.102 1.00 93.50 690 SER A C 1
ATOM 5311 O O . SER A 1 690 ? -12.020 2.187 9.150 1.00 93.50 690 SER A O 1
ATOM 5313 N N . GLY A 1 691 ? -10.011 2.779 9.945 1.00 95.25 691 GLY A N 1
ATOM 5314 C CA . GLY A 1 691 ? -10.540 3.652 10.994 1.00 95.25 691 GLY A CA 1
ATOM 5315 C C . GLY A 1 691 ? -11.343 4.837 10.454 1.00 95.25 691 GLY A C 1
ATOM 5316 O O . GLY A 1 691 ? -12.417 5.152 10.968 1.00 95.25 691 GLY A O 1
ATOM 5317 N N . MET A 1 692 ? -10.877 5.459 9.368 1.00 94.62 692 MET A N 1
ATOM 5318 C CA . MET A 1 692 ? -11.610 6.523 8.674 1.00 94.62 692 MET A CA 1
ATOM 5319 C C . MET A 1 692 ? -12.936 6.017 8.091 1.00 94.62 692 MET A C 1
ATOM 5321 O O . MET A 1 692 ? -13.927 6.744 8.134 1.00 94.62 692 MET A O 1
ATOM 5325 N N . MET A 1 693 ? -12.992 4.778 7.585 1.00 94.38 693 MET A N 1
ATOM 5326 C CA . MET A 1 693 ? -14.241 4.170 7.105 1.00 94.38 693 MET A CA 1
ATOM 5327 C C . MET A 1 693 ? -15.246 3.974 8.244 1.00 94.38 693 MET A C 1
ATOM 5329 O O . MET A 1 693 ? -16.417 4.312 8.075 1.00 94.38 693 MET A O 1
ATOM 5333 N N . VAL A 1 694 ? -14.791 3.503 9.411 1.00 95.19 694 VAL A N 1
ATOM 5334 C CA . VAL A 1 694 ? -15.628 3.385 10.619 1.00 95.19 694 VAL A CA 1
ATOM 5335 C C . VAL A 1 694 ? -16.134 4.752 11.078 1.00 95.19 694 VAL A C 1
ATOM 5337 O O . VAL A 1 694 ? -17.327 4.910 11.332 1.00 95.19 694 VAL A O 1
ATOM 5340 N N . ALA A 1 695 ? -15.267 5.767 11.133 1.00 94.19 695 ALA A N 1
ATOM 5341 C CA . ALA A 1 695 ? -15.685 7.127 11.471 1.00 94.19 695 ALA A CA 1
ATOM 5342 C C . ALA A 1 695 ? -16.741 7.647 10.484 1.00 94.19 695 ALA A C 1
ATOM 5344 O O . ALA A 1 695 ? -17.801 8.104 10.909 1.00 94.19 695 ALA A O 1
ATOM 5345 N N . ARG A 1 696 ? -16.523 7.469 9.173 1.00 92.44 696 ARG A N 1
ATOM 5346 C CA . ARG A 1 696 ? -17.492 7.856 8.139 1.00 92.44 696 ARG A CA 1
ATOM 5347 C C . ARG A 1 696 ? -18.819 7.128 8.306 1.00 92.44 696 ARG A C 1
ATOM 5349 O O . ARG A 1 696 ? -19.871 7.732 8.109 1.00 92.44 696 ARG A O 1
ATOM 5356 N N . ALA A 1 697 ? -18.788 5.854 8.679 1.00 89.94 697 ALA A N 1
ATOM 5357 C CA . ALA A 1 697 ? -19.996 5.098 8.955 1.00 89.94 697 ALA A CA 1
ATOM 5358 C C . ALA A 1 697 ? -20.739 5.628 10.184 1.00 89.94 697 ALA A C 1
ATOM 5360 O O . ALA A 1 697 ? -21.956 5.690 10.133 1.00 89.94 697 ALA A O 1
ATOM 5361 N N . LEU A 1 698 ? -20.044 6.053 11.243 1.00 88.25 698 LEU A N 1
ATOM 5362 C CA . LEU A 1 698 ? -20.661 6.562 12.473 1.00 88.25 698 LEU A CA 1
ATOM 5363 C C . LEU A 1 698 ? -21.156 8.012 12.349 1.00 88.25 698 LEU A C 1
ATOM 5365 O O . LEU A 1 698 ? -22.263 8.331 12.776 1.00 88.25 698 LEU A O 1
ATOM 5369 N N . CYS A 1 699 ? -20.352 8.912 11.784 1.00 87.38 699 CYS A N 1
ATOM 5370 C CA . CYS A 1 699 ? -20.638 10.348 11.786 1.00 87.38 699 CYS A CA 1
ATOM 5371 C C . CYS A 1 699 ? -20.787 10.984 10.402 1.00 87.38 699 CYS A C 1
ATOM 5373 O O . CYS A 1 699 ? -21.114 12.166 10.310 1.00 87.38 699 CYS A O 1
ATOM 5375 N N . GLY A 1 700 ? -20.583 10.222 9.328 1.00 84.38 700 GLY A N 1
ATOM 5376 C CA . GLY A 1 700 ? -20.625 10.722 7.956 1.00 84.38 700 GLY A CA 1
ATOM 5377 C C . GLY A 1 700 ? -19.313 11.328 7.460 1.00 84.38 700 GLY A C 1
ATOM 5378 O O . GLY A 1 700 ? -19.238 11.634 6.278 1.00 84.38 700 GLY A O 1
ATOM 5379 N N . ALA A 1 701 ? -18.286 11.459 8.305 1.00 83.56 701 ALA A N 1
ATOM 5380 C CA . ALA A 1 701 ? -17.008 12.070 7.951 1.00 83.56 701 ALA A CA 1
ATOM 5381 C C . ALA A 1 701 ? -15.806 11.151 8.267 1.00 83.56 701 ALA A C 1
ATOM 5383 O O . ALA A 1 701 ? -15.845 10.416 9.253 1.00 83.56 701 ALA A O 1
ATOM 5384 N N . PRO A 1 702 ? -14.719 11.202 7.473 1.00 85.81 702 PRO A N 1
ATOM 5385 C CA . PRO A 1 702 ? -14.542 12.034 6.276 1.00 85.81 702 PRO A CA 1
ATOM 5386 C C . PRO A 1 702 ? -15.373 11.524 5.089 1.00 85.81 702 PRO A C 1
ATOM 5388 O O . PRO A 1 702 ? -15.553 10.322 4.946 1.00 85.81 702 PRO A O 1
ATOM 5391 N N . ASP A 1 703 ? -15.847 12.414 4.211 1.00 82.44 703 ASP A N 1
ATOM 5392 C CA . ASP A 1 703 ? -16.658 12.023 3.042 1.00 82.44 703 ASP A CA 1
ATOM 5393 C C . ASP A 1 703 ? -15.883 11.117 2.070 1.00 82.44 703 ASP A C 1
ATOM 5395 O O . ASP A 1 703 ? -16.392 10.106 1.574 1.00 82.44 703 ASP A O 1
ATOM 5399 N N . THR A 1 704 ? -14.623 11.474 1.811 1.00 84.69 704 THR A N 1
ATOM 5400 C CA . THR A 1 704 ? -13.732 10.783 0.875 1.00 84.69 704 THR A CA 1
ATOM 5401 C C . THR A 1 704 ? -12.455 10.346 1.569 1.00 84.69 704 THR A C 1
ATOM 5403 O O . THR A 1 704 ? -11.811 11.156 2.237 1.00 84.69 704 THR A O 1
ATOM 5406 N N . ILE A 1 705 ? -12.051 9.097 1.342 1.00 87.56 705 ILE A N 1
ATOM 5407 C CA . ILE A 1 705 ? -10.804 8.539 1.862 1.00 87.56 705 ILE A CA 1
ATOM 5408 C C . ILE A 1 705 ? -9.843 8.323 0.681 1.00 87.56 705 ILE A C 1
ATOM 5410 O O . ILE A 1 705 ? -10.097 7.476 -0.180 1.00 87.56 705 ILE A O 1
ATOM 5414 N N . PRO A 1 706 ? -8.752 9.102 0.591 1.00 85.00 706 PRO A N 1
ATOM 5415 C CA . PRO A 1 706 ? -7.655 8.882 -0.343 1.00 85.00 706 PRO A CA 1
ATOM 5416 C C . PRO A 1 706 ? -7.241 7.421 -0.558 1.00 85.00 706 PRO A C 1
ATOM 5418 O O . PRO A 1 706 ? -6.697 6.778 0.338 1.00 85.00 706 PRO A O 1
ATOM 5421 N N . GLY A 1 707 ? -7.416 6.920 -1.783 1.00 81.69 707 GLY A N 1
ATOM 5422 C CA . GLY A 1 707 ? -6.984 5.575 -2.175 1.00 81.69 707 GLY A CA 1
ATOM 5423 C C . GLY A 1 707 ? -7.874 4.431 -1.682 1.00 81.69 707 GLY A C 1
ATOM 5424 O O . GLY A 1 707 ? -7.466 3.283 -1.795 1.00 81.69 707 GLY A O 1
ATOM 5425 N N . GLU A 1 708 ? -9.070 4.720 -1.158 1.00 84.38 708 GLU A N 1
ATOM 5426 C CA . GLU A 1 708 ? -10.083 3.696 -0.848 1.00 84.38 708 GLU A CA 1
ATOM 5427 C C . GLU A 1 708 ? -10.563 2.964 -2.115 1.00 84.38 708 GLU A C 1
ATOM 5429 O O . GLU A 1 708 ? -10.847 1.768 -2.088 1.00 84.38 708 GLU A O 1
ATOM 5434 N N . PHE A 1 709 ? -10.635 3.683 -3.239 1.00 80.44 709 PHE A N 1
ATOM 5435 C CA . PHE A 1 709 ? -11.028 3.148 -4.540 1.00 80.44 709 PHE A CA 1
ATOM 5436 C C . PHE A 1 709 ? -9.991 3.508 -5.606 1.00 80.44 709 PHE A C 1
ATOM 5438 O O . PHE A 1 709 ? -9.528 4.647 -5.651 1.00 80.44 709 PHE A O 1
ATOM 5445 N N . ASP A 1 710 ? -9.698 2.553 -6.492 1.00 74.44 710 ASP A N 1
ATOM 5446 C CA . ASP A 1 710 ? -8.758 2.739 -7.610 1.00 74.44 710 ASP A CA 1
ATOM 5447 C C . ASP A 1 710 ? -9.380 3.541 -8.762 1.00 74.44 710 ASP A C 1
ATOM 5449 O O . ASP A 1 710 ? -8.733 4.342 -9.423 1.00 74.44 710 ASP A O 1
ATOM 5453 N N . VAL A 1 711 ? -10.668 3.320 -9.026 1.00 69.12 711 VAL A N 1
ATOM 5454 C CA . VAL A 1 711 ? -11.405 3.997 -10.096 1.00 69.12 711 VAL A CA 1
ATOM 5455 C C . VAL A 1 711 ? -12.504 4.845 -9.480 1.00 69.12 711 VAL A C 1
ATOM 5457 O O . VAL A 1 711 ? -13.243 4.387 -8.602 1.00 69.12 711 VAL A O 1
ATOM 5460 N N . HIS A 1 712 ? -12.640 6.093 -9.936 1.00 54.22 712 HIS A N 1
ATOM 5461 C CA . HIS A 1 712 ? -13.758 6.935 -9.529 1.00 54.22 712 HIS A CA 1
ATOM 5462 C C . HIS A 1 712 ? -15.068 6.193 -9.830 1.00 54.22 712 HIS A C 1
ATOM 5464 O O . HIS A 1 712 ? -15.362 5.876 -10.985 1.00 54.22 712 HIS A O 1
ATOM 5470 N N . ARG A 1 713 ? -15.858 5.891 -8.786 1.00 43.81 713 ARG A N 1
ATOM 5471 C CA . ARG A 1 713 ? -17.217 5.337 -8.906 1.00 43.81 713 ARG A CA 1
ATOM 5472 C C . ARG A 1 713 ? -18.084 6.347 -9.654 1.00 43.81 713 ARG A C 1
ATOM 5474 O O . ARG A 1 713 ? -18.735 7.188 -9.046 1.00 43.81 713 ARG A O 1
ATOM 5481 N N . GLY A 1 714 ? -18.030 6.295 -10.980 1.00 34.78 714 GLY A N 1
ATOM 5482 C CA . GLY A 1 714 ? -18.526 7.379 -11.815 1.00 34.78 714 GLY A CA 1
ATOM 5483 C C . GLY A 1 714 ? -19.099 6.974 -13.161 1.00 34.78 714 GLY A C 1
ATOM 5484 O O . GLY A 1 714 ? -19.821 7.786 -13.715 1.00 34.78 714 GLY A O 1
ATOM 5485 N N . VAL A 1 715 ? -18.884 5.759 -13.689 1.00 30.67 715 VAL A N 1
ATOM 5486 C CA . VAL A 1 715 ? -19.687 5.260 -14.824 1.00 30.67 715 VAL A CA 1
ATOM 5487 C C . VAL A 1 715 ? -19.708 3.723 -14.857 1.00 30.67 715 VAL A C 1
ATOM 5489 O O . VAL A 1 715 ? -18.691 3.101 -15.156 1.00 30.67 715 VAL A O 1
ATOM 5492 N N . PRO A 1 716 ? -20.855 3.059 -14.627 1.00 31.23 716 PRO A N 1
ATOM 5493 C CA . PRO A 1 716 ? -21.003 1.653 -14.976 1.00 31.23 716 PRO A CA 1
ATOM 5494 C C . PRO A 1 716 ? -20.852 1.492 -16.496 1.00 31.23 716 PRO A C 1
ATOM 5496 O O . PRO A 1 716 ? -21.643 2.052 -17.256 1.00 31.23 716 PRO A O 1
ATOM 5499 N N . TYR A 1 717 ? -19.891 0.678 -16.941 1.00 33.38 717 TYR A N 1
ATOM 5500 C CA . TYR A 1 717 ? -19.614 0.340 -18.350 1.00 33.38 717 TYR A CA 1
ATOM 5501 C C . TYR A 1 717 ? -20.877 0.039 -19.191 1.00 33.38 717 TYR A C 1
ATOM 5503 O O . TYR A 1 717 ? -20.959 0.396 -20.369 1.00 33.38 717 TYR A O 1
ATOM 5511 N N . ARG A 1 718 ? -21.924 -0.543 -18.580 1.00 31.08 718 ARG A N 1
ATOM 5512 C CA . ARG A 1 718 ? -23.224 -0.803 -19.231 1.00 31.08 718 ARG A CA 1
ATOM 5513 C C . ARG A 1 718 ? -23.952 0.460 -19.709 1.00 31.08 718 ARG A C 1
ATOM 5515 O O . ARG A 1 718 ? -24.565 0.424 -20.776 1.00 31.08 718 ARG A O 1
ATOM 5522 N N . ILE A 1 719 ? -23.876 1.564 -18.964 1.00 35.69 719 ILE A N 1
ATOM 5523 C CA . ILE A 1 719 ? -24.545 2.828 -19.317 1.00 35.69 719 ILE A CA 1
ATOM 5524 C C . ILE A 1 719 ? -23.809 3.497 -20.484 1.00 35.69 719 ILE A C 1
ATOM 5526 O O . ILE A 1 719 ? -24.444 4.003 -21.412 1.00 35.69 719 ILE A O 1
ATOM 5530 N N . THR A 1 720 ? -22.476 3.424 -20.505 1.00 38.44 720 THR A N 1
ATOM 5531 C CA . THR A 1 720 ? -21.642 3.944 -21.599 1.00 38.44 720 THR A CA 1
ATOM 5532 C C . THR A 1 720 ? -21.859 3.166 -22.894 1.00 38.44 720 THR A C 1
ATOM 5534 O O . THR A 1 720 ? -21.929 3.773 -23.959 1.00 38.44 720 THR A O 1
ATOM 5537 N N . LEU A 1 721 ? -22.046 1.843 -22.825 1.00 35.12 721 LEU A N 1
ATOM 5538 C CA . LEU A 1 721 ? -22.284 1.008 -24.007 1.00 35.12 721 LEU A CA 1
ATOM 5539 C C . LEU A 1 721 ? -23.675 1.239 -24.622 1.00 35.12 721 LEU A C 1
ATOM 5541 O O . LEU A 1 721 ? -23.800 1.306 -25.845 1.00 35.12 721 LEU A O 1
ATOM 5545 N N . GLN A 1 722 ? -24.713 1.423 -23.796 1.00 35.88 722 GLN A N 1
ATOM 5546 C CA . GLN A 1 722 ? -26.055 1.784 -24.275 1.00 35.88 722 GLN A CA 1
ATOM 5547 C C . GLN A 1 722 ? -26.094 3.201 -24.860 1.00 35.88 722 GLN A C 1
ATOM 5549 O O . GLN A 1 722 ? -26.658 3.402 -25.937 1.00 35.88 722 GLN A O 1
ATOM 5554 N N . ARG A 1 723 ? -25.435 4.174 -24.214 1.00 39.75 723 ARG A N 1
ATOM 5555 C CA . ARG A 1 723 ? -25.313 5.541 -24.744 1.00 39.75 723 ARG A CA 1
ATOM 5556 C C . ARG A 1 723 ? -24.479 5.588 -26.030 1.00 39.75 723 ARG A C 1
ATOM 5558 O O . ARG A 1 723 ? -24.888 6.265 -26.970 1.00 39.75 723 ARG A O 1
ATOM 5565 N N . ARG A 1 724 ? -23.386 4.815 -26.133 1.00 44.50 724 ARG A N 1
ATOM 5566 C CA . ARG A 1 724 ? -22.588 4.669 -27.370 1.00 44.50 724 ARG A CA 1
ATOM 5567 C C . ARG A 1 724 ? -23.377 3.982 -28.486 1.00 44.50 724 ARG A C 1
ATOM 5569 O O . ARG A 1 724 ? -23.354 4.489 -29.602 1.00 44.50 724 ARG A O 1
ATOM 5576 N N . LYS A 1 725 ? -24.138 2.911 -28.212 1.00 47.59 725 LYS A N 1
ATOM 5577 C CA . LYS A 1 725 ? -25.044 2.296 -29.208 1.00 47.59 725 LYS A CA 1
ATOM 5578 C C . LYS A 1 725 ? -26.098 3.290 -29.703 1.00 47.59 725 LYS A C 1
ATOM 5580 O O . LYS A 1 725 ? -26.327 3.378 -30.905 1.00 47.59 725 LYS A O 1
ATOM 5585 N N . ALA A 1 726 ? -26.686 4.082 -28.806 1.00 49.59 726 ALA A N 1
ATOM 5586 C CA . ALA A 1 726 ? -27.657 5.111 -29.174 1.00 49.59 726 ALA A CA 1
ATOM 5587 C C . ALA A 1 726 ? -27.029 6.269 -29.976 1.00 49.59 726 ALA A C 1
ATOM 5589 O O . ALA A 1 726 ? -27.670 6.798 -30.883 1.00 49.59 726 ALA A O 1
ATOM 5590 N N . ALA A 1 727 ? -25.787 6.659 -29.677 1.00 48.41 727 ALA A N 1
ATOM 5591 C CA . ALA A 1 727 ? -25.057 7.687 -30.421 1.00 48.41 727 ALA A CA 1
ATOM 5592 C C . ALA A 1 727 ? -24.620 7.198 -31.815 1.00 48.41 727 ALA A C 1
ATOM 5594 O O . ALA A 1 727 ? -24.830 7.903 -32.800 1.00 48.41 727 ALA A O 1
ATOM 5595 N N . LEU A 1 728 ? -24.109 5.965 -31.924 1.00 56.34 728 LEU A N 1
ATOM 5596 C CA . LEU A 1 728 ? -23.781 5.315 -33.200 1.00 56.34 728 LEU A CA 1
ATOM 5597 C C . LEU A 1 728 ? -25.020 5.115 -34.078 1.00 56.34 728 LEU A C 1
ATOM 5599 O O . LEU A 1 728 ? -24.951 5.343 -35.282 1.00 56.34 728 LEU A O 1
ATOM 5603 N N . ALA A 1 729 ? -26.167 4.760 -33.491 1.00 58.22 729 ALA A N 1
ATOM 5604 C CA . ALA A 1 729 ? -27.431 4.666 -34.222 1.00 58.22 729 ALA A CA 1
ATOM 5605 C C . ALA A 1 729 ? -27.879 6.031 -34.781 1.00 58.22 729 ALA A C 1
ATOM 5607 O O . ALA A 1 729 ? -28.316 6.115 -35.929 1.00 58.22 729 ALA A O 1
ATOM 5608 N N . ARG A 1 730 ? -27.713 7.119 -34.012 1.00 64.06 730 ARG A N 1
ATOM 5609 C CA . ARG A 1 730 ? -28.003 8.489 -34.477 1.00 64.06 730 ARG A CA 1
ATOM 5610 C C . ARG A 1 730 ? -27.043 8.951 -35.573 1.00 64.06 730 ARG A C 1
ATOM 5612 O O . ARG A 1 730 ? -27.488 9.581 -36.530 1.00 64.06 730 ARG A O 1
ATOM 5619 N N . LEU A 1 731 ? -25.757 8.618 -35.466 1.00 55.25 731 LEU A N 1
ATOM 5620 C CA . LEU A 1 731 ? -24.758 8.942 -36.486 1.00 55.25 731 LEU A CA 1
ATOM 5621 C C . LEU A 1 731 ? -25.023 8.176 -37.791 1.00 55.25 731 LEU A C 1
ATOM 5623 O O . LEU A 1 731 ? -25.058 8.787 -38.854 1.00 55.25 731 LEU A O 1
ATOM 5627 N N . HIS A 1 732 ? -25.321 6.874 -37.713 1.00 61.22 732 HIS A N 1
ATOM 5628 C CA . HIS A 1 732 ? -25.723 6.081 -38.879 1.00 61.22 732 HIS A CA 1
ATOM 5629 C C . HIS A 1 732 ? -26.999 6.615 -39.540 1.00 61.22 732 HIS A C 1
ATOM 5631 O O . HIS A 1 732 ? -27.081 6.651 -40.766 1.00 61.22 732 HIS A O 1
ATOM 5637 N N . SER A 1 733 ? -27.983 7.049 -38.744 1.00 67.06 733 SER A N 1
ATOM 5638 C CA . SER A 1 733 ? -29.205 7.677 -39.257 1.00 67.06 733 SER A CA 1
ATOM 5639 C C . SER A 1 733 ? -28.897 8.966 -40.029 1.00 67.06 733 SER A C 1
ATOM 5641 O O . SER A 1 733 ? -29.335 9.121 -41.168 1.00 67.06 733 SER A O 1
ATOM 5643 N N . ARG A 1 734 ? -28.055 9.845 -39.465 1.00 65.81 734 ARG A N 1
ATOM 5644 C CA . ARG A 1 734 ? -27.628 11.097 -40.112 1.00 65.81 734 ARG A CA 1
ATOM 5645 C C . ARG A 1 734 ? -26.839 10.865 -41.399 1.00 65.81 734 ARG A C 1
ATOM 5647 O O . ARG A 1 734 ? -27.103 11.541 -42.386 1.00 65.81 734 ARG A O 1
ATOM 5654 N N . ILE A 1 735 ? -25.933 9.886 -41.418 1.00 63.03 735 ILE A N 1
ATOM 5655 C CA . ILE A 1 735 ? -25.167 9.529 -42.622 1.00 63.03 735 ILE A CA 1
ATOM 5656 C C . ILE A 1 735 ? -26.101 8.990 -43.714 1.00 63.03 735 ILE A C 1
ATOM 5658 O O . ILE A 1 735 ? -26.032 9.443 -44.851 1.00 63.03 735 ILE A O 1
ATOM 5662 N N . ARG A 1 736 ? -27.045 8.094 -43.383 1.00 65.69 736 ARG A N 1
ATOM 5663 C CA . ARG A 1 736 ? -28.044 7.618 -44.362 1.00 65.69 736 ARG A CA 1
ATOM 5664 C C . ARG A 1 736 ? -28.928 8.746 -44.883 1.00 65.69 736 ARG A C 1
ATOM 5666 O O . ARG A 1 736 ? -29.290 8.737 -46.056 1.00 65.69 736 ARG A O 1
ATOM 5673 N N . GLN A 1 737 ? -29.297 9.697 -44.028 1.00 65.62 737 GLN A N 1
ATOM 5674 C CA . GLN A 1 737 ? -30.104 10.845 -44.427 1.00 65.62 737 GLN A CA 1
ATOM 5675 C C . GLN A 1 737 ? -29.326 11.782 -45.360 1.00 65.62 737 GLN A C 1
ATOM 5677 O O . GLN A 1 737 ? -29.882 12.200 -46.372 1.00 65.62 737 GLN A O 1
ATOM 5682 N N . ALA A 1 738 ? -28.043 12.031 -45.081 1.00 56.16 738 ALA A N 1
ATOM 5683 C CA . ALA A 1 738 ? -27.156 12.806 -45.948 1.00 56.16 738 ALA A CA 1
ATOM 5684 C C . ALA A 1 738 ? -26.949 12.127 -47.312 1.00 56.16 738 ALA A C 1
ATOM 5686 O O . ALA A 1 738 ? -27.115 12.770 -48.345 1.00 56.16 738 ALA A O 1
ATOM 5687 N N . ILE A 1 739 ? -26.710 10.810 -47.331 1.00 62.34 739 ILE A N 1
ATOM 5688 C CA . ILE A 1 739 ? -26.588 10.029 -48.573 1.00 62.34 739 ILE A CA 1
ATOM 5689 C C . ILE A 1 739 ? -27.894 10.091 -49.385 1.00 62.34 739 ILE A C 1
ATOM 5691 O O . ILE A 1 739 ? -27.864 10.368 -50.579 1.00 62.34 739 ILE A O 1
ATOM 5695 N N . ARG A 1 740 ? -29.064 9.931 -48.750 1.00 68.81 740 ARG A N 1
ATOM 5696 C CA . ARG A 1 740 ? -30.371 10.064 -49.429 1.00 68.81 740 ARG A CA 1
ATOM 5697 C C . ARG A 1 740 ? -30.662 11.474 -49.947 1.00 68.81 740 ARG A C 1
ATOM 5699 O O . ARG A 1 740 ? -31.454 11.613 -50.873 1.00 68.81 740 ARG A O 1
ATOM 5706 N N . MET A 1 741 ? -30.112 12.514 -49.321 1.00 61.91 741 MET A N 1
ATOM 5707 C CA . MET A 1 741 ? -30.227 13.891 -49.817 1.00 61.91 741 MET A CA 1
ATOM 5708 C C . MET A 1 741 ? -29.293 14.134 -51.005 1.00 61.91 741 MET A C 1
ATOM 5710 O O . MET A 1 741 ? -29.694 14.814 -51.941 1.00 61.91 741 MET A O 1
ATOM 5714 N N . MET A 1 742 ? -28.096 13.540 -51.003 1.00 53.38 742 MET A N 1
ATOM 5715 C CA . MET A 1 742 ? -27.181 13.591 -52.148 1.00 53.38 742 MET A CA 1
ATOM 5716 C C . MET A 1 742 ? -27.757 12.874 -53.373 1.00 53.38 742 MET A C 1
ATOM 5718 O O . MET A 1 742 ? -27.763 13.456 -54.451 1.00 53.38 742 MET A O 1
ATOM 5722 N N . PHE A 1 743 ? -28.320 11.671 -53.207 1.00 55.59 743 PHE A N 1
ATOM 5723 C CA . PHE A 1 743 ? -28.960 10.952 -54.318 1.00 55.59 743 PHE A CA 1
ATOM 5724 C C . PHE A 1 743 ? -30.200 11.676 -54.860 1.00 55.59 743 PHE A C 1
ATOM 5726 O O . PHE A 1 743 ? -30.381 11.729 -56.066 1.00 55.59 743 PHE A O 1
ATOM 5733 N N . ARG A 1 744 ? -31.002 12.321 -54.000 1.00 62.62 744 ARG A N 1
ATOM 5734 C CA . ARG A 1 744 ? -32.147 13.129 -54.458 1.00 62.62 744 ARG A CA 1
ATOM 5735 C C . ARG A 1 744 ? -31.762 14.421 -55.178 1.00 62.62 744 ARG A C 1
ATOM 5737 O O . ARG A 1 744 ? -32.563 14.918 -55.953 1.00 62.62 744 ARG A O 1
ATOM 5744 N N . ARG A 1 745 ? -30.573 14.974 -54.918 1.00 49.97 745 ARG A N 1
ATOM 5745 C CA . ARG A 1 745 ? -30.033 16.096 -55.701 1.00 49.97 745 ARG A CA 1
ATOM 5746 C C . ARG A 1 745 ? -29.530 15.636 -57.069 1.00 49.97 745 ARG A C 1
ATOM 5748 O O . ARG A 1 745 ? -29.799 16.312 -58.044 1.00 49.97 745 ARG A O 1
ATOM 5755 N N . ALA A 1 746 ? -28.902 14.464 -57.139 1.00 48.88 746 ALA A N 1
ATOM 5756 C CA . ALA A 1 746 ? -28.412 13.880 -58.389 1.00 48.88 746 ALA A CA 1
ATOM 5757 C C . ALA A 1 746 ? -29.513 13.329 -59.324 1.00 48.88 746 ALA A C 1
ATOM 5759 O O . ALA A 1 746 ? -29.208 12.954 -60.445 1.00 48.88 746 ALA A O 1
ATOM 5760 N N . GLU A 1 747 ? -30.767 13.233 -58.865 1.00 51.97 747 GLU A N 1
ATOM 5761 C CA . GLU A 1 747 ? -31.943 12.920 -59.703 1.00 51.97 747 GLU A CA 1
ATOM 5762 C C . GLU A 1 747 ? -32.706 14.186 -60.156 1.00 51.97 747 GLU A C 1
ATOM 5764 O O . GLU A 1 747 ? -33.702 14.082 -60.872 1.00 51.97 747 GLU A O 1
ATOM 5769 N N . HIS A 1 748 ? -32.299 15.371 -59.686 1.00 46.78 748 HIS A N 1
ATOM 5770 C CA . HIS A 1 748 ? -32.915 16.662 -60.027 1.00 46.78 748 HIS A CA 1
ATOM 5771 C C . HIS A 1 748 ? -32.015 17.561 -60.886 1.00 46.78 748 HIS A C 1
ATOM 5773 O O . HIS A 1 748 ? -32.543 18.447 -61.558 1.00 46.78 748 HIS A O 1
ATOM 5779 N N . ASP A 1 749 ? -30.702 17.322 -60.854 1.00 40.84 749 ASP A N 1
ATOM 5780 C CA . ASP A 1 749 ? -29.733 17.756 -61.870 1.00 40.84 749 ASP A CA 1
ATOM 5781 C C . ASP A 1 749 ? -29.657 16.703 -62.987 1.00 40.84 749 ASP A C 1
ATOM 5783 O O . ASP A 1 749 ? -29.486 17.101 -64.164 1.00 40.84 749 ASP A O 1
#

Sequence (749 aa):
MARSSPTFHRHRLSTHAQAGYRIVFLGGNLGTLAAAFHLLREQPNRRRFDVRLFFTDRCPLSACMHGAPGPPLEPAANSGSVLLGGYWNTLSLARTVYQTARAEGLLRDSPFSELANVLEPQSVVSLIETRPAGHYRWNLTFPQRKDGPSAGTPRAADPWKVLCDGLRWLVARVSRSVYPAVQFAVERSAVDLQREILSSGLHNLAVEMIGTSDDGPYSHLHLAADWADRMSSNVSHHLSREYAAIDRLGTRFMTILRQAIDAGTSEIGELREWTLCDLAWTCLVGLIRDAVIWHGFEPLNRYDFREWLTRHGADPGTVGSAPVEAVYDFLHAYEFGFDDRPNLAAGAALRFVCRSVAGYSQAFWYGLKVPPAESLLMPLWKLLRHWGVRFERCMCVERIESAGDGTQVQQVSLSLGSAVPTGDGLPDRDGSATTGQGPPAVNPLRADSFRYGPTGRLTLRAQEDFDCVVCGLPIEQTRNVTQSLAAVNETWRDGMAAVSDAAVLVAQGRLPTPPEQRICVLPRKLLVAGLRSMVVHAAPSSDHAEESTPHRDEEPMPLQFTAPVPAGTARTRHDASGGQPKEEGDESAYAAAIERTRRRFDTLAAVLLHGFLPHGEHSTSPVSRPEAQGVVHWQDASAPPRLAHQGQMPRTSGAARIVPDATGFRNLMAVGDWTANGLNVACVESAVMSGMMVARALCGAPDTIPGEFDVHRGVPYRITLQRRKAALARLHSRIRQAIRMMFRRAEHD

Solvent-accessible surface area (backbone atoms only — not comparable to full-atom values): 40853 Å² total; per-residue (Å²): 134,87,78,74,78,81,75,77,70,69,50,65,61,51,101,68,68,54,80,55,46,22,37,37,33,36,29,41,27,60,7,38,52,37,16,55,47,46,43,44,70,79,37,97,61,48,72,34,48,43,44,38,38,33,18,56,29,89,40,65,50,52,31,45,73,28,60,56,84,70,82,78,74,71,83,61,72,59,58,65,48,73,45,54,30,36,32,52,64,40,43,41,49,45,46,50,38,32,54,50,29,44,75,72,56,77,31,78,92,43,95,62,49,42,56,75,70,34,51,39,77,37,38,60,40,38,27,31,34,80,50,94,71,21,38,31,60,42,76,46,78,45,79,73,43,93,41,48,87,54,47,73,79,80,64,36,40,40,52,59,53,46,42,51,53,49,38,49,48,51,42,57,49,52,68,66,47,89,43,66,40,51,43,51,22,37,47,51,32,18,54,51,43,52,50,52,41,60,72,68,74,46,52,76,59,42,61,75,70,69,63,70,57,99,75,57,71,66,21,33,40,48,54,27,32,55,51,54,70,71,47,71,92,54,69,90,73,64,51,74,68,60,54,51,47,34,47,52,28,37,53,53,34,52,52,44,35,50,54,29,41,72,71,45,90,61,49,75,66,52,54,50,51,48,35,54,51,42,50,51,48,25,52,47,47,38,37,59,77,71,40,24,62,80,65,24,45,66,81,41,13,87,30,40,40,57,59,47,38,50,75,52,64,34,51,71,67,35,58,73,24,35,76,51,44,28,56,37,20,77,52,55,21,27,55,45,40,34,72,94,37,74,30,42,27,25,18,36,50,48,52,53,48,41,19,40,77,64,22,33,33,22,21,42,28,25,43,50,62,48,38,58,46,65,64,56,43,41,52,45,50,54,45,42,48,74,69,63,45,43,77,43,65,22,31,36,76,63,37,40,36,47,36,96,82,48,48,33,60,38,37,41,36,32,33,61,44,96,72,78,76,96,69,94,69,72,86,62,99,75,76,76,77,81,86,74,90,71,84,82,72,80,69,77,87,61,69,87,82,60,86,62,44,99,81,48,35,41,77,43,37,52,83,78,64,25,63,32,37,35,46,16,47,44,70,68,59,41,50,66,23,32,50,56,39,30,75,68,32,66,59,44,39,49,22,53,69,41,52,44,69,26,40,27,38,43,45,65,40,32,49,44,66,57,74,91,79,40,81,42,90,73,67,73,62,41,44,36,27,30,67,69,44,31,37,37,28,35,40,60,78,63,90,83,67,74,102,78,66,91,85,81,80,80,82,54,41,37,33,31,37,40,29,47,30,50,75,58,38,63,36,80,48,79,61,96,78,75,62,78,69,54,68,67,31,47,61,66,60,36,53,51,46,52,53,54,50,50,56,50,49,52,54,48,52,46,21,63,42,57,42,47,40,55,66,87,71,68,94,78,63,96,72,90,78,81,96,74,92,51,73,70,49,67,73,52,90,82,58,78,74,40,82,32,58,43,63,27,57,49,66,56,36,59,87,44,31,41,34,20,67,62,52,74,33,84,29,39,31,41,27,26,25,80,27,39,30,54,50,49,46,63,42,70,42,20,8,29,43,14,4,40,47,38,8,22,36,55,70,57,32,60,85,73,64,89,49,46,56,45,50,81,95,78,72,64,68,68,60,55,51,54,53,48,52,54,49,51,52,52,49,53,49,52,51,53,51,51,51,55,51,52,54,58,48,66,75,73,110

Secondary structure (DSSP, 8-state):
--------------TT--S-EEEEEES--HHHHHHHHHHHHT-S-GGGEEEEEEESSSSHHHHHHHSS--PPPP--TT---EEETT-HHHHHHHHHHHHHHHHTTTTTT-TT-SGGGTEEEE-EEEEEEEETTEEEEEEEE----SSPTT-SS-SSS-HHHHHHHHHHHHHHHHHT---HHHHHHHHHHHHHHHHHHHHTT-HHHHHHHHS-BTTB---HHHHHHHHHHHS-SSGGG--HHHHHHHHHHHHHHHHHHHHHHHHTT--HHHHHHHHHHHHHHHHHHHHHHTTHHHH-SGGGGGSBHHHHHHHTT--HHHHTSHHHHHHHHHTT-BGGG-TT-B--BHHHHHHHHHHHHTS-SS-SEEEESS-HIIIIIHHHHHHHHHTT-EEEESEEEEEEEE-TTSSSEEEEEEEE-S---S-SPPPPTT-------SPPPPPGGGTTT----TTSEEEEEBTTTBSEEEE---HHHHHHHTHHHHHH-HHHHHHHHH-EEEEEEEEEEEE---GGG-SSPPPSSEEEE-SSS-EEEE-PPP--S-TT-S----PPEEEEEEEEE-TTS--EE--TT----EE-S-HHHHHHHHHHHHHHHHHHHHHHHHSEEETT--SSS----SS-------S-TTSPPEEEEEEE--S--GGGSPPTT-SSSTTEEE-STTS--SS-SSSHHHHHHHHHHHHHHHHS--S--TTS-SS-S---HHHHHHHHHHHHHHHHHHHHHHHHHHHHHHTT-

Foldseek 3Di:
DDDDDPPPPQLPPDVPLAQEAEEEEEFLALLSLLLLCLQQVPDPDSRSYAFAYEHQEPDSLCRHPFLDYDDDPPFPQDPWDKDFLLLLLQLVLLQVLLVVLVVVVVCVPPPPSGLVSWWDFDFWAWFWWQDQFFTFTDIDGADFDPFDRNRDAFQFLFLLSLLLVLLVVLVVLLLPDPDPLSVVLLQVQLVVVLVVCVVVPVVVVCVVQCPDDVRDRCGLSNVLNVLSVPDDPDPLPDDLVSLVSSLVSLVVSLVSSVVSCVPDPNDPVSVVSNLVSLLSSLLSNLCSVVVCSPVPLQVQLLDQQLRSSVVSPRDPCSSLTRVVQQLCQVQVQAALQDLVRGFHRNRLSSLVVSSQRVGGRGHSMIITLGDPSVSRPVSSVSVSVVSPYHYHYSKQWQAFAADPVLAATFKTKIARHLDDDDDPDDPDPPPDDPPDDDDDDDDPVVPPDADQDPRRMDMAGDPPNHVFYEYARNLVSCLRHCPNSLVRDVLNVLQSVQWDKWWKWKAKFFFFDFPVQFPDDDPQWHWYGHLRFKIKIWHARNPPDDPPDDDDTGDTIMMIMIGTAGPQQFDQDDDPPSDDRDGRGPPVSVVVRVVVVVQSVVSVSCCRRHSTDGPPPGPPDPDDDDDDPTDTDPDDPPDDGDIGMWMHGHSDRLVSFAAQSPNSYSRYGYAALSHSQQSNTGDSSSRSSSSQSSSCSNPVPPVDDRRSHSDPPDDDPVVSVVVVVVVVVVVVVVVVVVVVVVVVVVVVD

Nearest PDB structures (foldseek):
  6q58-assembly1_A  TM=3.265E-01  e=3.327E+00  Streptomyces lividans 1326

pLDDT: mean 71.01, std 22.04, range [21.42, 98.38]

Radius of gyration: 29.12 Å; Cα contacts (8 Å, |Δi|>4): 1296; chains: 1; bounding box: 77×51×109 Å